Protein AF-A0A1A8S9R2-F1 (afdb_monomer_lite)

Secondary structure (DSSP, 8-state):
------------------------------------HHHHHHHHHHH-EEEEEETTEEEEEE--TT--HHHHT-PPPPPP-------------------------------------------------------------------SHHHHHHHHHHHHHHHHHHHHHHHHTHHHHHHHHHHHHHHHHHHHTTEEEEE---------------------EE---SS----------SS--------EEEEE--TTS-HHHHHHHHHHHHHHHHHHHHHHHHHHTHHHHHHHHHHHHHHIIIII-BTTTBPPPTT-HHHHHHHHHHT-TT-SSSSS-S-HHHHHHHHHHHHH-HHHHHHHTT--GGGT-GGG-S--PPP-----HHHHHTTS-HHHHHHHHHHHHT-HHHHHHHHHHHHHHHHTT-GGGGGGGGGHHHHHSHHHHHHHHHHHHTHHHHHHHHHHHHHHHHHHHHHIIIIIGGGG----TTS----TTSSHHHHHHHIIIIITTSTT-GGGGS---TTSTTHHHHHHHHHHHIIIIIIIIIHHHHHHHHHHHHHHHHHHHHHHHHHHHB-TTT--BHHHHTTSTTHHHHIIIIIS-HHHHHHHHHHHHTS-GGG--HHHHHHHHHHHHT--TTS-TT--HHHHTHHHH-

Structure (mmCIF, N/CA/C/O backbone):
data_AF-A0A1A8S9R2-F1
#
_entry.id   AF-A0A1A8S9R2-F1
#
loop_
_atom_site.group_PDB
_atom_site.id
_atom_site.type_symbol
_atom_site.label_atom_id
_atom_site.label_alt_id
_atom_site.label_comp_id
_atom_site.label_asym_id
_atom_site.label_entity_id
_atom_site.label_seq_id
_atom_site.pdbx_PDB_ins_code
_atom_site.Cartn_x
_atom_site.Cartn_y
_atom_site.Cartn_z
_atom_site.occupancy
_atom_site.B_iso_or_equiv
_atom_site.auth_seq_id
_atom_site.auth_comp_id
_atom_site.auth_asym_id
_atom_site.auth_atom_id
_atom_site.pdbx_PDB_model_num
ATOM 1 N N . MET A 1 1 ? -20.594 10.950 -29.085 1.00 25.91 1 MET A N 1
ATOM 2 C CA . MET A 1 1 ? -19.787 11.937 -29.833 1.00 25.91 1 MET A CA 1
ATOM 3 C C . MET A 1 1 ? -20.698 13.089 -30.216 1.00 25.91 1 MET A C 1
ATOM 5 O O . MET A 1 1 ? -21.673 12.804 -30.900 1.00 25.91 1 MET A O 1
ATOM 9 N N . PRO A 1 2 ? -20.376 14.340 -29.859 1.00 40.75 2 PRO A N 1
ATOM 10 C CA . PRO A 1 2 ? -19.584 14.803 -28.714 1.00 40.75 2 PRO A CA 1
ATOM 11 C C . PRO A 1 2 ? -20.480 15.473 -27.642 1.00 40.75 2 PRO A C 1
ATOM 13 O O . PRO A 1 2 ? -21.693 15.541 -27.806 1.00 40.75 2 PRO A O 1
ATOM 16 N N . ASP A 1 3 ? -19.866 15.969 -26.571 1.00 35.50 3 ASP A N 1
ATOM 17 C CA . ASP A 1 3 ? -20.421 16.975 -25.648 1.00 35.50 3 ASP A CA 1
ATOM 18 C C . ASP A 1 3 ? -19.691 18.311 -25.902 1.00 35.50 3 ASP A C 1
ATOM 20 O O . ASP A 1 3 ? -18.515 18.274 -26.289 1.00 35.50 3 ASP A O 1
ATOM 24 N N . PRO A 1 4 ? -20.360 19.471 -25.769 1.00 40.84 4 PRO A N 1
ATOM 25 C CA . PRO A 1 4 ? -19.700 20.600 -25.114 1.00 40.84 4 PRO A CA 1
ATOM 26 C C . PRO A 1 4 ? -20.624 21.481 -24.245 1.00 40.84 4 PRO A C 1
ATOM 28 O O . PRO A 1 4 ? -21.474 22.219 -24.742 1.00 40.84 4 PRO A O 1
ATOM 31 N N . THR A 1 5 ? -20.327 21.491 -22.946 1.00 32.25 5 THR A N 1
ATOM 32 C CA . THR A 1 5 ? -20.246 22.664 -22.044 1.00 32.25 5 THR A CA 1
ATOM 33 C C . THR A 1 5 ? -20.615 24.057 -22.603 1.00 32.25 5 THR A C 1
ATOM 35 O O . THR A 1 5 ? -19.943 24.526 -23.523 1.00 32.25 5 THR A O 1
ATOM 38 N N . GLN A 1 6 ? -21.470 24.819 -21.897 1.00 30.11 6 GLN A N 1
ATOM 39 C CA . GLN A 1 6 ? -21.025 26.026 -21.161 1.00 30.11 6 GLN A CA 1
ATOM 40 C C . GLN A 1 6 ? -22.092 26.652 -20.234 1.00 30.11 6 GLN A C 1
ATOM 42 O O . GLN A 1 6 ? -23.244 26.232 -20.204 1.00 30.11 6 GLN A O 1
ATOM 47 N N . ASP A 1 7 ? -21.620 27.613 -19.437 1.00 28.44 7 ASP A N 1
ATOM 48 C CA . ASP A 1 7 ? -22.246 28.353 -18.335 1.00 28.44 7 ASP A CA 1
ATOM 49 C C . ASP A 1 7 ? -23.633 28.975 -18.595 1.00 28.44 7 ASP A C 1
ATOM 51 O O . ASP A 1 7 ? -23.878 29.540 -19.657 1.00 28.44 7 ASP A O 1
ATOM 55 N N . GLU A 1 8 ? -24.453 29.083 -17.538 1.00 30.38 8 GLU A N 1
ATOM 56 C CA . GLU A 1 8 ? -25.244 30.305 -17.315 1.00 30.38 8 GLU A CA 1
ATOM 57 C C . GLU A 1 8 ? -25.392 30.624 -15.812 1.00 30.38 8 GLU A C 1
ATOM 59 O O . GLU A 1 8 ? -25.187 29.772 -14.944 1.00 30.38 8 GLU A O 1
ATOM 64 N N . VAL A 1 9 ? -25.663 31.893 -15.487 1.00 29.61 9 VAL A N 1
ATOM 65 C CA . VAL A 1 9 ? -25.495 32.485 -14.151 1.00 29.61 9 VAL A CA 1
ATOM 66 C C . VAL A 1 9 ? -26.722 33.312 -13.751 1.00 29.61 9 VAL A C 1
ATOM 68 O O . VAL A 1 9 ? -27.154 34.167 -14.514 1.00 29.61 9 VAL A O 1
ATOM 71 N N . ARG A 1 10 ? -27.147 33.155 -12.482 1.00 27.05 10 ARG A N 1
ATOM 72 C CA . ARG A 1 10 ? -28.002 34.071 -11.685 1.00 27.05 10 ARG A CA 1
ATOM 73 C C . ARG A 1 10 ? -29.489 34.184 -12.077 1.00 27.05 10 ARG A C 1
ATOM 75 O O . ARG A 1 10 ? -29.850 34.801 -13.070 1.00 27.05 10 ARG A O 1
ATOM 82 N N . GLY A 1 11 ? -30.352 33.754 -11.152 1.00 27.62 11 GLY A N 1
ATOM 83 C CA . GLY A 1 11 ? -31.750 34.186 -11.021 1.00 27.62 11 GLY A CA 1
ATOM 84 C C . GLY A 1 11 ? -32.039 34.593 -9.568 1.00 27.62 11 GLY A C 1
ATOM 85 O O . GLY A 1 11 ? -31.487 33.991 -8.648 1.00 27.62 11 GLY A O 1
ATOM 86 N N . GLU A 1 12 ? -32.851 35.631 -9.360 1.00 26.30 12 GLU A N 1
ATOM 87 C CA . GLU A 1 12 ? -33.170 36.223 -8.046 1.00 26.30 12 GLU A CA 1
ATOM 88 C C . GLU A 1 12 ? -34.686 36.189 -7.769 1.00 26.30 12 GLU A C 1
ATOM 90 O O . GLU A 1 12 ? -35.481 36.231 -8.706 1.00 26.30 12 GLU A O 1
ATOM 95 N N . GLY A 1 13 ? -35.078 36.201 -6.486 1.00 26.11 13 GLY A N 1
ATOM 96 C CA . GLY A 1 13 ? -36.473 36.340 -6.026 1.00 26.11 13 GLY A CA 1
ATOM 97 C C . GLY A 1 13 ? -37.226 35.010 -5.822 1.00 26.11 13 GLY A C 1
ATOM 98 O O . GLY A 1 13 ? -36.928 34.017 -6.474 1.00 26.11 13 GLY A O 1
ATOM 99 N N . GLU A 1 14 ? -38.194 34.899 -4.905 1.00 27.86 14 GLU A N 1
ATOM 100 C CA . GLU A 1 14 ? -38.851 35.928 -4.075 1.00 27.86 14 GLU A CA 1
ATOM 101 C C . GLU A 1 14 ? -39.023 35.492 -2.604 1.00 27.86 14 GLU A C 1
ATOM 103 O O . GLU A 1 14 ? -39.151 34.306 -2.294 1.00 27.86 14 GLU A O 1
ATOM 108 N N . ASP A 1 15 ? -39.110 36.472 -1.699 1.00 27.50 15 ASP A N 1
ATOM 109 C CA . ASP A 1 15 ? -39.548 36.278 -0.313 1.00 27.50 15 ASP A CA 1
ATOM 110 C C . ASP A 1 15 ? -41.029 35.886 -0.211 1.00 27.50 15 ASP A C 1
ATOM 112 O O . ASP A 1 15 ? -41.884 36.397 -0.940 1.00 27.50 15 ASP A O 1
ATOM 116 N N . ARG A 1 16 ? -41.383 35.103 0.820 1.00 29.31 16 ARG A N 1
ATOM 117 C CA . ARG A 1 16 ? -42.771 35.079 1.306 1.00 29.31 16 ARG A CA 1
ATOM 118 C C . ARG A 1 16 ? -42.898 34.862 2.813 1.00 29.31 16 ARG A C 1
ATOM 120 O O . ARG A 1 16 ? -43.131 33.750 3.282 1.00 29.31 16 ARG A O 1
ATOM 127 N N . GLU A 1 17 ? -42.833 35.958 3.571 1.00 29.58 17 GLU A N 1
ATOM 128 C CA . GLU A 1 17 ? -43.270 35.976 4.973 1.00 29.58 17 GLU A CA 1
ATOM 129 C C . GLU A 1 17 ? -44.699 35.414 5.124 1.00 29.58 17 GLU A C 1
ATOM 131 O O . GLU A 1 17 ? -45.628 35.812 4.414 1.00 29.58 17 GLU A O 1
ATOM 136 N N . LYS A 1 18 ? -44.917 34.604 6.166 1.00 28.72 18 LYS A N 1
ATOM 137 C CA . LYS A 1 18 ? -46.188 34.585 6.903 1.00 28.72 18 LYS A CA 1
ATOM 138 C C . LYS A 1 18 ? -45.914 34.611 8.404 1.00 28.72 18 LYS A C 1
ATOM 140 O O . LYS A 1 18 ? -45.057 33.895 8.909 1.00 28.72 18 LYS A O 1
ATOM 145 N N . ARG A 1 19 ? -46.644 35.480 9.102 1.00 25.70 19 ARG A N 1
ATOM 146 C CA . ARG A 1 19 ? -46.427 35.845 10.506 1.00 25.70 19 ARG A CA 1
ATOM 147 C C . ARG A 1 19 ? -47.389 35.142 11.467 1.00 25.70 19 ARG A C 1
ATOM 149 O O . ARG A 1 19 ? -48.551 34.963 11.131 1.00 25.70 19 ARG A O 1
ATOM 156 N N . LEU A 1 20 ? -46.893 34.952 12.696 1.00 24.59 20 LEU A N 1
ATOM 157 C CA . LEU A 1 20 ? -47.612 34.981 13.983 1.00 24.59 20 LEU A CA 1
ATOM 158 C C . LEU A 1 20 ? -48.774 33.992 14.216 1.00 24.59 20 LEU A C 1
ATOM 160 O O . LEU A 1 20 ? -49.852 34.116 13.648 1.00 24.59 20 LEU A O 1
ATOM 164 N N . SER A 1 21 ? -48.653 33.193 15.280 1.00 26.94 21 SER A N 1
ATOM 165 C CA . SER A 1 21 ? -49.355 33.532 16.535 1.00 26.94 21 SER A CA 1
ATOM 166 C C . SER A 1 21 ? -48.754 32.797 17.740 1.00 26.94 21 SER A C 1
ATOM 168 O O . SER A 1 21 ? -48.521 31.592 17.689 1.00 26.94 21 SER A O 1
ATOM 170 N N . ASP A 1 22 ? -48.497 33.530 18.826 1.00 24.00 22 ASP A N 1
ATOM 171 C CA . ASP A 1 22 ? -48.093 32.959 20.114 1.00 24.00 22 ASP A CA 1
ATOM 172 C C . ASP A 1 22 ? -49.251 32.216 20.794 1.00 24.00 22 ASP A C 1
ATOM 174 O O . ASP A 1 22 ? -50.419 32.597 20.665 1.00 24.00 22 ASP A O 1
ATOM 178 N N . ARG A 1 23 ? -48.923 31.234 21.643 1.00 26.23 23 ARG A N 1
ATOM 179 C CA . ARG A 1 23 ? -49.830 30.786 22.708 1.00 26.23 23 ARG A CA 1
ATOM 180 C C . ARG A 1 23 ? -49.069 30.572 24.014 1.00 26.23 23 ARG A C 1
ATOM 182 O O . ARG A 1 23 ? -47.919 30.149 24.023 1.00 26.23 23 ARG A O 1
ATOM 189 N N . SER A 1 24 ? -49.699 30.955 25.118 1.00 23.75 24 SER A N 1
ATOM 190 C CA . SER A 1 24 ? -49.005 31.323 26.351 1.00 23.75 24 SER A CA 1
ATOM 191 C C . SER A 1 24 ? -48.802 30.188 27.358 1.00 23.75 24 SER A C 1
ATOM 193 O O . SER A 1 24 ? -49.718 29.418 27.628 1.00 23.75 24 SER A O 1
ATOM 195 N N . SER A 1 25 ? -47.654 30.269 28.039 1.00 23.75 25 SER A N 1
ATOM 196 C CA . SER A 1 25 ? -47.427 29.926 29.453 1.00 23.75 25 SER A CA 1
ATOM 197 C C . SER A 1 25 ? -47.709 28.504 29.955 1.00 23.75 25 SER A C 1
ATOM 199 O O . SER A 1 25 ? -48.857 28.121 30.158 1.00 23.75 25 SER A O 1
ATOM 201 N N . GLN A 1 26 ? -46.656 27.889 30.497 1.00 24.80 26 GLN A N 1
ATOM 202 C CA . GLN A 1 26 ? -46.670 27.512 31.913 1.00 24.80 26 GLN A CA 1
ATOM 203 C C . GLN A 1 26 ? -45.288 27.763 32.541 1.00 24.80 26 GLN A C 1
ATOM 205 O O . GLN A 1 26 ? -44.256 27.465 31.946 1.00 24.80 26 GLN A O 1
ATOM 210 N N . LYS A 1 27 ? -45.276 28.366 33.733 1.00 25.53 27 LYS A N 1
ATOM 211 C CA . LYS A 1 27 ? -44.137 28.373 34.661 1.00 25.53 27 LYS A CA 1
ATOM 212 C C . LYS A 1 27 ? -44.495 27.403 35.776 1.00 25.53 27 LYS A C 1
ATOM 214 O O . LYS A 1 27 ? -45.594 27.549 36.296 1.00 25.53 27 LYS A O 1
ATOM 219 N N . GLU A 1 28 ? -43.554 26.573 36.220 1.00 26.83 28 GLU A N 1
ATOM 220 C CA . GLU A 1 28 ? -43.213 26.483 37.647 1.00 26.83 28 GLU A CA 1
ATOM 221 C C . GLU A 1 28 ? -41.947 25.653 37.921 1.00 26.83 28 GLU A C 1
ATOM 223 O O . GLU A 1 28 ? -41.577 24.778 37.149 1.00 26.83 28 GLU A O 1
ATOM 228 N N . ASN A 1 29 ? -41.296 25.991 39.038 1.00 25.20 29 ASN A N 1
ATOM 229 C CA . ASN A 1 29 ? -40.486 25.138 39.915 1.00 25.20 29 ASN A CA 1
ATOM 230 C C . ASN A 1 29 ? -39.488 24.130 39.307 1.00 25.20 29 ASN A C 1
ATOM 232 O O . ASN A 1 29 ? -39.801 22.958 39.128 1.00 25.20 29 ASN A O 1
ATOM 236 N N . LEU A 1 30 ? -38.215 24.543 39.238 1.00 26.78 30 LEU A N 1
ATOM 237 C CA . LEU A 1 30 ? -37.101 23.679 39.660 1.00 26.78 30 LEU A CA 1
ATOM 238 C C . LEU A 1 30 ? -35.906 24.523 40.132 1.00 26.78 30 LEU A C 1
ATOM 240 O O . LEU A 1 30 ? -34.941 24.768 39.412 1.00 26.78 30 LEU A O 1
ATOM 244 N N . ALA A 1 31 ? -36.014 25.022 41.363 1.00 29.86 31 ALA A N 1
ATOM 245 C CA . ALA A 1 31 ? -34.935 25.702 42.068 1.00 29.86 31 ALA A CA 1
ATOM 246 C C . ALA A 1 31 ? -34.299 24.743 43.084 1.00 29.86 31 ALA A C 1
ATOM 248 O O . ALA A 1 31 ? -34.567 24.863 44.271 1.00 29.86 31 ALA A O 1
ATOM 249 N N . ASP A 1 32 ? -33.490 23.794 42.604 1.00 31.31 32 ASP A N 1
ATOM 250 C CA . ASP A 1 32 ? -32.494 23.079 43.417 1.00 31.31 32 ASP A CA 1
ATOM 251 C C . ASP A 1 32 ? -31.518 22.302 42.516 1.00 31.31 32 ASP A C 1
ATOM 253 O O . ASP A 1 32 ? -31.846 21.233 42.010 1.00 31.31 32 ASP A O 1
ATOM 257 N N . LEU A 1 33 ? -30.320 22.863 42.294 1.00 28.61 33 LEU A N 1
ATOM 258 C CA . LEU A 1 33 ? -29.106 22.150 41.857 1.00 28.61 33 LEU A CA 1
ATOM 259 C C . LEU A 1 33 ? -27.900 23.108 41.875 1.00 28.61 33 LEU A C 1
ATOM 261 O O . LEU A 1 33 ? -27.599 23.807 40.908 1.00 28.61 33 LEU A O 1
ATOM 265 N N . ALA A 1 34 ? -27.196 23.154 43.008 1.00 33.66 34 ALA A N 1
ATOM 266 C CA . ALA A 1 34 ? -25.940 23.889 43.148 1.00 33.66 34 ALA A CA 1
ATOM 267 C C . ALA A 1 34 ? -24.776 23.082 42.532 1.00 33.66 34 ALA A C 1
ATOM 269 O O . ALA A 1 34 ? -24.048 22.386 43.237 1.00 33.66 34 ALA A O 1
ATOM 270 N N . VAL A 1 35 ? -24.634 23.142 41.205 1.00 33.50 35 VAL A N 1
ATOM 271 C CA . VAL A 1 35 ? -23.594 22.411 40.454 1.00 33.50 35 VAL A CA 1
ATOM 272 C C . VAL A 1 35 ? -22.198 22.985 40.734 1.00 33.50 35 VAL A C 1
ATOM 274 O O . VAL A 1 35 ? -22.010 24.201 40.805 1.00 33.50 35 VAL A O 1
ATOM 277 N N . ASN A 1 36 ? -21.202 22.104 40.885 1.00 31.17 36 ASN A N 1
ATOM 278 C CA . ASN A 1 36 ? -19.817 22.491 41.155 1.00 31.17 36 ASN A CA 1
ATOM 279 C C . ASN A 1 36 ? -19.184 23.232 39.967 1.00 31.17 36 ASN A C 1
ATOM 281 O O . ASN A 1 36 ? -19.200 22.760 38.831 1.00 31.17 36 ASN A O 1
ATOM 285 N N . THR A 1 37 ? -18.499 24.343 40.247 1.00 34.56 37 THR A N 1
ATOM 286 C CA . THR A 1 37 ? -17.793 25.162 39.242 1.00 34.56 37 THR A CA 1
ATOM 287 C C . THR A 1 37 ? -16.633 24.453 38.528 1.00 34.56 37 THR A C 1
ATOM 289 O O . THR A 1 37 ? -16.126 24.972 37.535 1.00 34.56 37 THR A O 1
ATOM 292 N N . SER A 1 38 ? -16.225 23.266 38.985 1.00 33.62 38 SER A N 1
ATOM 293 C CA . SER A 1 38 ? -15.182 22.442 38.361 1.00 33.62 38 SER A CA 1
ATOM 294 C C . SER A 1 38 ? -15.597 21.775 37.046 1.00 33.62 38 SER A C 1
ATOM 296 O O . SER A 1 38 ? -14.728 21.372 36.282 1.00 33.62 38 SER A O 1
ATOM 298 N N . GLU A 1 39 ? -16.896 21.628 36.774 1.00 39.25 39 GLU A N 1
ATOM 299 C CA . GLU A 1 39 ? -17.384 20.954 35.557 1.00 39.25 39 GLU A CA 1
ATOM 300 C C . GLU A 1 39 ? -17.615 21.936 34.399 1.00 39.25 39 GLU A C 1
ATOM 302 O O . GLU A 1 39 ? -17.490 21.567 33.231 1.00 39.25 39 GLU A O 1
ATOM 307 N N . THR A 1 40 ? -17.849 23.216 34.706 1.00 42.47 40 THR A N 1
ATOM 308 C CA . THR A 1 40 ? -18.041 24.278 33.705 1.00 42.47 40 THR A CA 1
ATOM 309 C C . THR A 1 40 ? -16.835 24.491 32.786 1.00 42.47 40 THR A C 1
ATOM 311 O O . THR A 1 40 ? -17.037 24.734 31.601 1.00 42.47 40 THR A O 1
ATOM 314 N N . GLU A 1 41 ? -15.600 24.355 33.286 1.00 39.78 41 GLU A N 1
ATOM 315 C CA . GLU A 1 41 ? -14.386 24.447 32.449 1.00 39.78 41 GLU A CA 1
ATOM 316 C C . GLU A 1 41 ? -14.204 23.215 31.540 1.00 39.78 41 GLU A C 1
ATOM 318 O O . GLU A 1 41 ? -13.601 23.308 30.471 1.00 39.78 41 GLU A O 1
ATOM 323 N N . LEU A 1 42 ? -14.750 22.056 31.935 1.00 41.47 42 LEU A N 1
ATOM 324 C CA . LEU A 1 42 ? -14.608 20.801 31.193 1.00 41.47 42 LEU A CA 1
ATOM 325 C C . LEU A 1 42 ? -15.457 20.795 29.910 1.00 41.47 42 LEU A C 1
ATOM 327 O O . LEU A 1 42 ? -15.033 20.267 28.886 1.00 41.47 42 LEU A O 1
ATOM 331 N N . LEU A 1 43 ? -16.652 21.393 29.956 1.00 41.53 43 LEU A N 1
ATOM 332 C CA . LEU A 1 43 ? -17.588 21.413 28.827 1.00 41.53 43 LEU A CA 1
ATOM 333 C C . LEU A 1 43 ? -17.153 22.377 27.711 1.00 41.53 43 LEU A C 1
ATOM 335 O O . LEU A 1 43 ? -17.312 22.056 26.530 1.00 41.53 43 LEU A O 1
ATOM 339 N N . SER A 1 44 ? -16.551 23.518 28.063 1.00 49.41 44 SER A N 1
ATOM 340 C CA . SER A 1 44 ? -15.998 24.470 27.090 1.00 49.41 44 SER A CA 1
ATOM 341 C C . SER A 1 44 ? -14.841 23.871 26.280 1.00 49.41 44 SER A C 1
ATOM 343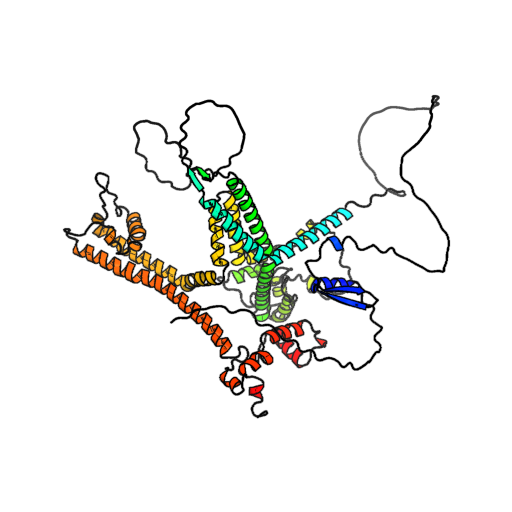 O O . SER A 1 44 ? -14.797 24.044 25.061 1.00 49.41 44 SER A O 1
ATOM 345 N N . ASP A 1 45 ? -13.955 23.105 26.929 1.00 45.66 45 ASP A N 1
ATOM 346 C CA . ASP A 1 45 ? -12.763 22.500 26.306 1.00 45.66 45 ASP A CA 1
ATOM 347 C C . ASP A 1 45 ? -13.102 21.334 25.347 1.00 45.66 45 ASP A C 1
ATOM 349 O O . ASP A 1 45 ? -12.285 20.976 24.497 1.00 45.66 45 ASP A O 1
ATOM 353 N N . ILE A 1 46 ? -14.303 20.744 25.460 1.00 46.16 46 ILE A N 1
ATOM 354 C CA . ILE A 1 46 ? -14.750 19.605 24.634 1.00 46.16 46 ILE A CA 1
ATOM 355 C C . ILE A 1 46 ? -15.565 20.056 23.410 1.00 46.16 46 ILE A C 1
ATOM 357 O O . ILE A 1 46 ? -15.391 19.486 22.332 1.00 46.16 46 ILE A O 1
ATOM 361 N N . PHE A 1 47 ? -16.430 21.072 23.543 1.00 40.62 47 PHE A N 1
ATOM 362 C CA . PHE A 1 47 ? -17.385 21.454 22.486 1.00 40.62 47 PHE A CA 1
ATOM 363 C C . PHE A 1 47 ? -17.186 22.854 21.876 1.00 40.62 47 PHE A C 1
ATOM 365 O O . PHE A 1 47 ? -17.847 23.169 20.888 1.00 40.62 47 PHE A O 1
ATOM 372 N N . GLY A 1 48 ? -16.285 23.696 22.401 1.00 43.41 48 GLY A N 1
ATOM 373 C CA . GLY A 1 48 ? -16.004 25.018 21.812 1.00 43.41 48 GLY A CA 1
ATOM 374 C C . GLY A 1 48 ? -17.168 26.015 21.919 1.00 43.41 48 GLY A C 1
ATOM 375 O O . GLY A 1 48 ? -17.391 26.824 21.014 1.00 43.41 48 GLY A O 1
ATOM 376 N N . LEU A 1 49 ? -17.926 25.929 23.015 1.00 50.16 49 LEU A N 1
ATOM 377 C CA . LEU A 1 49 ? -19.074 26.779 23.322 1.00 50.16 49 LEU A CA 1
ATOM 378 C C . LEU A 1 49 ? -18.770 27.653 24.543 1.00 50.16 49 LEU A C 1
ATOM 380 O O . LEU A 1 49 ? -18.472 27.126 25.614 1.00 50.16 49 LEU A O 1
ATOM 384 N N . ASP A 1 50 ? -18.904 28.971 24.394 1.00 44.47 50 ASP A N 1
ATOM 385 C CA . ASP A 1 50 ? -18.754 29.924 25.497 1.00 44.47 50 ASP A CA 1
ATOM 386 C C . ASP A 1 50 ? -20.108 30.248 26.144 1.00 44.47 50 ASP A C 1
ATOM 388 O O . ASP A 1 50 ? -21.106 30.520 25.465 1.00 44.47 50 ASP A O 1
ATOM 392 N N . LEU A 1 51 ? -20.121 30.263 27.480 1.00 43.53 51 LEU A N 1
ATOM 393 C CA . LEU A 1 51 ? -21.264 30.622 28.323 1.00 43.53 51 LEU A CA 1
ATOM 394 C C . LEU A 1 51 ? -21.110 32.056 28.844 1.00 43.53 51 LEU A C 1
ATOM 396 O O . LEU A 1 51 ? -20.468 32.297 29.868 1.00 43.53 51 LEU A O 1
ATOM 400 N N . ARG A 1 52 ? -21.738 33.025 28.168 1.00 45.88 52 ARG A N 1
ATOM 401 C CA . ARG A 1 52 ? -21.693 34.439 28.573 1.00 45.88 52 ARG A CA 1
ATOM 402 C C . ARG A 1 52 ? -22.941 34.806 29.382 1.00 45.88 52 ARG A C 1
ATOM 404 O O . ARG A 1 52 ? -24.070 34.522 28.978 1.00 45.88 52 ARG A O 1
ATOM 411 N N . ARG A 1 53 ? -22.738 35.427 30.550 1.00 43.34 53 ARG A N 1
ATOM 412 C CA . ARG A 1 53 ? -23.804 35.834 31.482 1.00 43.34 53 ARG A CA 1
ATOM 413 C C . ARG A 1 53 ? -24.061 37.337 31.377 1.00 43.34 53 ARG A C 1
ATOM 415 O O . ARG A 1 53 ? -23.296 38.132 31.913 1.00 43.34 53 ARG A O 1
ATOM 422 N N . GLU A 1 54 ? -25.166 37.715 30.744 1.00 36.28 54 GLU A N 1
ATOM 423 C CA . GLU A 1 54 ? -25.665 39.096 30.691 1.00 36.28 54 GLU A CA 1
ATOM 424 C C . GLU A 1 54 ? -27.083 39.163 31.269 1.00 36.28 54 GLU A C 1
ATOM 426 O O . GLU A 1 54 ? -27.861 38.218 31.156 1.00 36.28 54 GLU A O 1
ATOM 431 N N . GLY A 1 55 ? -27.423 40.262 31.950 1.00 38.12 55 GLY A N 1
ATOM 432 C CA . GLY A 1 55 ? -28.783 40.522 32.452 1.00 38.12 55 GLY A CA 1
ATOM 433 C C . GLY A 1 55 ? -29.346 39.538 33.493 1.00 38.12 55 GLY A C 1
ATOM 434 O O . GLY A 1 55 ? -30.471 39.722 33.941 1.00 38.12 55 GLY A O 1
ATOM 435 N N . GLY A 1 56 ? -28.591 38.512 33.898 1.00 46.06 56 GLY A N 1
ATOM 436 C CA . GLY A 1 56 ? -29.036 37.475 34.836 1.00 46.06 56 GLY A CA 1
ATOM 437 C C . GLY A 1 56 ? -29.411 36.135 34.193 1.00 46.06 56 GLY A C 1
ATOM 438 O O . GLY A 1 56 ? -29.622 35.177 34.933 1.00 46.06 56 GLY A O 1
ATOM 439 N N . GLN A 1 57 ? -29.414 36.026 32.861 1.00 33.38 57 GLN A N 1
ATOM 440 C CA . GLN A 1 57 ? -29.533 34.750 32.144 1.00 33.38 57 GLN A CA 1
ATOM 441 C C . GLN A 1 57 ? -28.193 34.342 31.514 1.00 33.38 57 GLN A C 1
ATOM 443 O O . GLN A 1 57 ? -27.297 35.163 31.307 1.00 33.38 57 GLN A O 1
ATOM 448 N N . TYR A 1 58 ? -28.049 33.047 31.240 1.00 53.22 58 TYR A N 1
ATOM 449 C CA . TYR A 1 58 ? -26.897 32.481 30.542 1.00 53.22 58 TYR A CA 1
ATOM 450 C C . TYR A 1 58 ? -27.249 32.292 29.069 1.00 53.22 58 TYR A C 1
ATOM 452 O O . TYR A 1 58 ? -28.297 31.728 28.755 1.00 53.22 58 TYR A O 1
ATOM 460 N N . LYS A 1 59 ? -26.372 32.746 28.170 1.00 42.69 59 LYS A N 1
ATOM 461 C CA . LYS A 1 59 ? -26.502 32.532 26.728 1.00 42.69 59 LYS A CA 1
ATOM 462 C C . LYS A 1 59 ? -25.294 31.749 26.223 1.00 42.69 59 LYS A C 1
ATOM 464 O O . LYS A 1 59 ? -24.157 32.090 26.540 1.00 42.69 59 LYS A O 1
ATOM 469 N N . ILE A 1 60 ? -25.569 30.702 25.451 1.00 51.44 60 ILE A N 1
ATOM 470 C CA . ILE A 1 60 ? -24.561 29.879 24.779 1.00 51.44 60 ILE A CA 1
ATOM 471 C C . ILE A 1 60 ? -24.269 30.506 23.414 1.00 51.44 60 ILE A C 1
ATOM 473 O O . ILE A 1 60 ? -25.199 30.854 22.681 1.00 51.44 60 ILE A O 1
ATOM 477 N N . THR A 1 61 ? -22.991 30.629 23.062 1.00 44.06 61 THR A N 1
ATOM 478 C CA . THR A 1 61 ? -22.544 31.081 21.734 1.00 44.06 61 THR A CA 1
ATOM 479 C C . THR A 1 61 ? -21.366 30.241 21.230 1.00 44.06 61 THR A C 1
ATOM 481 O O . THR A 1 61 ? -20.475 29.931 22.022 1.00 44.06 61 THR A O 1
ATOM 484 N N . PRO A 1 62 ? -21.326 29.878 19.932 1.00 40.94 62 PRO A N 1
ATOM 485 C CA . PRO A 1 62 ? -20.197 29.154 19.354 1.00 40.94 62 PRO A CA 1
ATOM 486 C C . PRO A 1 62 ? -18.962 30.055 19.234 1.00 40.94 62 PRO A C 1
ATOM 488 O O . PRO A 1 62 ? -19.067 31.218 18.836 1.00 40.94 62 PRO A O 1
ATOM 491 N N . HIS A 1 63 ? -17.787 29.513 19.556 1.00 47.56 63 HIS A N 1
ATOM 492 C CA . HIS A 1 63 ? -16.531 30.262 19.557 1.00 47.56 63 HIS A CA 1
ATOM 493 C C . HIS A 1 63 ? -16.117 30.674 18.131 1.00 47.56 63 HIS A C 1
ATOM 495 O O . HIS A 1 63 ? -15.735 29.847 17.302 1.00 47.56 63 HIS A O 1
ATOM 501 N N . ASN A 1 64 ? -16.133 31.980 17.845 1.00 49.12 64 ASN A N 1
ATOM 502 C CA . ASN A 1 64 ? -15.619 32.538 16.591 1.00 49.12 64 ASN A CA 1
ATOM 503 C C . ASN A 1 64 ? -14.078 32.658 16.665 1.00 49.12 64 ASN A C 1
ATOM 505 O O . ASN A 1 64 ? -13.583 33.301 17.592 1.00 49.12 64 ASN A O 1
ATOM 509 N N . PRO A 1 65 ? -13.301 32.061 15.739 1.00 45.69 65 PRO A N 1
ATOM 510 C CA . PRO A 1 65 ? -11.837 32.070 15.802 1.00 45.69 65 PRO A CA 1
ATOM 511 C C . PRO A 1 65 ? -11.177 33.368 15.300 1.00 45.69 65 PRO A C 1
ATOM 513 O O . PRO A 1 65 ? -9.967 33.512 15.456 1.00 45.69 65 PRO A O 1
ATOM 516 N N . ASN A 1 66 ? -11.932 34.301 14.704 1.00 39.44 66 ASN A N 1
ATOM 517 C CA . ASN A 1 66 ? -11.386 35.497 14.043 1.00 39.44 66 ASN A CA 1
ATOM 518 C C . ASN A 1 66 ? -11.508 36.796 14.872 1.00 39.44 66 ASN A C 1
ATOM 520 O O . ASN A 1 66 ? -11.269 37.883 14.344 1.00 39.44 66 ASN A O 1
ATOM 524 N N . ALA A 1 67 ? -11.881 36.718 16.154 1.00 40.34 67 ALA A N 1
ATOM 525 C CA . ALA A 1 67 ? -11.922 37.887 17.036 1.00 40.34 67 ALA A CA 1
ATOM 526 C C . ALA A 1 67 ? -10.502 38.422 17.311 1.00 40.34 67 ALA A C 1
ATOM 528 O O . ALA A 1 67 ? -9.604 37.670 17.692 1.00 40.34 67 ALA A O 1
ATOM 529 N N . SER A 1 68 ? -10.284 39.726 17.111 1.00 31.39 68 SER A N 1
ATOM 530 C CA . SER A 1 68 ? -8.951 40.324 17.258 1.00 31.39 68 SER A CA 1
ATOM 531 C C . SER A 1 68 ? -8.509 40.393 18.723 1.00 31.39 68 SER A C 1
ATOM 533 O O . SER A 1 68 ? -9.280 40.757 19.612 1.00 31.39 68 SER A O 1
ATOM 535 N N . ILE A 1 69 ? -7.214 40.155 18.955 1.00 39.72 69 ILE A N 1
ATOM 536 C CA . ILE A 1 69 ? -6.538 40.211 20.267 1.00 39.72 69 ILE A CA 1
ATOM 537 C C . ILE A 1 69 ? -6.786 41.551 20.998 1.00 39.72 69 ILE A C 1
ATOM 539 O O . ILE A 1 69 ? -6.731 41.612 22.226 1.00 39.72 69 ILE A O 1
ATOM 543 N N . THR A 1 70 ? -7.109 42.618 20.260 1.00 39.19 70 THR A N 1
ATOM 544 C CA . THR A 1 70 ? -7.382 43.968 20.773 1.00 39.19 70 THR A CA 1
ATOM 545 C C . THR A 1 70 ? -8.559 44.062 21.759 1.00 39.19 70 THR A C 1
ATOM 547 O O . THR A 1 70 ? -8.543 44.942 22.619 1.00 39.19 70 THR A O 1
ATOM 550 N N . GLU A 1 71 ? -9.574 43.193 21.675 1.00 38.94 71 GLU A N 1
ATOM 551 C CA . GLU A 1 71 ? -10.741 43.264 22.580 1.00 38.94 71 GLU A CA 1
ATOM 552 C C . GLU A 1 71 ? -10.479 42.610 23.946 1.00 38.94 71 GLU A C 1
ATOM 554 O O . GLU A 1 71 ? -10.901 43.134 24.980 1.00 38.94 71 GLU A O 1
ATOM 559 N N . LEU A 1 72 ? -9.700 41.521 23.981 1.00 37.09 72 LEU A N 1
ATOM 560 C CA . LEU A 1 72 ? -9.365 40.789 25.214 1.00 37.09 72 LEU A CA 1
ATOM 561 C C . LEU A 1 72 ? -8.559 41.619 26.229 1.00 37.09 72 LEU A C 1
ATOM 563 O O . LEU A 1 72 ? -8.550 41.296 27.415 1.00 37.09 72 LEU A O 1
ATOM 567 N N . LEU A 1 73 ? -7.904 42.695 25.788 1.00 35.53 73 LEU A N 1
ATOM 568 C CA . LEU A 1 73 ? -7.085 43.567 26.637 1.00 35.53 73 LEU A CA 1
ATOM 569 C C . LEU A 1 73 ? -7.882 44.649 27.392 1.00 35.53 73 LEU A C 1
ATOM 571 O O . LEU A 1 73 ? -7.315 45.305 28.261 1.00 35.53 73 LEU A O 1
ATOM 575 N N . ASN A 1 74 ? -9.171 44.846 27.083 1.00 35.75 74 ASN A N 1
ATOM 576 C CA . ASN A 1 74 ? -9.954 46.000 27.557 1.00 35.75 74 ASN A CA 1
ATOM 577 C C . ASN A 1 74 ? -11.084 45.665 28.556 1.00 35.75 74 ASN A C 1
ATOM 579 O O . ASN A 1 74 ? -11.889 46.537 28.883 1.00 35.75 74 ASN A O 1
ATOM 583 N N . SER A 1 75 ? -11.157 44.433 29.074 1.00 31.33 75 SER A N 1
ATOM 584 C CA . SER A 1 75 ? -12.141 44.057 30.107 1.00 31.33 75 SER A CA 1
ATOM 585 C C . SER A 1 75 ? -11.673 44.458 31.523 1.00 31.33 75 SER A C 1
ATOM 587 O O . SER A 1 75 ? -10.618 43.988 31.952 1.00 31.33 75 SER A O 1
ATOM 589 N N . PRO A 1 76 ? -12.420 45.288 32.286 1.00 28.52 76 PRO A N 1
ATOM 590 C CA . PRO A 1 76 ? -12.002 45.725 33.623 1.00 28.52 76 PRO A CA 1
ATOM 591 C C . PRO A 1 76 ? -12.054 44.616 34.687 1.00 28.52 76 PRO A C 1
ATOM 593 O O . PRO A 1 76 ? -12.984 43.813 34.723 1.00 28.52 76 PRO A O 1
ATOM 596 N N . VAL A 1 77 ? -11.089 44.627 35.613 1.00 28.03 77 VAL A N 1
ATOM 597 C CA . VAL A 1 77 ? -11.017 43.688 36.750 1.00 28.03 77 VAL A CA 1
ATOM 598 C C . VAL A 1 77 ? -11.982 44.105 37.877 1.00 28.03 77 VAL A C 1
ATOM 600 O O . VAL A 1 77 ? -11.887 45.242 38.344 1.00 28.03 77 VAL A O 1
ATOM 603 N N . PRO A 1 78 ? -12.862 43.214 38.381 1.00 27.86 78 PRO A N 1
ATOM 604 C CA . PRO A 1 78 ? -13.674 43.480 39.569 1.00 27.86 78 PRO A CA 1
ATOM 605 C C . PRO A 1 78 ? -12.893 43.243 40.873 1.00 27.86 78 PRO A C 1
ATOM 607 O O . PRO A 1 78 ? -12.322 42.171 41.077 1.00 27.86 78 PRO A O 1
ATOM 610 N N . SER A 1 79 ? -12.929 44.209 41.793 1.00 25.70 79 SER A N 1
ATOM 611 C CA . SER A 1 79 ? -12.433 44.047 43.171 1.00 25.70 79 SER A CA 1
ATOM 612 C C . SER A 1 79 ? -13.487 43.387 44.081 1.00 25.70 79 SER A C 1
ATOM 614 O O . SER A 1 79 ? -14.681 43.620 43.881 1.00 25.70 79 SER A O 1
ATOM 616 N N . PRO A 1 80 ? -13.092 42.602 45.104 1.00 29.06 80 PRO A N 1
ATOM 617 C CA . PRO A 1 80 ? -14.031 41.959 46.028 1.00 29.06 80 PRO A CA 1
ATOM 618 C C . PRO A 1 80 ? -14.686 42.966 46.991 1.00 29.06 80 PRO A C 1
ATOM 620 O O . PRO A 1 80 ? -14.057 43.944 47.395 1.00 29.06 80 PRO A O 1
ATOM 623 N N . ALA A 1 81 ? -15.934 42.703 47.397 1.00 24.50 81 ALA A N 1
ATOM 624 C CA . ALA A 1 81 ? -16.721 43.584 48.266 1.00 24.50 81 ALA A CA 1
ATOM 625 C C . ALA A 1 81 ? -17.546 42.811 49.312 1.00 24.50 81 ALA A C 1
ATOM 627 O O . ALA A 1 81 ? -18.097 41.754 49.014 1.00 24.50 81 ALA A O 1
ATOM 628 N N . LEU A 1 82 ? -17.637 43.370 50.525 1.00 23.09 82 LEU A N 1
ATOM 629 C CA . LEU A 1 82 ? -18.442 42.921 51.672 1.00 23.09 82 LEU A CA 1
ATOM 630 C C . LEU A 1 82 ? -18.390 44.020 52.760 1.00 23.09 82 LEU A C 1
ATOM 632 O O . LEU A 1 82 ? -17.296 44.520 53.021 1.00 23.09 82 LEU A O 1
ATOM 636 N N . PRO A 1 83 ? -19.483 44.319 53.484 1.00 33.94 83 PRO A N 1
ATOM 637 C CA . PRO A 1 83 ? -20.839 44.588 52.994 1.00 33.94 83 PRO A CA 1
ATOM 638 C C . PRO A 1 83 ? -21.351 46.010 53.366 1.00 33.94 83 PRO A C 1
ATOM 640 O O . PRO A 1 83 ? -20.729 46.710 54.154 1.00 33.94 83 PRO A O 1
ATOM 643 N N . THR A 1 84 ? -22.493 46.392 52.771 1.00 23.89 84 THR A N 1
ATOM 644 C CA . THR A 1 84 ? -23.577 47.321 53.214 1.00 23.89 84 THR A CA 1
ATOM 645 C C . THR A 1 84 ? -23.285 48.259 54.416 1.00 23.89 84 THR A C 1
ATOM 647 O O . THR A 1 84 ? -22.946 47.780 55.490 1.00 23.89 84 THR A O 1
ATOM 650 N N . ASP A 1 85 ? -23.479 49.591 54.353 1.00 23.45 85 ASP A N 1
ATOM 651 C CA . ASP A 1 85 ? -24.818 50.221 54.253 1.00 23.45 85 ASP A CA 1
ATOM 652 C C . ASP A 1 85 ? -24.838 51.753 53.940 1.00 23.45 85 ASP A C 1
ATOM 654 O O . ASP A 1 85 ? -23.905 52.484 54.262 1.00 23.45 85 ASP A O 1
ATOM 658 N N . SER A 1 86 ? -25.990 52.246 53.457 1.00 24.58 86 SER A N 1
ATOM 659 C CA . SER A 1 86 ? -26.521 53.633 53.518 1.00 24.58 86 SER A CA 1
ATOM 660 C C . SER A 1 86 ? -25.863 54.802 52.727 1.00 24.58 86 SER A C 1
ATOM 662 O O . SER A 1 86 ? -24.721 54.774 52.282 1.00 24.58 86 SER A O 1
ATOM 664 N N . GLN A 1 87 ? -26.667 55.852 52.497 1.00 23.38 87 GLN A N 1
ATOM 665 C CA . GLN A 1 87 ? -26.480 57.034 51.618 1.00 23.38 87 GLN A CA 1
ATOM 666 C C . GLN A 1 87 ? -26.540 58.352 52.455 1.00 23.38 87 GLN A C 1
ATOM 668 O O . GLN A 1 87 ? -26.902 58.262 53.627 1.00 23.38 87 GLN A O 1
ATOM 673 N N . PRO A 1 88 ? -26.434 59.596 51.903 1.00 34.53 88 PRO A N 1
ATOM 674 C CA . PRO A 1 88 ? -25.690 60.117 50.730 1.00 34.53 88 PRO A CA 1
ATOM 675 C C . PRO A 1 88 ? -25.046 61.539 50.911 1.00 34.53 88 PRO A C 1
ATOM 677 O O . PRO A 1 88 ? -25.476 62.311 51.760 1.00 34.53 88 PRO A O 1
ATOM 680 N N . LYS A 1 89 ? -24.207 61.976 49.938 1.00 25.52 89 LYS A N 1
ATOM 681 C CA . LYS A 1 89 ? -23.829 63.397 49.610 1.00 25.52 89 LYS A CA 1
ATOM 682 C C . LYS A 1 89 ? -23.005 64.149 50.693 1.00 25.52 89 LYS A C 1
ATOM 684 O O . LYS A 1 89 ? -23.107 63.858 51.869 1.00 25.52 89 LYS A O 1
ATOM 689 N N . LEU A 1 90 ? -22.140 65.137 50.411 1.00 25.19 90 LEU A N 1
ATOM 690 C CA . LEU A 1 90 ? -21.789 65.970 49.227 1.00 25.19 90 LEU A CA 1
ATOM 691 C C . LEU A 1 90 ? -20.212 66.154 49.251 1.00 25.19 90 LEU A C 1
ATOM 693 O O . LEU A 1 90 ? -19.579 65.352 49.921 1.00 25.19 90 LEU A O 1
ATOM 697 N N . ARG A 1 91 ? -19.424 67.060 48.621 1.00 24.92 91 ARG A N 1
ATOM 698 C CA . ARG A 1 91 ? -19.591 68.283 47.799 1.00 24.92 91 ARG A CA 1
ATOM 699 C C . ARG A 1 91 ? -18.316 68.624 46.964 1.00 24.92 91 ARG A C 1
ATOM 701 O O . ARG A 1 91 ? -17.209 68.444 47.441 1.00 24.92 91 ARG A O 1
ATOM 708 N N . GLN A 1 92 ? -18.525 69.137 45.738 1.00 25.12 92 GLN A N 1
ATOM 709 C CA . GLN A 1 92 ? -17.813 70.210 44.972 1.00 25.12 92 GLN A CA 1
ATOM 710 C C . GLN A 1 92 ? -16.513 70.865 45.554 1.00 25.12 92 GLN A C 1
ATOM 712 O O . GLN A 1 92 ? -16.478 71.118 46.750 1.00 25.12 92 GLN A O 1
ATOM 717 N N . ARG A 1 93 ? -15.496 71.346 44.786 1.00 23.75 93 ARG A N 1
ATOM 718 C CA . ARG A 1 93 ? -15.336 71.644 43.324 1.00 23.75 93 ARG A CA 1
ATOM 719 C C . ARG A 1 93 ? -13.873 72.082 42.973 1.00 23.75 93 ARG A C 1
ATOM 721 O O . ARG A 1 93 ? -13.283 72.742 43.812 1.00 23.75 93 ARG A O 1
ATOM 728 N N . HIS A 1 94 ? -13.411 71.917 41.709 1.00 25.42 94 HIS A N 1
ATOM 729 C CA . HIS A 1 94 ? -12.300 72.675 41.029 1.00 25.42 94 HIS A CA 1
ATOM 730 C C . HIS A 1 94 ? -10.847 72.571 41.610 1.00 25.42 94 HIS A C 1
ATOM 732 O O . HIS A 1 94 ? -10.688 72.234 42.770 1.00 25.42 94 HIS A O 1
ATOM 738 N N . GLN A 1 95 ? -9.724 72.833 40.898 1.00 24.78 95 GLN A N 1
ATOM 739 C CA . GLN A 1 95 ? -9.401 72.888 39.448 1.00 24.78 95 GLN A CA 1
ATOM 740 C C . GLN A 1 95 ? -7.885 72.618 39.179 1.00 24.78 95 GLN A C 1
ATOM 742 O O . GLN A 1 95 ? -7.041 72.815 40.043 1.00 24.78 95 GLN A O 1
ATOM 747 N N . SER A 1 96 ? -7.567 72.210 37.946 1.00 22.17 96 SER A N 1
ATOM 748 C CA . SER A 1 96 ? -6.257 71.965 37.282 1.00 22.17 96 SER A CA 1
ATOM 749 C C . SER A 1 96 ? -4.986 72.774 37.659 1.00 22.17 96 SER A C 1
ATOM 751 O O . SER A 1 96 ? -5.047 74.004 37.636 1.00 22.17 96 SER A O 1
ATOM 753 N N . LYS A 1 97 ? -3.800 72.114 37.686 1.00 23.33 97 LYS A N 1
ATOM 754 C CA . LYS A 1 97 ? -2.669 72.313 36.719 1.00 23.33 97 LYS A CA 1
ATOM 755 C C . LYS A 1 97 ? -1.462 71.353 36.925 1.00 23.33 97 LYS A C 1
ATOM 757 O O . LYS A 1 97 ? -1.502 70.488 37.789 1.00 23.33 97 LYS A O 1
ATOM 762 N N . MET A 1 98 ? -0.445 71.455 36.053 1.00 19.77 98 MET A N 1
ATOM 763 C CA . MET A 1 98 ? 0.688 70.518 35.871 1.00 19.77 98 MET A CA 1
ATOM 764 C C . MET A 1 98 ? 1.950 70.801 36.718 1.00 19.77 98 MET A C 1
ATOM 766 O O . MET A 1 98 ? 2.362 71.947 36.844 1.00 19.77 98 MET A O 1
ATOM 770 N N . CYS A 1 99 ? 2.599 69.711 37.153 1.00 19.03 99 CYS A N 1
ATOM 771 C CA . CYS A 1 99 ? 4.048 69.402 37.139 1.00 19.03 99 CYS A CA 1
ATOM 772 C C . CYS A 1 99 ? 5.117 70.523 37.258 1.00 19.03 99 CYS A C 1
ATOM 774 O O . CYS A 1 99 ? 5.321 71.276 36.310 1.00 19.03 99 CYS A O 1
ATOM 776 N N . SER A 1 100 ? 5.948 70.467 38.317 1.00 20.38 100 SER A N 1
ATOM 777 C CA . SER A 1 100 ? 7.418 70.267 38.209 1.00 20.38 100 SER A CA 1
ATOM 778 C C . SER A 1 100 ? 8.045 69.872 39.573 1.00 20.38 100 SER A C 1
ATOM 780 O O . SER A 1 100 ? 7.316 69.615 40.530 1.00 20.38 100 SER A O 1
ATOM 782 N N . GLN A 1 101 ? 9.377 69.738 39.652 1.00 21.67 101 GLN A N 1
ATOM 783 C CA . GLN A 1 101 ? 10.130 69.099 40.750 1.00 21.67 101 GLN A CA 1
ATOM 784 C C . GLN A 1 101 ? 10.715 70.047 41.823 1.00 21.67 101 GLN A C 1
ATOM 786 O O . GLN A 1 101 ? 11.134 71.148 41.493 1.00 21.67 101 GLN A O 1
ATOM 791 N N . LYS A 1 102 ? 10.922 69.470 43.026 1.00 23.06 102 LYS A N 1
ATOM 792 C CA . LYS A 1 102 ? 12.010 69.703 44.017 1.00 23.06 102 LYS A CA 1
ATOM 793 C C . LYS A 1 102 ? 12.246 71.108 44.595 1.00 23.06 102 LYS A C 1
ATOM 795 O O . LYS A 1 102 ? 12.581 72.034 43.874 1.00 23.06 102 LYS A O 1
ATOM 800 N N . GLU A 1 103 ? 12.423 71.136 45.918 1.00 22.83 103 GLU A N 1
ATOM 801 C CA . GLU A 1 103 ? 13.549 71.856 46.532 1.00 22.83 103 GLU A CA 1
ATOM 802 C C . GLU A 1 103 ? 14.001 71.166 47.839 1.00 22.83 103 GLU A C 1
ATOM 804 O O . GLU A 1 103 ? 13.253 70.367 48.406 1.00 22.83 103 GLU A O 1
ATOM 809 N N . ALA A 1 104 ? 15.240 71.411 48.283 1.00 25.27 104 ALA A N 1
ATOM 810 C CA . ALA A 1 104 ? 15.818 70.874 49.521 1.00 25.27 104 ALA A CA 1
ATOM 811 C C . ALA A 1 104 ? 16.972 71.771 50.012 1.00 25.27 104 ALA A C 1
ATOM 813 O O . ALA A 1 104 ? 17.778 72.224 49.201 1.00 25.27 104 ALA A O 1
ATOM 814 N N . VAL A 1 105 ? 17.078 72.006 51.328 1.00 30.30 105 VAL A N 1
ATOM 815 C CA . VAL A 1 105 ? 18.077 72.905 51.950 1.00 30.30 105 VAL A CA 1
ATOM 816 C C . VAL A 1 105 ? 18.675 72.248 53.221 1.00 30.30 105 VAL A C 1
ATOM 818 O O . VAL A 1 105 ? 17.947 71.507 53.881 1.00 30.30 105 VAL A O 1
ATOM 821 N N . PRO A 1 106 ? 19.983 72.420 53.545 1.00 38.81 106 PRO A N 1
ATOM 822 C CA . PRO A 1 106 ? 20.759 71.339 54.180 1.00 38.81 106 PRO A CA 1
ATOM 823 C C . PRO A 1 106 ? 21.689 71.788 55.346 1.00 38.81 106 PRO A C 1
ATOM 825 O O . PRO A 1 106 ? 21.526 72.877 55.891 1.00 38.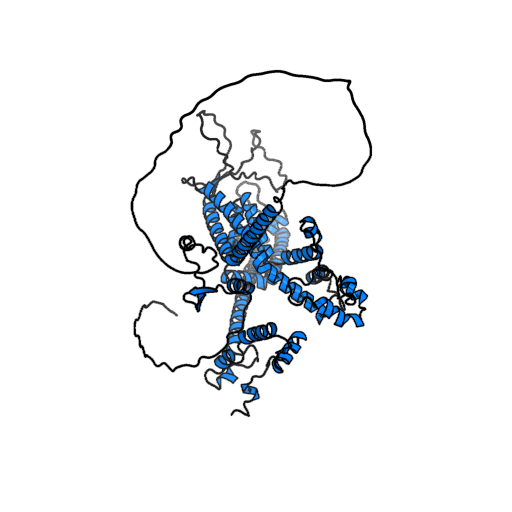81 106 PRO A O 1
ATOM 828 N N . LYS A 1 107 ? 22.738 70.972 55.602 1.00 24.70 107 LYS A N 1
ATOM 829 C CA . LYS A 1 107 ? 23.958 71.137 56.446 1.00 24.70 107 LYS A CA 1
ATOM 830 C C . LYS A 1 107 ? 23.941 70.389 57.799 1.00 24.70 107 LYS A C 1
ATOM 832 O O . LYS A 1 107 ? 22.874 70.257 58.378 1.00 24.70 107 LYS A O 1
ATOM 837 N N . VAL A 1 108 ? 25.067 70.005 58.432 1.00 24.27 108 VAL A N 1
ATOM 838 C CA . VAL A 1 108 ? 26.368 69.363 58.043 1.00 24.27 108 VAL A CA 1
ATOM 839 C C . VAL A 1 108 ? 27.366 69.515 59.215 1.00 24.27 108 VAL A C 1
ATOM 841 O O . VAL A 1 108 ? 27.499 70.618 59.737 1.00 24.27 108 VAL A O 1
ATOM 844 N N . GLY A 1 109 ? 28.119 68.452 59.546 1.00 22.80 109 GLY A N 1
ATOM 845 C CA . GLY A 1 109 ? 29.242 68.443 60.514 1.00 22.80 109 GLY A CA 1
ATOM 846 C C . GLY A 1 109 ? 28.852 68.122 61.973 1.00 22.80 109 GLY A C 1
ATOM 847 O O . GLY A 1 109 ? 27.713 68.364 62.356 1.00 22.80 109 GLY A O 1
ATOM 848 N N . SER A 1 110 ? 29.730 67.572 62.828 1.00 23.03 110 SER A N 1
ATOM 849 C CA . SER A 1 110 ? 31.079 66.991 62.613 1.00 23.03 110 SER A CA 1
ATOM 850 C C . SER A 1 110 ? 31.543 66.144 63.831 1.00 23.03 110 SER A C 1
ATOM 852 O O . SER A 1 110 ? 30.907 66.173 64.880 1.00 23.03 110 SER A O 1
ATOM 854 N N . GLU A 1 111 ? 32.643 65.395 63.668 1.00 20.69 111 GLU A N 1
ATOM 855 C CA . GLU A 1 111 ? 33.401 64.567 64.653 1.00 20.69 111 GLU A CA 1
ATOM 856 C C . GLU A 1 111 ? 34.050 65.399 65.816 1.00 20.69 111 GLU A C 1
ATOM 858 O O . GLU A 1 111 ? 33.917 66.627 65.732 1.00 20.69 111 GLU A O 1
ATOM 863 N N . PRO A 1 112 ? 34.765 64.854 66.864 1.00 36.53 112 PRO A N 1
ATOM 864 C CA . PRO A 1 112 ? 35.490 63.554 66.916 1.00 36.53 112 PRO A CA 1
ATOM 865 C C . PRO A 1 112 ? 35.713 62.779 68.269 1.00 36.53 112 PRO A C 1
ATOM 867 O O . PRO A 1 112 ? 35.447 63.268 69.357 1.00 36.53 112 PRO A O 1
ATOM 870 N N . GLU A 1 113 ? 36.313 61.576 68.129 1.00 23.53 113 GLU A N 1
ATOM 871 C CA . GLU A 1 113 ? 37.364 60.881 68.941 1.00 23.53 113 GLU A CA 1
ATOM 872 C C . GLU A 1 113 ? 37.333 60.595 70.481 1.00 23.53 113 GLU A C 1
ATOM 874 O O . GLU A 1 113 ? 37.081 61.467 71.302 1.00 23.53 113 GLU A O 1
ATOM 879 N N . LYS A 1 114 ? 37.907 59.407 70.821 1.00 21.89 114 LYS A N 1
ATOM 880 C CA . LYS A 1 114 ? 38.594 58.961 72.083 1.00 21.89 114 LYS A CA 1
ATOM 881 C C . LYS A 1 114 ? 37.708 58.794 73.349 1.00 21.89 114 LYS A C 1
ATOM 883 O O . LYS A 1 114 ? 36.728 59.497 73.519 1.00 21.89 114 LYS A O 1
ATOM 888 N N . LEU A 1 115 ? 37.945 57.858 74.287 1.00 22.34 115 LEU A N 1
ATOM 889 C CA . LEU A 1 115 ? 39.144 57.091 74.698 1.00 22.34 115 LEU A CA 1
ATOM 890 C C . LEU A 1 115 ? 38.777 55.659 75.214 1.00 22.34 115 LEU A C 1
ATOM 892 O O . LEU A 1 115 ? 37.605 55.312 75.315 1.00 22.34 115 LEU A O 1
ATOM 896 N N . SER A 1 116 ? 39.776 54.819 75.519 1.00 21.50 116 SER A N 1
ATOM 897 C CA . SER A 1 116 ? 39.686 53.415 75.992 1.00 21.50 116 SER A CA 1
ATOM 898 C C . SER A 1 116 ? 39.563 53.223 77.515 1.00 21.50 116 SER A C 1
ATOM 900 O O . SER A 1 116 ? 40.010 54.109 78.229 1.00 21.50 116 SER A O 1
ATOM 902 N N . GLU A 1 117 ? 39.180 52.015 77.979 1.00 24.62 117 GLU A N 1
ATOM 903 C CA . GLU A 1 117 ? 39.929 51.162 78.952 1.00 24.62 117 GLU A CA 1
ATOM 904 C C . GLU A 1 117 ? 39.336 49.715 79.006 1.00 24.62 117 GLU A C 1
ATOM 906 O O . GLU A 1 117 ? 38.125 49.563 78.908 1.00 24.62 117 GLU A O 1
ATOM 911 N N . GLN A 1 118 ? 40.100 48.615 78.809 1.00 25.20 118 GLN A N 1
ATOM 912 C CA . GLN A 1 118 ? 41.009 47.853 79.718 1.00 25.20 118 GLN A CA 1
ATOM 913 C C . GLN A 1 118 ? 40.286 46.941 80.747 1.00 25.20 118 GLN A C 1
ATOM 915 O O . GLN A 1 118 ? 39.295 47.371 81.315 1.00 25.20 118 GLN A O 1
ATOM 920 N N . ARG A 1 119 ? 40.722 45.715 81.123 1.00 24.58 119 ARG A N 1
ATOM 921 C CA . ARG A 1 119 ? 41.649 44.636 80.628 1.00 24.58 119 ARG A CA 1
ATOM 922 C C . ARG A 1 119 ? 41.413 43.386 81.571 1.00 24.58 119 ARG A C 1
ATOM 924 O O . ARG A 1 119 ? 40.389 43.445 82.253 1.00 24.58 119 ARG A O 1
ATOM 931 N N . PRO A 1 120 ? 42.247 42.314 81.754 1.00 32.62 120 PRO A N 1
ATOM 932 C CA . PRO A 1 120 ? 43.433 41.772 81.038 1.00 32.62 120 PRO A CA 1
ATOM 933 C C . PRO A 1 120 ? 43.468 40.220 80.770 1.00 32.62 120 PRO A C 1
ATOM 935 O O . PRO A 1 120 ? 42.813 39.467 81.477 1.00 32.62 120 PRO A O 1
ATOM 938 N N . VAL A 1 121 ? 44.387 39.774 79.876 1.00 24.12 121 VAL A N 1
ATOM 939 C CA . VAL A 1 121 ? 45.255 38.543 79.976 1.00 24.12 121 VAL A CA 1
ATOM 940 C C . VAL A 1 121 ? 44.598 37.129 79.860 1.00 24.12 121 VAL A C 1
ATOM 942 O O . VAL A 1 121 ? 43.470 36.938 80.290 1.00 24.12 121 VAL A O 1
ATOM 945 N N . GLU A 1 122 ? 45.194 36.073 79.262 1.00 23.52 122 GLU A N 1
ATOM 946 C CA . GLU A 1 122 ? 46.562 35.822 78.721 1.00 23.52 122 GLU A CA 1
ATOM 947 C C . GLU A 1 122 ? 46.569 35.237 77.268 1.00 23.52 122 GLU A C 1
ATOM 949 O O . GLU A 1 122 ? 45.647 35.511 76.502 1.00 23.52 122 GLU A O 1
ATOM 954 N N . GLU A 1 123 ? 47.622 34.514 76.833 1.00 21.66 123 GLU A N 1
ATOM 955 C CA . GLU A 1 123 ? 48.139 34.550 75.441 1.00 21.66 123 GLU A CA 1
ATOM 956 C C . GLU A 1 123 ? 48.476 33.180 74.752 1.00 21.66 123 GLU A C 1
ATOM 958 O O . GLU A 1 123 ? 48.526 32.138 75.396 1.00 21.66 123 GLU A O 1
ATOM 963 N N . GLN A 1 124 ? 48.788 33.240 73.439 1.00 22.42 124 GLN A N 1
ATOM 964 C CA . GLN A 1 124 ? 49.576 32.310 72.573 1.00 22.42 124 GLN A CA 1
ATOM 965 C C . GLN A 1 124 ? 48.983 31.001 71.964 1.00 22.42 124 GLN A C 1
ATOM 967 O O . GLN A 1 124 ? 49.140 29.905 72.485 1.00 22.42 124 GLN A O 1
ATOM 972 N N . ASP A 1 125 ? 48.447 31.153 70.738 1.00 20.72 125 ASP A N 1
ATOM 973 C CA . ASP A 1 125 ? 48.959 30.630 69.435 1.00 20.72 125 ASP A CA 1
ATOM 974 C C . ASP A 1 125 ? 49.133 29.105 69.107 1.00 20.72 125 ASP A C 1
ATOM 976 O O . ASP A 1 125 ? 49.606 28.293 69.893 1.00 20.72 125 ASP A O 1
ATOM 980 N N . LYS A 1 126 ? 48.890 28.795 67.814 1.00 20.98 126 LYS A N 1
ATOM 981 C CA . LYS A 1 126 ? 49.186 27.586 66.991 1.00 20.98 126 LYS A CA 1
ATOM 982 C C . LYS A 1 126 ? 48.300 26.315 67.014 1.00 20.98 126 LYS A C 1
ATOM 984 O O . LYS A 1 126 ? 47.623 25.941 67.959 1.00 20.98 126 LYS A O 1
ATOM 989 N N . GLN A 1 127 ? 48.305 25.692 65.826 1.00 18.19 127 GLN A N 1
ATOM 990 C CA . GLN A 1 127 ? 47.577 24.510 65.314 1.00 18.19 127 GLN A CA 1
ATOM 991 C C . GLN A 1 127 ? 48.212 23.150 65.725 1.00 18.19 127 GLN A C 1
ATOM 993 O O . GLN A 1 127 ? 49.355 23.182 66.180 1.00 18.19 127 GLN A O 1
ATOM 998 N N . PRO A 1 128 ? 47.635 21.950 65.402 1.00 32.44 128 PRO A N 1
ATOM 999 C CA . PRO A 1 128 ? 46.290 21.597 64.874 1.00 32.44 128 PRO A CA 1
ATOM 1000 C C . PRO A 1 128 ? 45.613 20.363 65.574 1.00 32.44 128 PRO A C 1
ATOM 1002 O O . PRO A 1 128 ? 46.136 19.814 66.533 1.00 32.44 128 PRO A O 1
ATOM 1005 N N . LYS A 1 129 ? 44.524 19.845 64.957 1.00 20.02 129 LYS A N 1
ATOM 1006 C CA . LYS A 1 129 ? 43.989 18.445 64.967 1.00 20.02 129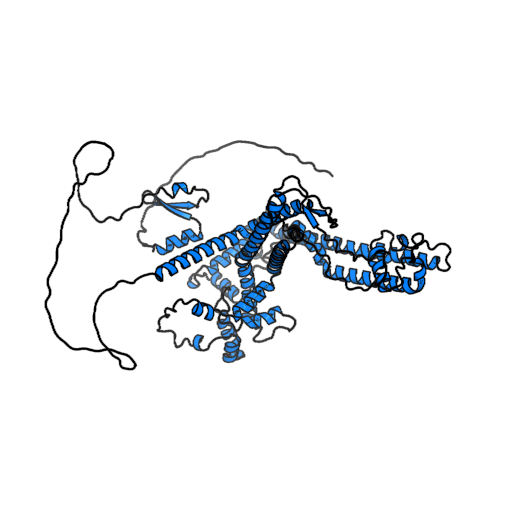 LYS A CA 1
ATOM 1007 C C . LYS A 1 129 ? 42.906 17.998 65.989 1.00 20.02 129 LYS A C 1
ATOM 1009 O O . LYS A 1 129 ? 43.192 17.493 67.062 1.00 20.02 129 LYS A O 1
ATOM 1014 N N . SER A 1 130 ? 41.675 17.954 65.454 1.00 18.73 130 SER A N 1
ATOM 1015 C CA . SER A 1 130 ? 40.789 16.767 65.306 1.00 18.73 130 SER A CA 1
ATOM 1016 C C . SER A 1 130 ? 40.028 16.094 66.474 1.00 18.73 130 SER A C 1
ATOM 1018 O O . SER A 1 130 ? 40.611 15.651 67.450 1.00 18.73 130 SER A O 1
ATOM 1020 N N . GLU A 1 131 ? 38.757 15.791 66.145 1.00 22.16 131 GLU A N 1
ATOM 1021 C CA . GLU A 1 131 ? 37.864 14.704 66.616 1.00 22.16 131 GLU A CA 1
ATOM 1022 C C . GLU A 1 131 ? 36.940 14.875 67.849 1.00 22.16 131 GLU A C 1
ATOM 1024 O O . GLU A 1 131 ? 37.393 15.003 68.974 1.00 22.16 131 GLU A O 1
ATOM 1029 N N . LYS A 1 132 ? 35.631 14.647 67.581 1.00 21.91 132 LYS A N 1
ATOM 1030 C CA . LYS A 1 132 ? 34.545 14.115 68.455 1.00 21.91 132 LYS A CA 1
ATOM 1031 C C . LYS A 1 132 ? 34.183 14.971 69.701 1.00 21.91 132 LYS A C 1
ATOM 1033 O O . LYS A 1 132 ? 35.026 15.343 70.491 1.00 21.91 132 LYS A O 1
ATOM 1038 N N . MET A 1 133 ? 32.913 15.299 69.983 1.00 20.66 133 MET A N 1
ATOM 1039 C CA . MET A 1 133 ? 31.694 14.479 69.864 1.00 20.66 133 MET A CA 1
ATOM 1040 C C . MET A 1 133 ? 30.396 15.338 69.776 1.00 20.66 133 MET A C 1
ATOM 1042 O O . MET A 1 133 ? 30.396 16.520 70.100 1.00 20.66 133 MET A O 1
ATOM 1046 N N . LYS A 1 134 ? 29.271 14.746 69.334 1.00 26.03 134 LYS A N 1
ATOM 1047 C CA . LYS A 1 134 ? 27.884 15.301 69.435 1.00 26.03 134 LYS A CA 1
ATOM 1048 C C . LYS A 1 134 ? 27.307 14.994 70.857 1.00 26.03 134 LYS A C 1
ATOM 1050 O O . LYS A 1 134 ? 28.000 14.256 71.553 1.00 26.03 134 LYS A O 1
ATOM 1055 N N . PRO A 1 135 ? 26.073 15.380 71.306 1.00 29.23 135 PRO A N 1
ATOM 1056 C CA . PRO A 1 135 ? 24.945 16.030 70.592 1.00 29.23 135 PRO A CA 1
ATOM 1057 C C . PRO A 1 135 ? 24.052 17.051 71.388 1.00 29.23 135 PRO A C 1
ATOM 1059 O O . PRO A 1 135 ? 24.075 17.066 72.610 1.00 29.23 135 PRO A O 1
ATOM 1062 N N . LYS A 1 136 ? 23.080 17.701 70.692 1.00 22.84 136 LYS A N 1
ATOM 1063 C CA . LYS A 1 136 ? 21.746 18.176 71.211 1.00 22.84 136 LYS A CA 1
ATOM 1064 C C . LYS A 1 136 ? 21.761 19.357 72.249 1.00 22.84 136 LYS A C 1
ATOM 1066 O O . LYS A 1 136 ? 22.741 19.535 72.944 1.00 22.84 136 LYS A O 1
ATOM 1071 N N . VAL A 1 137 ? 20.739 20.229 72.425 1.00 23.19 137 VAL A N 1
ATOM 1072 C CA . VAL A 1 137 ? 19.381 20.388 71.829 1.00 23.19 137 VAL A CA 1
ATOM 1073 C C . VAL A 1 137 ? 18.810 21.833 71.992 1.00 23.19 137 VAL A C 1
ATOM 1075 O O . VAL A 1 137 ? 19.035 22.425 73.039 1.00 23.19 137 VAL A O 1
ATOM 1078 N N . ARG A 1 138 ? 17.937 22.306 71.062 1.00 21.78 138 ARG A N 1
ATOM 1079 C CA . ARG A 1 138 ? 17.006 23.490 71.167 1.00 21.78 138 ARG A CA 1
ATOM 1080 C C . ARG A 1 138 ? 17.683 24.895 71.312 1.00 21.78 138 ARG A C 1
ATOM 1082 O O . ARG A 1 138 ? 18.832 24.958 71.705 1.00 21.78 138 ARG A O 1
ATOM 1089 N N . ARG A 1 139 ? 17.072 26.063 71.001 1.00 23.89 139 ARG A N 1
ATOM 1090 C CA . ARG A 1 139 ? 15.740 26.461 70.450 1.00 23.89 139 ARG A CA 1
ATOM 1091 C C . ARG A 1 139 ? 15.795 27.911 69.877 1.00 23.89 139 ARG A C 1
ATOM 1093 O O . ARG A 1 139 ? 16.393 28.744 70.538 1.00 23.89 139 ARG A O 1
ATOM 1100 N N . HIS A 1 140 ? 15.038 28.219 68.803 1.00 22.69 140 HIS A N 1
ATOM 1101 C CA . HIS A 1 140 ? 14.752 29.579 68.246 1.00 22.69 140 HIS A CA 1
ATOM 1102 C C . HIS A 1 140 ? 15.972 30.396 67.718 1.00 22.69 140 HIS A C 1
ATOM 1104 O O . HIS A 1 140 ? 17.095 30.124 68.113 1.00 22.69 140 HIS A O 1
ATOM 1110 N N . HIS A 1 141 ? 15.859 31.366 66.790 1.00 24.64 141 HIS A N 1
ATOM 1111 C CA . HIS A 1 141 ? 14.707 31.945 66.062 1.00 24.64 141 HIS A CA 1
ATOM 1112 C C . HIS A 1 141 ? 15.088 32.323 64.600 1.00 24.64 141 HIS A C 1
ATOM 1114 O O . HIS A 1 141 ? 16.239 32.628 64.326 1.00 24.64 141 HIS A O 1
ATOM 1120 N N . ASN A 1 142 ? 14.087 32.363 63.709 1.00 23.81 142 ASN A N 1
ATOM 1121 C CA . ASN A 1 142 ? 13.962 33.152 62.462 1.00 23.81 142 ASN A CA 1
ATOM 1122 C C . ASN A 1 142 ? 15.152 33.320 61.482 1.00 23.81 142 ASN A C 1
ATOM 1124 O O . ASN A 1 142 ? 15.992 34.197 61.647 1.00 23.81 142 ASN A O 1
ATOM 1128 N N . SER A 1 143 ? 15.020 32.694 60.308 1.00 25.06 143 SER A N 1
ATOM 1129 C CA . SER A 1 143 ? 15.210 33.372 59.012 1.00 25.06 143 SER A CA 1
ATOM 1130 C C . SER A 1 143 ? 14.233 32.778 57.985 1.00 25.06 143 SER A C 1
ATOM 1132 O O . SER A 1 143 ? 13.828 31.626 58.139 1.00 25.06 143 SER A O 1
ATOM 1134 N N . LYS A 1 144 ? 13.810 33.554 56.978 1.00 33.22 144 LYS A N 1
ATOM 1135 C CA . LYS A 1 144 ? 12.963 33.067 55.871 1.00 33.22 144 LYS A CA 1
ATOM 1136 C C . LYS A 1 144 ? 13.840 32.534 54.738 1.00 33.22 144 LYS A C 1
ATOM 1138 O O . LYS A 1 144 ? 14.754 33.231 54.309 1.00 33.22 144 LYS A O 1
ATOM 1143 N N . SER A 1 145 ? 13.498 31.365 54.203 1.00 28.61 145 SER A N 1
ATOM 1144 C CA . SER A 1 145 ? 14.058 30.839 52.951 1.00 28.61 145 SER A CA 1
ATOM 1145 C C . SER A 1 145 ? 13.070 29.866 52.293 1.00 28.61 145 SER A C 1
ATOM 1147 O O . SER A 1 145 ? 13.332 28.668 52.202 1.00 28.61 145 SER A O 1
ATOM 1149 N N . ASP A 1 146 ? 11.910 30.389 51.896 1.00 34.78 146 ASP A N 1
ATOM 1150 C CA . ASP A 1 146 ? 10.982 29.706 50.990 1.00 34.78 146 ASP A CA 1
ATOM 1151 C C . ASP A 1 146 ? 11.307 30.081 49.532 1.00 34.78 146 ASP A C 1
ATOM 1153 O O . ASP A 1 146 ? 11.793 31.181 49.276 1.00 34.78 146 ASP A O 1
ATOM 1157 N N . GLU A 1 147 ? 10.994 29.168 48.606 1.00 41.09 147 GLU A N 1
ATOM 1158 C CA . GLU A 1 147 ? 11.044 29.306 47.136 1.00 41.09 147 GLU A CA 1
ATOM 1159 C C . GLU A 1 147 ? 12.423 29.626 46.512 1.00 41.09 147 GLU A C 1
ATOM 1161 O O . GLU A 1 147 ? 12.869 30.770 46.437 1.00 41.09 147 GLU A O 1
ATOM 1166 N N . PRO A 1 148 ? 13.069 28.586 45.951 1.00 42.62 148 PRO A N 1
ATOM 1167 C CA . PRO A 1 148 ? 13.191 28.561 44.483 1.00 42.62 148 PRO A CA 1
ATOM 1168 C C . PRO A 1 148 ? 12.479 27.368 43.813 1.00 42.62 148 PRO A C 1
ATOM 1170 O O . PRO A 1 148 ? 11.865 27.540 42.759 1.00 42.62 148 PRO A O 1
ATOM 1173 N N . ASP A 1 149 ? 12.478 26.182 44.437 1.00 44.50 149 ASP A N 1
ATOM 1174 C CA . ASP A 1 149 ? 12.005 24.921 43.827 1.00 44.50 149 ASP A CA 1
ATOM 1175 C C . ASP A 1 149 ? 10.550 24.979 43.324 1.00 44.50 149 ASP A C 1
ATOM 1177 O O . ASP A 1 149 ? 10.187 24.370 42.310 1.00 44.50 149 ASP A O 1
ATOM 1181 N N . LEU A 1 150 ? 9.686 25.724 44.024 1.00 50.09 150 LEU A N 1
ATOM 1182 C CA . LEU A 1 150 ? 8.277 25.834 43.652 1.00 50.09 150 LEU A CA 1
ATOM 1183 C C . LEU A 1 150 ? 8.109 26.574 42.315 1.00 50.09 150 LEU A C 1
ATOM 1185 O O . LEU A 1 150 ? 7.309 26.139 41.478 1.00 50.09 150 LEU A O 1
ATOM 1189 N N . GLN A 1 151 ? 8.909 27.620 42.084 1.00 48.28 151 GLN A N 1
ATOM 1190 C CA . GLN A 1 151 ? 8.860 28.470 40.895 1.00 48.28 151 GLN A CA 1
ATOM 1191 C C . GLN A 1 151 ? 9.387 27.745 39.648 1.00 48.28 151 GLN A C 1
ATOM 1193 O O . GLN A 1 151 ? 8.733 27.798 38.600 1.00 48.28 151 GLN A O 1
ATOM 1198 N N . GLU A 1 152 ? 10.481 26.982 39.759 1.00 52.72 152 GLU A N 1
ATOM 1199 C CA . GLU A 1 152 ? 10.939 26.105 38.669 1.00 52.72 152 GLU A CA 1
ATOM 1200 C C . GLU A 1 152 ? 9.880 25.052 38.320 1.00 52.72 152 GLU A C 1
ATOM 1202 O O . GLU A 1 152 ? 9.566 24.843 37.144 1.00 52.72 152 GLU A O 1
ATOM 1207 N N . SER A 1 153 ? 9.226 24.460 39.329 1.00 64.88 153 SER A N 1
ATOM 1208 C CA . SER A 1 153 ? 8.141 23.501 39.093 1.00 64.88 153 SER A CA 1
ATOM 1209 C C . SER A 1 153 ? 6.968 24.114 38.313 1.00 64.88 153 SER A C 1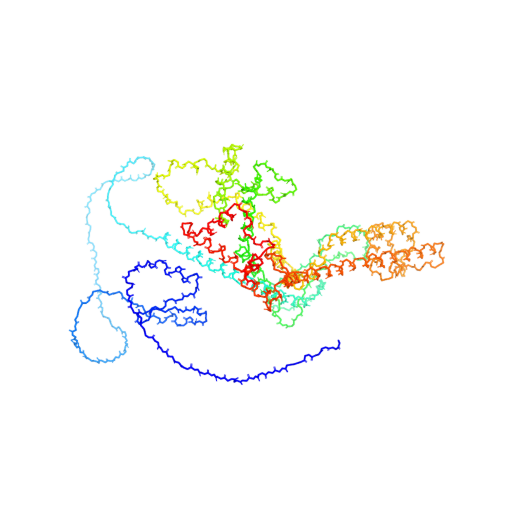
ATOM 1211 O O . SER A 1 153 ? 6.322 23.416 37.531 1.00 64.88 153 SER A O 1
ATOM 1213 N N . VAL A 1 154 ? 6.672 25.406 38.508 1.00 70.56 154 VAL A N 1
ATOM 1214 C CA . VAL A 1 154 ? 5.614 26.131 37.784 1.00 70.56 154 VAL A CA 1
ATOM 1215 C C . VAL A 1 154 ? 6.054 26.472 36.360 1.00 70.56 154 VAL A C 1
ATOM 1217 O O . VAL A 1 154 ? 5.248 26.352 35.436 1.00 70.56 154 VAL A O 1
ATOM 1220 N N . PHE A 1 155 ? 7.320 26.839 36.150 1.00 73.06 155 PHE A N 1
ATOM 1221 C CA . PHE A 1 155 ? 7.868 27.087 34.815 1.00 73.06 155 PHE A CA 1
ATOM 1222 C C . PHE A 1 155 ? 7.878 25.812 33.958 1.00 73.06 155 PHE A C 1
ATOM 1224 O O . PHE A 1 155 ? 7.353 25.819 32.844 1.00 73.06 155 PHE A O 1
ATOM 1231 N N . LEU A 1 156 ? 8.342 24.684 34.509 1.00 76.56 156 LEU A N 1
ATOM 1232 C CA . LEU A 1 156 ? 8.313 23.382 33.832 1.00 76.56 156 LEU A CA 1
ATOM 1233 C C . LEU A 1 156 ? 6.880 22.926 33.506 1.00 76.56 156 LEU A C 1
ATOM 1235 O O . LEU A 1 156 ? 6.623 22.468 32.394 1.00 76.56 156 LEU A O 1
ATOM 1239 N N . LYS A 1 157 ? 5.911 23.123 34.414 1.00 79.50 157 LYS A N 1
ATOM 1240 C CA . LYS A 1 157 ? 4.484 22.854 34.129 1.00 79.50 157 LYS A CA 1
ATOM 1241 C C . LYS A 1 157 ? 3.958 23.718 32.977 1.00 79.50 157 LYS A C 1
ATOM 1243 O O . LYS A 1 157 ? 3.269 23.196 32.104 1.00 79.50 157 LYS A O 1
ATOM 1248 N N . LYS A 1 158 ? 4.312 25.010 32.924 1.00 81.81 158 LYS A N 1
ATOM 1249 C CA . LYS A 1 158 ? 3.955 25.900 31.802 1.00 81.81 158 LYS A CA 1
ATOM 1250 C C . LYS A 1 158 ? 4.581 25.440 30.479 1.00 81.81 158 LYS A C 1
ATOM 1252 O O . LYS A 1 158 ? 3.881 25.439 29.469 1.00 81.81 158 LYS A O 1
ATOM 1257 N N . ILE A 1 159 ? 5.836 24.982 30.486 1.00 82.38 159 ILE A N 1
ATOM 1258 C CA . ILE A 1 159 ? 6.494 24.390 29.307 1.00 82.38 159 ILE A CA 1
ATOM 1259 C C . ILE A 1 159 ? 5.753 23.133 28.838 1.00 82.38 159 ILE A C 1
ATOM 1261 O O . ILE A 1 159 ? 5.449 23.031 27.655 1.00 82.38 159 ILE A O 1
ATOM 1265 N N . ILE A 1 160 ? 5.392 22.214 29.738 1.00 83.69 160 ILE A N 1
ATOM 1266 C CA . ILE A 1 160 ? 4.660 20.980 29.390 1.00 83.69 160 ILE A CA 1
ATOM 1267 C C . ILE A 1 160 ? 3.276 21.299 28.794 1.00 83.69 160 ILE A C 1
ATOM 1269 O O . ILE A 1 160 ? 2.865 20.686 27.807 1.00 83.69 160 ILE A O 1
ATOM 1273 N N . ILE A 1 161 ? 2.566 22.293 29.340 1.00 87.12 161 ILE A N 1
ATOM 1274 C CA . ILE A 1 161 ? 1.284 22.768 28.790 1.00 87.12 161 ILE A CA 1
ATOM 1275 C C . ILE A 1 161 ? 1.481 23.367 27.388 1.00 87.12 161 ILE A C 1
ATOM 1277 O O . ILE A 1 161 ? 0.727 23.037 26.471 1.00 87.12 161 ILE A O 1
ATOM 1281 N N . TYR A 1 162 ? 2.504 24.206 27.193 1.00 86.38 162 TYR A N 1
ATOM 1282 C CA . TYR A 1 162 ? 2.820 24.790 25.887 1.00 86.38 162 TYR A CA 1
ATOM 1283 C C . TYR A 1 162 ? 3.218 23.718 24.861 1.00 86.38 162 TYR A C 1
ATOM 1285 O O . TYR A 1 162 ? 2.683 23.702 23.755 1.00 86.38 162 TYR A O 1
ATOM 1293 N N . GLN A 1 163 ? 4.072 22.767 25.251 1.00 85.31 163 GLN A N 1
ATOM 1294 C CA . GLN A 1 163 ? 4.460 21.615 24.438 1.00 85.31 163 GLN A CA 1
ATOM 1295 C C . GLN A 1 163 ? 3.231 20.812 24.001 1.00 85.31 163 GLN A C 1
ATOM 1297 O O . GLN A 1 163 ? 3.122 20.477 22.827 1.00 85.31 163 GLN A O 1
ATOM 1302 N N . ARG A 1 164 ? 2.271 20.551 24.900 1.00 87.12 164 ARG A N 1
ATOM 1303 C CA . ARG A 1 164 ? 1.028 19.843 24.553 1.00 87.12 164 ARG A CA 1
ATOM 1304 C C . ARG A 1 164 ? 0.147 20.647 23.587 1.00 87.12 164 ARG A C 1
ATOM 1306 O O . ARG A 1 164 ? -0.403 20.062 22.660 1.00 87.12 164 ARG A O 1
ATOM 1313 N N . LYS A 1 165 ? 0.056 21.977 23.735 1.00 89.06 165 LYS A N 1
ATOM 1314 C CA . LYS A 1 165 ? -0.651 22.843 22.767 1.00 89.06 165 LYS A CA 1
ATOM 1315 C C . LYS A 1 165 ? 0.027 22.840 21.387 1.00 89.06 165 LYS A C 1
ATOM 1317 O O . LYS A 1 165 ? -0.665 22.698 20.381 1.00 89.06 165 LYS A O 1
ATOM 1322 N N . LEU A 1 166 ? 1.359 22.912 21.336 1.00 85.62 166 LEU A N 1
ATOM 1323 C CA . LEU A 1 166 ? 2.157 22.799 20.105 1.00 85.62 166 LEU A CA 1
ATOM 1324 C C . LEU A 1 166 ? 1.961 21.431 19.421 1.00 85.62 166 LEU A C 1
ATOM 1326 O O . LEU A 1 166 ? 1.772 21.350 18.210 1.00 85.62 166 LEU A O 1
ATOM 1330 N N . LEU A 1 167 ? 1.942 20.355 20.210 1.00 89.38 167 LEU A N 1
ATOM 1331 C CA . LEU A 1 167 ? 1.748 18.984 19.738 1.00 89.38 167 LEU A CA 1
ATOM 1332 C C . LEU A 1 167 ? 0.355 18.782 19.123 1.00 89.38 167 LEU A C 1
ATOM 1334 O O . LEU A 1 167 ? 0.229 18.223 18.034 1.00 89.38 167 LEU A O 1
ATOM 1338 N N . ASN A 1 168 ? -0.682 19.312 19.781 1.00 90.19 168 ASN A N 1
ATOM 1339 C CA . ASN A 1 168 ? -2.050 19.323 19.263 1.00 90.19 168 ASN A CA 1
ATOM 1340 C C . ASN A 1 168 ? -2.156 20.132 17.956 1.00 90.19 168 ASN A C 1
ATOM 1342 O O . ASN A 1 168 ? -2.865 19.717 17.040 1.00 90.19 168 ASN A O 1
ATOM 1346 N N . TYR A 1 169 ? -1.435 21.254 17.837 1.00 89.81 169 TYR A N 1
ATOM 1347 C CA . TYR A 1 169 ? -1.373 22.049 16.606 1.00 89.81 169 TYR A CA 1
ATOM 1348 C C . TYR A 1 169 ? -0.746 21.261 15.441 1.00 89.81 169 TYR A C 1
ATOM 1350 O O . TYR A 1 169 ? -1.336 21.203 14.361 1.00 89.81 169 TYR A O 1
ATOM 1358 N N . PHE A 1 170 ? 0.391 20.587 15.661 1.00 90.31 170 PHE A N 1
ATOM 1359 C CA . PHE A 1 170 ? 1.017 19.736 14.638 1.00 90.31 170 PHE A CA 1
ATOM 1360 C C . PHE A 1 170 ? 0.129 18.553 14.225 1.00 90.31 170 PHE A C 1
ATOM 1362 O O . PHE A 1 170 ? 0.047 18.241 13.038 1.00 90.31 170 PHE A O 1
ATOM 1369 N N . ALA A 1 171 ? -0.569 17.917 15.172 1.00 90.44 171 ALA A N 1
ATOM 1370 C CA . ALA A 1 171 ? -1.506 16.834 14.870 1.00 90.44 171 ALA A CA 1
ATOM 1371 C C . ALA A 1 171 ? -2.716 17.328 14.051 1.00 90.44 171 ALA A C 1
ATOM 1373 O O . ALA A 1 171 ? -3.075 16.705 13.053 1.00 90.44 171 ALA A O 1
ATOM 1374 N N . ARG A 1 172 ? -3.309 18.472 14.424 1.00 92.31 172 ARG A N 1
ATOM 1375 C CA . ARG A 1 172 ? -4.448 19.092 13.720 1.00 92.31 172 ARG A CA 1
ATOM 1376 C C . ARG A 1 172 ? -4.093 19.520 12.293 1.00 92.31 172 ARG A C 1
ATOM 1378 O O . ARG A 1 172 ? -4.875 19.286 11.379 1.00 92.31 172 ARG A O 1
ATOM 1385 N N . ASN A 1 173 ? -2.917 20.116 12.094 1.00 91.31 173 ASN A N 1
ATOM 1386 C CA . ASN A 1 173 ? -2.496 20.662 10.799 1.00 91.31 173 ASN A CA 1
ATOM 1387 C C . ASN A 1 173 ? -1.636 19.688 9.962 1.00 91.31 173 ASN A C 1
ATOM 1389 O O . ASN A 1 173 ? -1.049 20.106 8.966 1.00 91.31 173 ASN A O 1
ATOM 1393 N N . PHE A 1 174 ? -1.564 18.400 10.326 1.00 92.38 174 PHE A N 1
ATOM 1394 C CA . PHE A 1 174 ? -0.663 17.404 9.720 1.00 92.38 174 PHE A CA 1
ATOM 1395 C C . PHE A 1 174 ? -0.682 17.380 8.178 1.00 92.38 174 PHE A C 1
ATOM 1397 O O . PHE A 1 174 ? 0.369 17.471 7.544 1.00 92.38 174 PHE A O 1
ATOM 1404 N N . TYR A 1 175 ? -1.865 17.309 7.558 1.00 90.88 175 TYR A N 1
ATOM 1405 C CA . TYR A 1 175 ? -1.980 17.275 6.094 1.00 90.88 175 TYR A CA 1
ATOM 1406 C C . TYR A 1 175 ? -1.550 18.597 5.437 1.00 90.88 175 TYR A C 1
ATOM 1408 O O . TYR A 1 175 ? -0.901 18.574 4.393 1.00 90.88 175 TYR A O 1
ATOM 1416 N N . ASN A 1 176 ? -1.818 19.739 6.080 1.00 92.19 176 ASN A N 1
ATOM 1417 C CA . ASN A 1 176 ? -1.388 21.053 5.594 1.00 92.19 176 ASN A CA 1
ATOM 1418 C C . ASN A 1 176 ? 0.143 21.182 5.646 1.00 92.19 176 ASN A C 1
ATOM 1420 O O . ASN A 1 176 ? 0.740 21.713 4.715 1.00 92.19 176 ASN A O 1
ATOM 1424 N N . MET A 1 177 ? 0.785 20.643 6.691 1.00 91.81 177 MET A N 1
ATOM 1425 C CA . MET A 1 177 ? 2.249 20.602 6.797 1.00 91.81 177 MET A CA 1
ATOM 1426 C C . MET A 1 177 ? 2.880 19.724 5.705 1.00 91.81 177 MET A C 1
ATOM 1428 O O . MET A 1 177 ? 3.899 20.115 5.143 1.00 91.81 177 MET A O 1
ATOM 1432 N N . ARG A 1 178 ? 2.259 18.592 5.334 1.00 91.69 178 ARG A N 1
ATOM 1433 C CA . ARG A 1 178 ? 2.725 17.759 4.207 1.00 91.69 178 ARG A CA 1
ATOM 1434 C C . ARG A 1 178 ? 2.543 18.449 2.851 1.00 91.69 178 ARG A C 1
ATOM 1436 O O . ARG A 1 178 ? 3.467 18.437 2.045 1.00 91.69 178 ARG A O 1
ATOM 1443 N N . MET A 1 179 ? 1.404 19.102 2.611 1.00 91.81 179 MET A N 1
ATOM 1444 C CA . MET A 1 179 ? 1.197 19.890 1.384 1.00 91.81 179 MET A CA 1
ATOM 1445 C C . MET A 1 179 ? 2.187 21.061 1.284 1.00 91.81 179 MET A C 1
ATOM 1447 O O . MET A 1 179 ? 2.711 21.332 0.206 1.00 91.81 179 MET A O 1
ATOM 1451 N N . LEU A 1 180 ? 2.508 21.710 2.410 1.00 94.00 180 LEU A N 1
ATOM 1452 C CA . LEU A 1 180 ? 3.553 22.732 2.481 1.00 94.00 180 LEU A CA 1
ATOM 1453 C C . LEU A 1 180 ? 4.948 22.145 2.208 1.00 94.00 180 LEU A C 1
ATOM 1455 O O . LEU A 1 180 ? 5.718 22.755 1.471 1.00 94.00 180 LEU A O 1
ATOM 1459 N N . ALA A 1 181 ? 5.268 20.960 2.743 1.00 93.88 181 ALA A N 1
ATOM 1460 C CA . ALA A 1 181 ? 6.523 20.263 2.450 1.00 93.88 181 ALA A CA 1
ATOM 1461 C C . ALA A 1 181 ? 6.676 20.001 0.944 1.00 93.88 181 ALA A C 1
ATOM 1463 O O . ALA A 1 181 ? 7.710 20.340 0.372 1.00 93.88 181 ALA A O 1
ATOM 1464 N N . LEU A 1 182 ? 5.625 19.482 0.298 1.00 92.75 182 LEU A N 1
ATOM 1465 C CA . LEU A 1 182 ? 5.590 19.227 -1.143 1.00 92.75 182 LEU A CA 1
ATOM 1466 C C . LEU A 1 182 ? 5.757 20.520 -1.961 1.00 92.75 182 LEU A C 1
ATOM 1468 O O . LEU A 1 182 ? 6.558 20.550 -2.892 1.00 92.75 182 LEU A O 1
ATOM 1472 N N . PHE A 1 183 ? 5.076 21.610 -1.592 1.00 94.69 183 PHE A N 1
ATOM 1473 C CA . PHE A 1 183 ? 5.242 22.908 -2.260 1.00 94.69 183 PHE A CA 1
ATOM 1474 C C . PHE A 1 183 ? 6.671 23.464 -2.116 1.00 94.69 183 PHE A C 1
ATOM 1476 O O . PHE A 1 183 ? 7.258 23.933 -3.090 1.00 94.69 183 PHE A O 1
ATOM 1483 N N . VAL A 1 184 ? 7.273 23.351 -0.926 1.00 95.19 184 VAL A N 1
ATOM 1484 C CA . VAL A 1 184 ? 8.677 23.733 -0.703 1.00 95.19 184 VAL A CA 1
ATOM 1485 C C . VAL A 1 184 ? 9.632 22.830 -1.497 1.00 95.19 184 VAL A C 1
ATOM 1487 O O . VAL A 1 184 ? 10.608 23.335 -2.045 1.00 95.19 184 VAL A O 1
ATOM 1490 N N . ALA A 1 185 ? 9.343 21.530 -1.639 1.00 94.50 185 ALA A N 1
ATOM 1491 C CA . ALA A 1 185 ? 10.125 20.640 -2.499 1.00 94.50 185 ALA A CA 1
ATOM 1492 C C . ALA A 1 185 ? 10.072 21.085 -3.970 1.00 94.50 185 ALA A C 1
ATOM 1494 O O . ALA A 1 185 ? 11.116 21.124 -4.620 1.00 94.50 185 ALA A O 1
ATOM 1495 N N . PHE A 1 186 ? 8.906 21.485 -4.490 1.00 95.12 186 PHE A N 1
ATOM 1496 C CA . PHE A 1 186 ? 8.802 22.066 -5.835 1.00 95.12 186 PHE A CA 1
ATOM 1497 C C . PHE A 1 186 ? 9.623 23.354 -5.981 1.00 95.12 186 PHE A C 1
ATOM 1499 O O . PHE A 1 186 ? 10.368 23.480 -6.950 1.00 95.12 186 PHE A O 1
ATOM 1506 N N . ALA A 1 187 ? 9.563 24.269 -5.008 1.00 94.06 187 ALA A N 1
ATOM 1507 C CA . ALA A 1 187 ? 10.353 25.503 -5.030 1.00 94.06 187 ALA A CA 1
ATOM 1508 C C . ALA A 1 187 ? 11.872 25.240 -5.008 1.00 94.06 187 ALA A C 1
ATOM 1510 O O . ALA A 1 187 ? 12.613 25.856 -5.771 1.00 94.06 187 ALA A O 1
ATOM 1511 N N . ILE A 1 188 ? 12.339 24.292 -4.184 1.00 93.00 188 ILE A N 1
ATOM 1512 C CA . ILE A 1 188 ? 13.747 23.862 -4.161 1.00 93.00 188 ILE A CA 1
ATOM 1513 C C . ILE A 1 188 ? 14.148 23.297 -5.525 1.00 93.00 188 ILE A C 1
ATOM 1515 O O . ILE A 1 188 ? 15.129 23.748 -6.108 1.00 93.00 188 ILE A O 1
ATOM 1519 N N . ASN A 1 189 ? 13.380 22.339 -6.052 1.00 93.69 189 ASN A N 1
ATOM 1520 C CA . ASN A 1 189 ? 13.718 21.654 -7.299 1.00 93.69 189 ASN A CA 1
ATOM 1521 C C . ASN A 1 189 ? 13.671 22.571 -8.523 1.00 93.69 189 ASN A C 1
ATOM 1523 O O . ASN A 1 189 ? 14.478 22.391 -9.427 1.00 93.69 189 ASN A O 1
ATOM 1527 N N . PHE A 1 190 ? 12.804 23.585 -8.532 1.00 92.56 190 PHE A N 1
ATOM 1528 C CA . PHE A 1 190 ? 12.828 24.627 -9.556 1.00 92.56 190 PHE A CA 1
ATOM 1529 C C . PHE A 1 190 ? 14.157 25.401 -9.544 1.00 92.56 190 PHE A C 1
ATOM 1531 O O . PHE A 1 190 ? 14.743 25.621 -10.599 1.00 92.56 190 PHE A O 1
ATOM 1538 N N . ILE A 1 191 ? 14.691 25.734 -8.361 1.00 89.88 191 ILE A N 1
ATOM 1539 C CA . ILE A 1 191 ? 16.008 26.383 -8.234 1.00 89.88 191 ILE A CA 1
ATOM 1540 C C . ILE A 1 191 ? 17.145 25.429 -8.651 1.00 89.88 191 ILE A C 1
ATOM 1542 O O . ILE A 1 191 ? 18.130 25.878 -9.233 1.00 89.88 191 ILE A O 1
ATOM 1546 N N . LEU A 1 192 ? 17.012 24.112 -8.424 1.00 88.81 192 LEU A N 1
ATOM 1547 C CA . LEU A 1 192 ? 18.025 23.132 -8.852 1.00 88.81 192 LEU A CA 1
ATOM 1548 C C . LEU A 1 192 ? 18.232 23.087 -10.377 1.00 88.81 192 LEU A C 1
ATOM 1550 O O . LEU A 1 192 ? 19.308 22.681 -10.812 1.00 88.81 192 LEU A O 1
ATOM 1554 N N . LEU A 1 193 ? 17.253 23.512 -11.187 1.00 89.19 193 LEU A N 1
ATOM 1555 C CA . LEU A 1 193 ? 17.368 23.533 -12.653 1.00 89.19 193 LEU A CA 1
ATOM 1556 C C . LEU A 1 193 ? 18.431 24.522 -13.167 1.00 89.19 193 LEU A C 1
ATOM 1558 O O . LEU A 1 193 ? 18.906 24.366 -14.288 1.00 89.19 193 LEU A O 1
ATOM 1562 N N . PHE A 1 194 ? 18.836 25.504 -12.355 1.00 88.12 194 PHE A N 1
ATOM 1563 C CA . PHE A 1 194 ? 19.860 26.500 -12.704 1.00 88.12 194 PHE A CA 1
ATOM 1564 C C . PHE A 1 194 ? 21.291 26.071 -12.319 1.00 88.12 194 PHE A C 1
ATOM 1566 O O . PHE A 1 194 ? 22.225 26.876 -12.379 1.00 88.12 194 PHE A O 1
ATOM 1573 N N . TYR A 1 195 ? 21.492 24.813 -11.902 1.00 85.62 195 TYR A N 1
ATOM 1574 C CA . TYR A 1 195 ? 22.832 24.275 -11.665 1.00 85.62 195 TYR A CA 1
ATOM 1575 C C . TYR A 1 195 ? 23.559 23.959 -12.970 1.00 85.62 195 TYR A C 1
ATOM 1577 O O . TYR A 1 195 ? 23.147 23.102 -13.750 1.00 85.62 195 TYR A O 1
ATOM 1585 N N . LYS A 1 196 ? 24.717 24.592 -13.148 1.00 81.94 196 LYS A N 1
ATOM 1586 C CA . LYS A 1 196 ? 25.626 24.388 -14.270 1.00 81.94 196 LYS A CA 1
ATOM 1587 C C . LYS A 1 196 ? 26.895 23.678 -13.812 1.00 81.94 196 LYS A C 1
ATOM 1589 O O . LYS A 1 196 ? 27.475 23.996 -12.772 1.00 81.94 196 LYS A O 1
ATOM 1594 N N . VAL A 1 197 ? 27.344 22.721 -14.617 1.00 81.88 197 VAL A N 1
ATOM 1595 C CA . VAL A 1 197 ? 28.643 22.063 -14.450 1.00 81.88 197 VAL A CA 1
ATOM 1596 C C . VAL A 1 197 ? 29.740 23.028 -14.893 1.00 81.88 197 VAL A C 1
ATOM 1598 O O . VAL A 1 197 ? 29.729 23.501 -16.026 1.00 81.88 197 VAL A O 1
ATOM 1601 N N . SER A 1 198 ? 30.685 23.334 -14.005 1.00 74.50 198 SER A N 1
ATOM 1602 C CA . SER A 1 198 ? 31.883 24.118 -14.316 1.00 74.50 198 SER A CA 1
ATOM 1603 C C . SER A 1 198 ? 33.138 23.337 -13.932 1.00 74.50 198 SER A C 1
ATOM 1605 O O . SER A 1 198 ? 33.382 23.040 -12.762 1.00 74.50 198 SER A O 1
ATOM 1607 N N . THR A 1 199 ? 33.941 22.994 -14.936 1.00 70.88 199 THR A N 1
ATOM 1608 C CA . THR A 1 199 ? 35.238 22.330 -14.779 1.00 70.88 199 THR A CA 1
ATOM 1609 C C . THR A 1 199 ? 36.335 23.378 -14.629 1.00 70.88 199 THR A C 1
ATOM 1611 O O . THR A 1 199 ? 36.771 23.971 -15.615 1.00 70.88 199 THR A O 1
ATOM 1614 N N . CYS A 1 200 ? 36.794 23.616 -13.401 1.00 53.50 200 CYS A N 1
ATOM 1615 C CA . CYS A 1 200 ? 37.932 24.498 -13.154 1.00 53.50 200 CYS A CA 1
ATOM 1616 C C . CYS A 1 200 ? 39.245 23.717 -13.295 1.00 53.50 200 CYS A C 1
ATOM 1618 O O . CYS A 1 200 ? 39.724 23.125 -12.329 1.00 53.50 200 CYS A O 1
ATOM 1620 N N . SER A 1 201 ? 39.860 23.747 -14.479 1.00 43.78 201 SER A N 1
ATOM 1621 C CA . SER A 1 201 ? 41.293 23.464 -14.594 1.00 43.78 201 SER A CA 1
ATOM 1622 C C . SER A 1 201 ? 42.067 24.585 -13.893 1.00 43.78 201 SER A C 1
ATOM 1624 O O . SER A 1 201 ? 41.907 25.763 -14.205 1.00 43.78 201 SER A O 1
ATOM 1626 N N . SER A 1 202 ? 42.890 24.237 -12.902 1.00 38.34 202 SER A N 1
ATOM 1627 C CA . SER A 1 202 ? 43.648 25.215 -12.116 1.00 38.34 202 SER A CA 1
ATOM 1628 C C . SER A 1 202 ? 44.907 25.677 -12.860 1.00 38.34 202 SER A C 1
ATOM 1630 O O . SER A 1 202 ? 46.026 25.335 -12.470 1.00 38.34 202 SER A O 1
ATOM 1632 N N . LEU A 1 203 ? 44.726 26.440 -13.939 1.00 32.03 203 LEU A N 1
ATOM 1633 C CA . LEU A 1 203 ? 45.800 27.253 -14.503 1.00 32.03 203 LEU A CA 1
ATOM 1634 C C . LEU A 1 203 ? 45.991 28.480 -13.608 1.00 32.03 203 LEU A C 1
ATOM 1636 O O . LEU A 1 203 ? 45.092 29.306 -13.465 1.00 32.03 203 LEU A O 1
ATOM 1640 N N . VAL A 1 204 ? 47.157 28.560 -12.971 1.00 33.94 204 VAL A N 1
ATOM 1641 C CA . VAL A 1 204 ? 47.586 29.739 -12.217 1.00 33.94 204 VAL A CA 1
ATOM 1642 C C . VAL A 1 204 ? 48.381 30.619 -13.172 1.00 33.94 204 VAL A C 1
ATOM 1644 O O . VAL A 1 204 ? 49.549 30.342 -13.429 1.00 33.94 204 VAL A O 1
ATOM 1647 N N . GLU A 1 205 ? 47.751 31.673 -13.683 1.00 29.34 205 GLU A N 1
ATOM 1648 C CA . GLU A 1 205 ? 48.473 32.839 -14.195 1.00 29.34 205 GLU A CA 1
ATOM 1649 C C . GLU A 1 205 ? 48.467 33.931 -13.121 1.00 29.34 205 GLU A C 1
ATOM 1651 O O . GLU A 1 205 ? 47.435 34.222 -12.510 1.00 29.34 205 GLU A O 1
ATOM 1656 N N . GLU A 1 206 ? 49.634 34.515 -12.856 1.00 32.41 206 GLU A N 1
ATOM 1657 C CA . GLU A 1 206 ? 49.784 35.592 -11.881 1.00 32.41 206 GLU A CA 1
ATOM 1658 C C . GLU A 1 206 ? 49.321 36.932 -12.466 1.00 32.41 206 GLU A C 1
ATOM 1660 O O . GLU A 1 206 ? 49.850 37.409 -13.470 1.00 32.41 206 GLU A O 1
ATOM 1665 N N . SER A 1 207 ? 48.387 37.601 -11.788 1.00 26.62 207 SER A N 1
ATOM 1666 C CA . SER A 1 207 ? 48.211 39.050 -11.918 1.00 26.62 207 SER A CA 1
ATOM 1667 C C . SER A 1 207 ? 47.634 39.634 -10.627 1.00 26.62 207 SER A C 1
ATOM 1669 O O . SER A 1 207 ? 46.596 39.187 -10.135 1.00 26.62 207 SER A O 1
ATOM 1671 N N . GLU A 1 208 ? 48.329 40.604 -10.034 1.00 26.97 208 GLU A N 1
ATOM 1672 C CA . GLU A 1 208 ? 47.992 41.155 -8.717 1.00 26.97 208 GLU A CA 1
ATOM 1673 C C . GLU A 1 208 ? 46.952 42.287 -8.794 1.00 26.97 208 GLU A C 1
ATOM 1675 O O . GLU A 1 208 ? 47.213 43.334 -9.385 1.00 26.97 208 GLU A O 1
ATOM 1680 N N . ALA A 1 209 ? 45.811 42.146 -8.102 1.00 25.23 209 ALA A N 1
ATOM 1681 C CA . ALA A 1 209 ? 44.909 43.272 -7.815 1.00 25.23 209 ALA A CA 1
ATOM 1682 C C . ALA A 1 209 ? 44.045 43.077 -6.544 1.00 25.23 209 ALA A C 1
ATOM 1684 O O . ALA A 1 209 ? 42.898 42.648 -6.594 1.00 25.23 209 ALA A O 1
ATOM 1685 N N . VAL A 1 210 ? 44.625 43.429 -5.392 1.00 23.94 210 VAL A N 1
ATOM 1686 C CA . VAL A 1 210 ? 43.995 44.055 -4.203 1.00 23.94 210 VAL A CA 1
ATOM 1687 C C . VAL A 1 210 ? 42.501 43.764 -3.893 1.00 23.94 210 VAL A C 1
ATOM 1689 O O . VAL A 1 210 ? 41.590 44.372 -4.438 1.00 23.94 210 VAL A O 1
ATOM 1692 N N . HIS A 1 211 ? 42.295 42.962 -2.840 1.00 27.19 211 HIS A N 1
ATOM 1693 C CA . HIS A 1 211 ? 41.196 42.995 -1.849 1.00 27.19 211 HIS A CA 1
ATOM 1694 C C . HIS A 1 211 ? 39.739 43.328 -2.271 1.00 27.19 211 HIS A C 1
ATOM 1696 O O . HIS A 1 211 ? 39.369 44.493 -2.395 1.00 27.19 211 HIS A O 1
ATOM 1702 N N . THR A 1 212 ? 38.819 42.372 -2.058 1.00 23.72 212 THR A N 1
ATOM 1703 C CA . THR A 1 212 ? 37.808 42.515 -0.976 1.00 23.72 212 THR A CA 1
ATOM 1704 C C . THR A 1 212 ? 37.108 41.202 -0.587 1.00 23.72 212 THR A C 1
ATOM 1706 O O . THR A 1 212 ? 37.001 40.269 -1.370 1.00 23.72 212 THR A O 1
ATOM 1709 N N . SER A 1 213 ? 36.574 41.176 0.642 1.00 24.33 213 SER A N 1
ATOM 1710 C CA . SER A 1 213 ? 35.685 40.153 1.228 1.00 24.33 213 SER A CA 1
ATOM 1711 C C . SER A 1 213 ? 36.229 38.719 1.407 1.00 24.33 213 SER A C 1
ATOM 1713 O O . SER A 1 213 ? 36.446 37.959 0.471 1.00 24.33 213 SER A O 1
ATOM 1715 N N . ARG A 1 214 ? 36.328 38.287 2.673 1.00 30.47 214 ARG A N 1
ATOM 1716 C CA . ARG A 1 214 ? 36.273 36.860 3.026 1.00 30.47 214 ARG A CA 1
ATOM 1717 C C . ARG A 1 214 ? 34.803 36.438 3.066 1.00 30.47 214 ARG A C 1
ATOM 1719 O O . ARG A 1 214 ? 34.140 36.693 4.069 1.00 30.47 214 ARG A O 1
ATOM 1726 N N . GLN A 1 215 ? 34.304 35.776 2.027 1.00 28.77 215 GLN A N 1
ATOM 1727 C CA . GLN A 1 215 ? 33.054 35.015 2.108 1.00 28.77 215 GLN A CA 1
ATOM 1728 C C . GLN A 1 215 ? 33.326 33.520 1.956 1.00 28.77 215 GLN A C 1
ATOM 1730 O O . GLN A 1 215 ? 34.032 33.076 1.053 1.00 28.77 215 GLN A O 1
ATOM 1735 N N . THR A 1 216 ? 32.758 32.727 2.863 1.00 30.31 216 THR A N 1
ATOM 1736 C CA . THR A 1 216 ? 32.834 31.265 2.856 1.00 30.31 216 THR A CA 1
ATOM 1737 C C . THR A 1 216 ? 31.871 30.691 1.817 1.00 30.31 216 THR A C 1
ATOM 1739 O O . THR A 1 216 ? 30.806 30.160 2.141 1.00 30.31 216 THR A O 1
ATOM 1742 N N . ALA A 1 217 ? 32.273 30.789 0.547 1.00 30.61 217 ALA A N 1
ATOM 1743 C CA . ALA A 1 217 ? 31.632 30.145 -0.596 1.00 30.61 217 ALA A CA 1
ATOM 1744 C C . ALA A 1 217 ? 31.767 28.612 -0.502 1.00 30.61 217 ALA A C 1
ATOM 1746 O O . ALA A 1 217 ? 32.560 27.985 -1.206 1.00 30.61 217 ALA A O 1
ATOM 1747 N N . ARG A 1 218 ? 30.996 28.008 0.413 1.00 33.25 218 ARG A N 1
ATOM 1748 C CA . ARG A 1 218 ? 30.901 26.562 0.658 1.00 33.25 218 ARG A CA 1
ATOM 1749 C C . ARG A 1 218 ? 30.104 25.877 -0.461 1.00 33.25 218 ARG A C 1
ATOM 1751 O O . ARG A 1 218 ? 29.053 25.294 -0.220 1.00 33.25 218 ARG A O 1
ATOM 1758 N N . SER A 1 219 ? 30.611 25.995 -1.686 1.00 35.97 219 SER A N 1
ATOM 1759 C CA . SER A 1 219 ? 30.136 25.256 -2.856 1.00 35.97 219 SER A CA 1
ATOM 1760 C C . SER A 1 219 ? 30.268 23.755 -2.620 1.00 35.97 219 SER A C 1
ATOM 1762 O O . SER A 1 219 ? 31.246 23.322 -2.010 1.00 35.97 219 SER A O 1
ATOM 1764 N N . VAL A 1 220 ? 29.330 22.968 -3.147 1.00 44.12 220 VAL A N 1
ATOM 1765 C CA . VAL A 1 220 ? 29.382 21.504 -3.069 1.00 44.12 220 VAL A CA 1
ATOM 1766 C C . VAL A 1 220 ? 30.546 21.004 -3.932 1.00 44.12 220 VAL A C 1
ATOM 1768 O O . VAL A 1 220 ? 30.456 20.996 -5.159 1.00 44.12 220 VAL A O 1
ATOM 1771 N N . GLN A 1 221 ? 31.660 20.652 -3.288 1.00 36.31 221 GLN A N 1
ATOM 1772 C CA . GLN A 1 221 ? 32.814 20.038 -3.940 1.00 36.31 221 GLN A CA 1
ATOM 1773 C C . GLN A 1 221 ? 32.551 18.543 -4.114 1.00 36.31 221 GLN A C 1
ATOM 1775 O O . GLN A 1 221 ? 32.292 17.843 -3.135 1.00 36.31 221 GLN A O 1
ATOM 1780 N N . TRP A 1 222 ? 32.646 18.073 -5.356 1.00 39.31 222 TRP A N 1
ATOM 1781 C CA . TRP A 1 222 ? 32.622 16.655 -5.690 1.00 39.31 222 TRP A CA 1
ATOM 1782 C C . TRP A 1 222 ? 34.015 16.197 -6.093 1.00 39.31 222 TRP A C 1
ATOM 1784 O O . TRP A 1 222 ? 34.488 16.512 -7.185 1.00 39.31 222 TRP A O 1
ATOM 1794 N N . ASP A 1 223 ? 34.638 15.424 -5.208 1.00 30.30 223 ASP A N 1
ATOM 1795 C CA . ASP A 1 223 ? 35.811 14.619 -5.530 1.00 30.30 223 ASP A CA 1
ATOM 1796 C C . ASP A 1 223 ? 35.300 13.274 -6.094 1.00 30.30 223 ASP A C 1
ATOM 1798 O O . ASP A 1 223 ? 34.632 12.543 -5.359 1.00 30.30 223 ASP A O 1
ATOM 1802 N N . PRO A 1 224 ? 35.557 12.909 -7.369 1.00 31.75 224 PRO A N 1
ATOM 1803 C CA . PRO A 1 224 ? 34.923 11.741 -8.008 1.00 31.75 224 PRO A CA 1
ATOM 1804 C C . PRO A 1 224 ? 35.350 10.349 -7.491 1.00 31.75 224 PRO A C 1
ATOM 1806 O O . PRO A 1 224 ? 35.089 9.343 -8.147 1.00 31.75 224 PRO A O 1
ATOM 1809 N N . LEU A 1 225 ? 36.051 10.260 -6.357 1.00 34.81 225 LEU A N 1
ATOM 1810 C CA . LEU A 1 225 ? 36.836 9.085 -5.967 1.00 34.81 225 LEU A CA 1
ATOM 1811 C C . LEU A 1 225 ? 36.146 8.190 -4.922 1.00 34.81 225 LEU A C 1
ATOM 1813 O O . LEU A 1 225 ? 36.682 7.950 -3.840 1.00 34.81 225 LEU A O 1
ATOM 1817 N N . VAL A 1 226 ? 34.978 7.640 -5.263 1.00 33.28 226 VAL A N 1
ATOM 1818 C CA . VAL A 1 226 ? 34.396 6.493 -4.542 1.00 33.28 226 VAL A CA 1
ATOM 1819 C C . VAL A 1 226 ? 33.812 5.484 -5.536 1.00 33.28 226 VAL A C 1
ATOM 1821 O O . VAL A 1 226 ? 32.720 5.689 -6.054 1.00 33.28 226 VAL A O 1
ATOM 1824 N N . GLY A 1 227 ? 34.494 4.348 -5.733 1.00 30.31 227 GLY A N 1
ATOM 1825 C CA . GLY A 1 227 ? 33.798 3.110 -6.117 1.00 30.31 227 GLY A CA 1
ATOM 1826 C C . GLY A 1 227 ? 34.016 2.500 -7.507 1.00 30.31 227 GLY A C 1
ATOM 1827 O O . GLY A 1 227 ? 33.148 1.744 -7.927 1.00 30.31 227 GLY A O 1
ATOM 1828 N N . VAL A 1 228 ? 35.151 2.710 -8.187 1.00 26.11 228 VAL A N 1
ATOM 1829 C CA . VAL A 1 228 ? 35.628 1.734 -9.195 1.00 26.11 228 VAL A CA 1
ATOM 1830 C C . VAL A 1 228 ? 37.094 1.398 -8.939 1.00 26.11 228 VAL A C 1
ATOM 1832 O O . VAL A 1 228 ? 37.992 2.175 -9.251 1.00 26.11 228 VAL A O 1
ATOM 1835 N N . THR A 1 229 ? 37.339 0.222 -8.365 1.00 32.31 229 THR A N 1
ATOM 1836 C CA . THR A 1 229 ? 38.649 -0.431 -8.424 1.00 32.31 229 THR A CA 1
ATOM 1837 C C . THR A 1 229 ? 38.720 -1.247 -9.703 1.00 32.31 229 THR A C 1
ATOM 1839 O O . THR A 1 229 ? 38.210 -2.365 -9.726 1.00 32.31 229 THR A O 1
ATOM 1842 N N . ASP A 1 230 ? 39.378 -0.727 -10.735 1.00 25.56 230 ASP A N 1
ATOM 1843 C CA . ASP A 1 230 ? 39.861 -1.582 -11.815 1.00 25.56 230 ASP A CA 1
ATOM 1844 C C . ASP A 1 230 ? 41.202 -1.097 -12.372 1.00 25.56 230 ASP A C 1
ATOM 1846 O O . ASP A 1 230 ? 41.472 0.105 -12.446 1.00 25.56 230 ASP A O 1
ATOM 1850 N N . VAL A 1 231 ? 42.088 -2.038 -12.698 1.00 32.91 231 VAL A N 1
ATOM 1851 C CA . VAL A 1 231 ? 43.509 -1.753 -12.954 1.00 32.91 231 VAL A CA 1
ATOM 1852 C C . VAL A 1 231 ? 43.809 -1.826 -14.447 1.00 32.91 231 VAL A C 1
ATOM 1854 O O . VAL A 1 231 ? 44.293 -2.838 -14.949 1.00 32.91 231 VAL A O 1
ATOM 1857 N N . LYS A 1 232 ? 43.627 -0.707 -15.158 1.00 26.00 232 LYS A N 1
ATOM 1858 C CA . LYS A 1 232 ? 44.265 -0.491 -16.470 1.00 26.00 232 LYS A CA 1
ATOM 1859 C C . LYS A 1 232 ? 45.477 0.427 -16.342 1.00 26.00 232 LYS A C 1
ATOM 1861 O O . LYS A 1 232 ? 45.421 1.641 -16.505 1.00 26.00 232 LYS A O 1
ATOM 1866 N N . LYS A 1 233 ? 46.607 -0.208 -16.029 1.00 30.06 233 LYS A N 1
ATOM 1867 C CA . LYS A 1 233 ? 47.942 0.393 -16.006 1.00 30.06 233 LYS A CA 1
ATOM 1868 C C . LYS A 1 233 ? 48.507 0.441 -17.429 1.00 30.06 233 LYS A C 1
ATOM 1870 O O . LYS A 1 233 ? 48.984 -0.582 -17.911 1.00 30.06 233 LYS A O 1
ATOM 1875 N N . GLY A 1 234 ? 48.527 1.622 -18.047 1.00 30.91 234 GLY A N 1
ATOM 1876 C CA . GLY A 1 234 ? 49.342 1.880 -19.240 1.00 30.91 234 GLY A CA 1
ATOM 1877 C C . GLY A 1 234 ? 48.629 2.575 -20.398 1.00 30.91 234 GLY A C 1
ATOM 1878 O O . GLY A 1 234 ? 48.211 1.922 -21.344 1.00 30.91 234 GLY A O 1
ATOM 1879 N N . MET A 1 235 ? 48.635 3.906 -20.374 1.00 25.78 235 MET A N 1
ATOM 1880 C CA . MET A 1 235 ? 49.197 4.678 -21.484 1.00 25.78 235 MET A CA 1
ATOM 1881 C C . MET A 1 235 ? 49.878 5.913 -20.883 1.00 25.78 235 MET A C 1
ATOM 1883 O O . MET A 1 235 ? 49.398 6.449 -19.884 1.00 25.78 235 MET A O 1
ATOM 1887 N N . SER A 1 236 ? 51.024 6.313 -21.427 1.00 27.83 236 SER A N 1
ATOM 1888 C CA . SER A 1 236 ? 51.790 7.475 -20.970 1.00 27.83 236 SER A CA 1
ATOM 1889 C C . SER A 1 236 ? 51.930 8.467 -22.110 1.00 27.83 236 SER A C 1
ATOM 1891 O O . SER A 1 236 ? 52.532 8.126 -23.126 1.00 27.83 236 SER A O 1
ATOM 1893 N N . ASP A 1 237 ? 51.415 9.676 -21.916 1.00 30.38 237 ASP A N 1
ATOM 1894 C CA . ASP A 1 237 ? 51.757 10.818 -22.762 1.00 30.38 237 ASP A CA 1
ATOM 1895 C C . ASP A 1 237 ? 53.201 11.268 -22.460 1.00 30.38 237 ASP A C 1
ATOM 1897 O O . ASP A 1 237 ? 53.689 11.079 -21.340 1.00 30.38 237 ASP A O 1
ATOM 1901 N N . GLU A 1 238 ? 53.917 11.826 -23.439 1.00 40.38 238 GLU A N 1
ATOM 1902 C CA . GLU A 1 238 ? 55.391 11.954 -23.368 1.00 40.38 238 GLU A CA 1
ATOM 1903 C C . GLU A 1 238 ? 55.926 13.054 -22.419 1.00 40.38 238 GLU A C 1
ATOM 1905 O O . GLU A 1 238 ? 57.140 13.216 -22.270 1.00 40.38 238 GLU A O 1
ATOM 1910 N N . THR A 1 239 ? 55.058 13.780 -21.708 1.00 42.03 239 THR A N 1
ATOM 1911 C CA . THR A 1 239 ? 55.433 14.747 -20.661 1.00 42.03 239 THR A CA 1
ATOM 1912 C C . THR A 1 239 ? 54.902 14.329 -19.289 1.00 42.03 239 THR A C 1
ATOM 1914 O O . THR A 1 239 ? 53.708 14.384 -19.009 1.00 42.03 239 THR A O 1
ATOM 1917 N N . GLY A 1 240 ? 55.821 13.939 -18.397 1.00 37.41 240 GLY A N 1
ATOM 1918 C CA . GLY A 1 240 ? 55.537 13.332 -17.088 1.00 37.41 240 GLY A CA 1
ATOM 1919 C C . GLY A 1 240 ? 54.980 14.257 -15.995 1.00 37.41 240 GLY A C 1
ATOM 1920 O O . GLY A 1 240 ? 55.535 14.298 -14.898 1.00 37.41 240 GLY A O 1
ATOM 1921 N N . GLU A 1 241 ? 53.881 14.962 -16.261 1.00 35.59 241 GLU A N 1
ATOM 1922 C CA . GLU A 1 241 ? 53.036 15.593 -15.237 1.00 35.59 241 GLU A CA 1
ATOM 1923 C C . GLU A 1 241 ? 51.962 14.600 -14.741 1.00 35.59 241 GLU A C 1
ATOM 1925 O O . GLU A 1 241 ? 51.330 13.915 -15.549 1.00 35.59 241 GLU A O 1
ATOM 1930 N N . PRO A 1 242 ? 51.680 14.517 -13.427 1.00 37.34 242 PRO A N 1
ATOM 1931 C CA . PRO A 1 242 ? 50.545 13.744 -12.935 1.00 37.34 242 PRO A CA 1
ATOM 1932 C C . PRO A 1 242 ? 49.229 14.460 -13.272 1.00 37.34 242 PRO A C 1
ATOM 1934 O O . PRO A 1 242 ? 49.051 15.628 -12.915 1.00 37.34 242 PRO A O 1
ATOM 1937 N N . LEU A 1 243 ? 48.273 13.756 -13.893 1.00 45.22 243 LEU A N 1
ATOM 1938 C CA . LEU A 1 243 ? 46.921 14.284 -14.117 1.00 45.22 243 LEU A CA 1
ATOM 1939 C C . LEU A 1 243 ? 46.283 14.675 -12.773 1.00 45.22 243 LEU A C 1
ATOM 1941 O O . LEU A 1 243 ? 45.924 13.828 -11.953 1.00 45.22 243 LEU A O 1
ATOM 1945 N N . LYS A 1 244 ? 46.152 15.985 -12.550 1.00 39.38 244 LYS A N 1
ATOM 1946 C CA . LYS A 1 244 ? 45.525 16.562 -11.355 1.00 39.38 244 LYS A CA 1
ATOM 1947 C C . LYS A 1 244 ? 44.016 16.268 -11.379 1.00 39.38 244 LYS A C 1
ATOM 1949 O O . LYS A 1 244 ? 43.411 16.334 -12.450 1.00 39.38 244 LYS A O 1
ATOM 1954 N N . PRO A 1 245 ? 43.385 15.950 -10.232 1.00 40.91 245 PRO A N 1
ATOM 1955 C CA . PRO A 1 245 ? 41.970 15.595 -10.197 1.00 40.91 245 PRO A CA 1
ATOM 1956 C C . PRO A 1 245 ? 41.105 16.777 -10.646 1.00 40.91 245 PRO A C 1
ATOM 1958 O O . PRO A 1 245 ? 41.111 17.840 -10.023 1.00 40.91 245 PRO A O 1
ATOM 1961 N N . VAL A 1 246 ? 40.340 16.581 -11.723 1.00 46.31 246 VAL A N 1
ATOM 1962 C CA . VAL A 1 246 ? 39.372 17.568 -12.214 1.00 46.31 246 VAL A CA 1
ATOM 1963 C C . VAL A 1 246 ? 38.215 17.641 -11.220 1.00 46.31 246 VAL A C 1
ATOM 1965 O O . VAL A 1 246 ? 37.322 16.795 -11.221 1.00 46.31 246 VAL A O 1
ATOM 1968 N N . THR A 1 247 ? 38.236 18.650 -10.349 1.00 49.72 247 THR A N 1
ATOM 1969 C CA . THR A 1 247 ? 37.134 18.895 -9.414 1.00 49.72 247 THR A CA 1
ATOM 1970 C C . THR A 1 247 ? 35.961 19.517 -10.166 1.00 49.72 247 THR A C 1
ATOM 1972 O O . THR A 1 247 ? 36.055 20.599 -10.752 1.00 49.72 247 THR A O 1
ATOM 1975 N N . VAL A 1 248 ? 34.833 18.806 -10.180 1.00 56.69 248 VAL A N 1
ATOM 1976 C CA . VAL A 1 248 ? 33.613 19.267 -10.846 1.00 56.69 248 VAL A CA 1
ATOM 1977 C C . VAL A 1 248 ? 32.870 20.197 -9.895 1.00 56.69 248 VAL A C 1
ATOM 1979 O O . VAL A 1 248 ? 32.329 19.761 -8.876 1.00 56.69 248 VAL A O 1
ATOM 1982 N N . ARG A 1 249 ? 32.845 21.494 -10.215 1.00 57.38 249 ARG A N 1
ATOM 1983 C CA . ARG A 1 249 ? 32.165 22.498 -9.397 1.00 57.38 249 ARG A CA 1
ATOM 1984 C C . ARG A 1 249 ? 30.786 22.787 -9.975 1.00 57.38 249 ARG A C 1
ATOM 1986 O O . ARG A 1 249 ? 30.658 23.323 -11.073 1.00 57.38 249 ARG A O 1
ATOM 1993 N N . PHE A 1 250 ? 29.748 22.459 -9.214 1.00 65.81 250 PHE A N 1
ATOM 1994 C CA . PHE A 1 250 ? 28.382 22.862 -9.537 1.00 65.81 250 PHE A CA 1
ATOM 1995 C C . PHE A 1 250 ? 28.193 24.326 -9.136 1.00 65.81 250 PHE A C 1
ATOM 1997 O O . PHE A 1 250 ? 28.249 24.668 -7.952 1.00 65.81 250 PHE A O 1
ATOM 2004 N N . VAL A 1 251 ? 28.002 25.190 -10.130 1.00 68.06 251 VAL A N 1
ATOM 2005 C CA . VAL A 1 251 ? 27.783 26.631 -9.957 1.00 68.06 251 VAL A CA 1
ATOM 2006 C C . VAL A 1 251 ? 26.325 26.934 -10.285 1.00 68.06 251 VAL A C 1
ATOM 2008 O O . VAL A 1 251 ? 25.791 26.434 -11.271 1.00 68.06 251 VAL A O 1
ATOM 2011 N N . LEU A 1 252 ? 25.669 27.723 -9.438 1.00 70.69 252 LEU A N 1
ATOM 2012 C CA . LEU A 1 252 ? 24.298 28.177 -9.656 1.00 70.69 252 LEU A CA 1
ATOM 2013 C C . LEU A 1 252 ? 24.362 29.459 -10.499 1.00 70.69 252 LEU A C 1
ATOM 2015 O O . LEU A 1 252 ? 24.795 30.496 -9.997 1.00 70.69 252 LEU A O 1
ATOM 2019 N N . GLU A 1 253 ? 24.031 29.373 -11.788 1.00 65.25 253 GLU A N 1
ATOM 2020 C CA . GLU A 1 253 ? 24.247 30.467 -12.745 1.00 65.25 253 GLU A CA 1
ATOM 2021 C C . GLU A 1 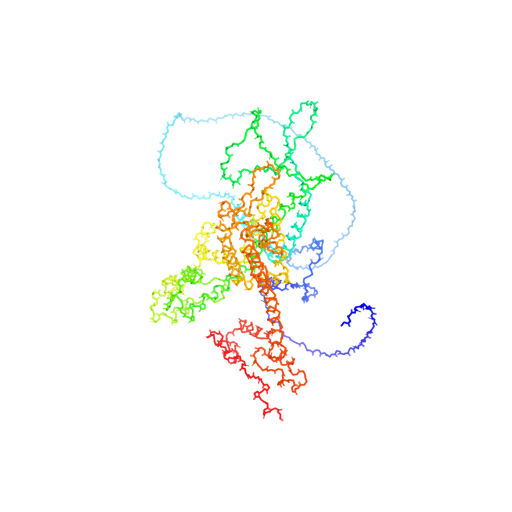253 ? 22.999 31.354 -12.870 1.00 65.25 253 GLU A C 1
ATOM 2023 O O . GLU A 1 253 ? 22.135 31.124 -13.710 1.00 65.25 253 GLU A O 1
ATOM 2028 N N . GLU A 1 254 ? 22.914 32.403 -12.048 1.00 64.19 254 GLU A N 1
ATOM 2029 C CA . GLU A 1 254 ? 21.955 33.493 -12.255 1.00 64.19 254 GLU A CA 1
ATOM 2030 C C . GLU A 1 254 ? 22.526 34.839 -11.776 1.00 64.19 254 GLU A C 1
ATOM 2032 O O . GLU A 1 254 ? 23.212 34.922 -10.755 1.00 64.19 254 GLU A O 1
ATOM 2037 N N . SER A 1 255 ? 22.216 35.922 -12.492 1.00 56.50 255 SER A N 1
ATOM 2038 C CA . SER A 1 255 ? 22.690 37.291 -12.216 1.00 56.50 255 SER A CA 1
ATOM 2039 C C . SER A 1 255 ? 22.090 37.941 -10.956 1.00 56.50 255 SER A C 1
ATOM 2041 O O . SER A 1 255 ? 22.377 39.099 -10.656 1.00 56.50 255 SER A O 1
ATOM 2043 N N . SER A 1 256 ? 21.237 37.218 -10.230 1.00 65.25 256 SER A N 1
ATOM 2044 C CA . SER A 1 256 ? 20.340 37.751 -9.202 1.00 65.25 256 SER A CA 1
ATOM 2045 C C . SER A 1 256 ? 20.907 37.734 -7.776 1.00 65.25 256 SER A C 1
ATOM 2047 O O . SER A 1 256 ? 20.424 38.462 -6.908 1.00 65.25 256 SER A O 1
ATOM 2049 N N . GLY A 1 257 ? 21.914 36.894 -7.509 1.00 70.50 257 GLY A N 1
ATOM 2050 C CA . GLY A 1 257 ? 22.626 36.777 -6.227 1.00 70.50 257 GLY A CA 1
ATOM 2051 C C . GLY A 1 257 ? 21.833 36.195 -5.043 1.00 70.50 257 GLY A C 1
ATOM 2052 O O . GLY A 1 257 ? 22.437 35.643 -4.124 1.00 70.50 257 GLY A O 1
ATOM 2053 N N . TYR A 1 258 ? 20.498 36.261 -5.042 1.00 82.19 258 TYR A N 1
ATOM 2054 C CA . TYR A 1 258 ? 19.668 35.776 -3.930 1.00 82.19 258 TYR A CA 1
ATOM 2055 C C . TYR A 1 258 ? 19.437 34.255 -3.939 1.00 82.19 258 TYR A C 1
ATOM 2057 O O . TYR A 1 258 ? 19.077 33.688 -2.904 1.00 82.19 258 TYR A O 1
ATOM 2065 N N . MET A 1 259 ? 19.651 33.586 -5.076 1.00 81.00 259 MET A N 1
ATOM 2066 C CA . MET A 1 259 ? 19.281 32.179 -5.280 1.00 81.00 259 MET A CA 1
ATOM 2067 C C . MET A 1 259 ? 20.031 31.191 -4.372 1.00 81.00 259 MET A C 1
ATOM 2069 O O . MET A 1 259 ? 19.399 30.301 -3.807 1.00 81.00 259 MET A O 1
ATOM 2073 N N . GLU A 1 260 ? 21.343 31.349 -4.152 1.00 79.50 260 GLU A N 1
ATOM 2074 C CA . GLU A 1 260 ? 22.088 30.451 -3.251 1.00 79.50 260 GLU A CA 1
ATOM 2075 C C . GLU A 1 260 ? 21.650 30.598 -1.773 1.00 79.50 260 GLU A C 1
ATOM 2077 O O . GLU A 1 260 ? 21.348 29.578 -1.143 1.00 79.50 260 GLU A O 1
ATOM 2082 N N . PRO A 1 261 ? 21.551 31.814 -1.192 1.00 86.19 261 PRO A N 1
ATOM 2083 C CA . PRO A 1 261 ? 20.952 31.997 0.130 1.00 86.19 261 PRO A CA 1
ATOM 2084 C C . PRO A 1 261 ? 19.523 31.447 0.228 1.00 86.19 261 PRO A C 1
ATOM 2086 O O . PRO A 1 261 ? 19.199 30.777 1.210 1.00 86.19 261 PRO A O 1
ATOM 2089 N N . MET A 1 262 ? 18.687 31.677 -0.791 1.00 87.69 262 MET A N 1
ATOM 2090 C CA . MET A 1 262 ? 17.299 31.208 -0.816 1.00 87.69 262 MET A CA 1
ATOM 2091 C C . MET A 1 262 ? 17.212 29.678 -0.817 1.00 87.69 262 MET A C 1
ATOM 2093 O O . MET A 1 262 ? 16.471 29.113 -0.015 1.00 87.69 262 MET A O 1
ATOM 2097 N N . LEU A 1 263 ? 18.023 28.996 -1.635 1.00 89.19 263 LEU A N 1
ATOM 2098 C CA . LEU A 1 263 ? 18.109 27.534 -1.670 1.00 89.19 263 LEU A CA 1
ATOM 2099 C C . LEU A 1 263 ? 18.478 26.956 -0.295 1.00 89.19 263 LEU A C 1
ATOM 2101 O O . LEU A 1 263 ? 17.833 26.019 0.173 1.00 89.19 263 LEU A O 1
ATOM 2105 N N . ARG A 1 264 ? 19.464 27.550 0.394 1.00 89.12 264 ARG A N 1
ATOM 2106 C CA . ARG A 1 264 ? 19.876 27.129 1.747 1.00 89.12 264 ARG A CA 1
ATOM 2107 C C . ARG A 1 264 ? 18.767 27.345 2.787 1.00 89.12 264 ARG A C 1
ATOM 2109 O O . ARG A 1 264 ? 18.547 26.477 3.630 1.00 89.12 264 ARG A O 1
ATOM 2116 N N . ILE A 1 265 ? 18.051 28.471 2.727 1.00 93.12 265 ILE A N 1
ATOM 2117 C CA . ILE A 1 265 ? 16.919 28.765 3.626 1.00 93.12 265 ILE A CA 1
ATOM 2118 C C . ILE A 1 265 ? 15.768 27.778 3.387 1.00 93.12 265 ILE A C 1
ATOM 2120 O O . ILE A 1 265 ? 15.245 27.211 4.347 1.00 93.12 265 ILE A O 1
ATOM 2124 N N . LEU A 1 266 ? 15.408 27.528 2.124 1.00 94.31 266 LEU A N 1
ATOM 2125 C CA . LEU A 1 266 ? 14.365 26.571 1.753 1.00 94.31 266 LEU A CA 1
ATOM 2126 C C . LEU A 1 266 ? 14.733 25.136 2.153 1.00 94.31 266 LEU A C 1
ATOM 2128 O O . LEU A 1 266 ? 13.881 24.439 2.696 1.00 94.31 266 LEU A O 1
ATOM 2132 N N . ALA A 1 267 ? 15.986 24.710 1.968 1.00 94.06 267 ALA A N 1
ATOM 2133 C CA . ALA A 1 267 ? 16.469 23.399 2.406 1.00 94.06 267 ALA A CA 1
ATOM 2134 C C . ALA A 1 267 ? 16.307 23.208 3.926 1.00 94.06 267 ALA A C 1
ATOM 2136 O O . ALA A 1 267 ? 15.713 22.226 4.375 1.00 94.06 267 ALA A O 1
ATOM 2137 N N . ILE A 1 268 ? 16.760 24.176 4.735 1.00 95.25 268 ILE A N 1
ATOM 2138 C CA . ILE A 1 268 ? 16.584 24.140 6.197 1.00 95.25 268 ILE A CA 1
ATOM 2139 C C . ILE A 1 268 ? 15.091 24.086 6.551 1.00 95.25 268 ILE A C 1
ATOM 2141 O O . ILE A 1 268 ? 14.672 23.199 7.299 1.00 95.25 268 ILE A O 1
ATOM 2145 N N . LEU A 1 269 ? 14.274 24.966 5.962 1.00 95.56 269 LEU A N 1
ATOM 2146 C CA . LEU A 1 269 ? 12.824 25.006 6.167 1.00 95.56 269 LEU A CA 1
ATOM 2147 C C . LEU A 1 269 ? 12.149 23.664 5.828 1.00 95.56 269 LEU A C 1
ATOM 2149 O O . LEU A 1 269 ? 11.340 23.173 6.614 1.00 95.56 269 LEU A O 1
ATOM 2153 N N . HIS A 1 270 ? 12.516 23.039 4.709 1.00 95.62 270 HIS A N 1
ATOM 2154 C CA . HIS A 1 270 ? 11.982 21.749 4.274 1.00 95.62 270 HIS A CA 1
ATOM 2155 C C . HIS A 1 270 ? 12.302 20.631 5.274 1.00 95.62 270 HIS A C 1
ATOM 2157 O O . HIS A 1 270 ? 11.413 19.866 5.657 1.00 95.62 270 HIS A O 1
ATOM 2163 N N . THR A 1 271 ? 13.540 20.577 5.779 1.00 95.75 271 THR A N 1
ATOM 2164 C CA . THR A 1 271 ? 13.920 19.583 6.797 1.00 95.75 271 THR A CA 1
ATOM 2165 C C . THR A 1 271 ? 13.204 19.795 8.137 1.00 95.75 271 THR A C 1
ATOM 2167 O O . THR A 1 271 ? 12.778 18.825 8.766 1.00 95.75 271 THR A O 1
ATOM 2170 N N . VAL A 1 272 ? 12.966 21.050 8.537 1.00 95.62 272 VAL A N 1
ATOM 2171 C CA . VAL A 1 272 ? 12.194 21.396 9.744 1.00 95.62 272 VAL A CA 1
ATOM 2172 C C . VAL A 1 272 ? 10.717 21.006 9.602 1.00 95.62 272 VAL A C 1
ATOM 2174 O O . VAL A 1 272 ? 10.154 20.395 10.511 1.00 95.62 272 VAL A O 1
ATOM 2177 N N . ILE A 1 273 ? 10.091 21.281 8.452 1.00 94.88 273 ILE A N 1
ATOM 2178 C CA . ILE A 1 273 ? 8.709 20.857 8.166 1.00 94.88 273 ILE A CA 1
ATOM 2179 C C . ILE A 1 273 ? 8.605 19.323 8.168 1.00 94.88 273 ILE A C 1
ATOM 2181 O O . ILE A 1 273 ? 7.679 18.775 8.769 1.00 94.88 273 ILE A O 1
ATOM 2185 N N . SER A 1 274 ? 9.568 18.624 7.564 1.00 94.50 274 SER A N 1
ATOM 2186 C CA . SER A 1 274 ? 9.618 17.154 7.524 1.00 94.50 274 SER A CA 1
ATOM 2187 C C . SER A 1 274 ? 9.723 16.537 8.924 1.00 94.50 274 SER A C 1
ATOM 2189 O O . SER A 1 274 ? 9.009 15.585 9.247 1.00 94.50 274 SER A O 1
ATOM 2191 N N . PHE A 1 275 ? 10.537 17.129 9.802 1.00 94.44 275 PHE A N 1
ATOM 2192 C CA . PHE A 1 275 ? 10.626 16.742 11.211 1.00 94.44 275 PHE A CA 1
ATOM 2193 C C . PHE A 1 275 ? 9.302 16.968 11.969 1.00 94.44 275 PHE A C 1
ATOM 2195 O O . PHE A 1 275 ? 8.841 16.082 12.694 1.00 94.44 275 PHE A O 1
ATOM 2202 N N . PHE A 1 276 ? 8.625 18.102 11.752 1.00 93.50 276 PHE A N 1
ATOM 2203 C CA . PHE A 1 276 ? 7.293 18.340 12.325 1.00 93.50 276 PHE A CA 1
ATOM 2204 C C . PHE A 1 276 ? 6.228 17.372 11.785 1.00 93.50 276 PHE A C 1
ATOM 2206 O O . PHE A 1 276 ? 5.320 17.002 12.531 1.00 93.50 276 PHE A O 1
ATOM 2213 N N . CYS A 1 277 ? 6.353 16.893 10.543 1.00 92.81 277 CYS A N 1
ATOM 2214 C CA . CYS A 1 277 ? 5.469 15.858 10.005 1.00 92.81 277 CYS A CA 1
ATOM 2215 C C . CYS A 1 277 ? 5.629 14.522 10.752 1.00 92.81 277 CYS A C 1
ATOM 2217 O O . CYS A 1 277 ? 4.614 13.911 11.087 1.00 92.81 277 CYS A O 1
ATOM 2219 N N . ILE A 1 278 ? 6.856 14.094 11.090 1.00 94.12 278 ILE A N 1
ATOM 2220 C CA . ILE A 1 278 ? 7.085 12.897 11.930 1.00 94.12 278 ILE A CA 1
ATOM 2221 C C . ILE A 1 278 ? 6.396 13.044 13.292 1.00 94.12 278 ILE A C 1
ATOM 2223 O O . ILE A 1 278 ? 5.688 12.134 13.730 1.00 94.12 278 ILE A O 1
ATOM 2227 N N . ILE A 1 279 ? 6.552 14.199 13.946 1.00 92.62 279 ILE A N 1
ATOM 2228 C CA . ILE A 1 279 ? 5.923 14.477 15.246 1.00 92.62 279 ILE A CA 1
ATOM 2229 C C . ILE A 1 279 ? 4.390 14.454 15.129 1.00 92.62 279 ILE A C 1
ATOM 2231 O O . ILE A 1 279 ? 3.720 13.793 15.925 1.00 92.62 279 ILE A O 1
ATOM 2235 N N . GLY A 1 280 ? 3.826 15.108 14.108 1.00 92.62 280 GLY A N 1
ATOM 2236 C CA . GLY A 1 280 ? 2.387 15.086 13.833 1.00 92.62 280 GLY A CA 1
ATOM 2237 C C . GLY A 1 280 ? 1.853 13.668 13.597 1.00 92.62 280 GLY A C 1
ATOM 2238 O O . GLY A 1 280 ? 0.824 13.299 14.162 1.00 92.62 280 GLY A O 1
ATOM 2239 N N . TYR A 1 281 ? 2.580 12.835 12.844 1.00 94.00 281 TYR A N 1
ATOM 2240 C CA . TYR A 1 281 ? 2.216 11.434 12.603 1.00 94.00 281 TYR A CA 1
ATOM 2241 C C . TYR A 1 281 ? 2.244 10.588 13.886 1.00 94.00 281 TYR A C 1
ATOM 2243 O O . TYR A 1 281 ? 1.301 9.838 14.162 1.00 94.00 281 TYR A O 1
ATOM 2251 N N . TYR A 1 282 ? 3.290 10.743 14.705 1.00 92.12 282 TYR A N 1
ATOM 2252 C CA . TYR A 1 282 ? 3.440 10.031 15.977 1.00 92.12 282 TYR A CA 1
ATOM 2253 C C . TYR A 1 282 ? 2.334 10.376 16.992 1.00 92.12 282 TYR A C 1
ATOM 2255 O O . TYR A 1 282 ? 2.005 9.559 17.853 1.00 92.12 282 TYR A O 1
ATOM 2263 N N . CYS A 1 283 ? 1.714 11.552 16.879 1.00 91.19 283 CYS A N 1
ATOM 2264 C CA . CYS A 1 283 ? 0.613 11.960 17.753 1.00 91.19 283 CYS A CA 1
ATOM 2265 C C . CYS A 1 283 ? -0.781 11.699 17.168 1.00 91.19 283 CYS A C 1
ATOM 2267 O O . CYS A 1 283 ? -1.700 11.423 17.933 1.00 91.19 283 CYS A O 1
ATOM 2269 N N . LEU A 1 284 ? -0.949 11.739 15.841 1.00 91.62 284 LEU A N 1
ATOM 2270 C CA . LEU A 1 284 ? -2.246 11.554 15.180 1.00 91.62 284 LEU A CA 1
ATOM 2271 C C . LEU A 1 284 ? -2.541 10.095 14.789 1.00 91.62 284 LEU A C 1
ATOM 2273 O O . LEU A 1 284 ? -3.685 9.654 14.880 1.00 91.62 284 LEU A O 1
ATOM 2277 N N . LYS A 1 285 ? -1.543 9.353 14.292 1.00 92.75 285 LYS A N 1
ATOM 2278 C CA . LYS A 1 285 ? -1.750 8.047 13.633 1.00 92.75 285 LYS A CA 1
ATOM 2279 C C . LYS A 1 285 ? -1.199 6.874 14.434 1.00 92.75 285 LYS A C 1
ATOM 2281 O O . LYS A 1 285 ? -1.896 5.870 14.569 1.00 92.75 285 LYS A O 1
ATOM 2286 N N . VAL A 1 286 ? -0.015 7.008 15.033 1.00 93.00 286 VAL A N 1
ATOM 2287 C CA . VAL A 1 286 ? 0.582 5.936 15.854 1.00 93.00 286 VAL A CA 1
ATOM 2288 C C . VAL A 1 286 ? -0.341 5.446 16.987 1.00 93.00 286 VAL A C 1
ATOM 2290 O O . VAL A 1 286 ? -0.458 4.229 17.129 1.00 93.00 286 VAL A O 1
ATOM 2293 N N . PRO A 1 287 ? -1.073 6.292 17.746 1.00 93.19 287 PRO A N 1
ATOM 2294 C CA . PRO A 1 287 ? -1.997 5.801 18.774 1.00 93.19 287 PRO A CA 1
ATOM 2295 C C . PRO A 1 287 ? -3.111 4.903 18.218 1.00 93.19 287 PRO A C 1
ATOM 2297 O O . PRO A 1 287 ? -3.505 3.947 18.882 1.00 93.19 287 PRO A O 1
ATOM 2300 N N . LEU A 1 288 ? -3.572 5.149 16.986 1.00 92.62 288 LEU A N 1
ATOM 2301 C CA . LEU A 1 288 ? -4.571 4.314 16.311 1.00 92.62 288 LEU A CA 1
ATOM 2302 C C . LEU A 1 288 ? -3.978 2.979 15.831 1.00 92.62 288 LEU A C 1
ATOM 2304 O O . LEU A 1 288 ? -4.648 1.952 15.922 1.00 92.62 288 LEU A O 1
ATOM 2308 N N . VAL A 1 289 ? -2.727 2.971 15.357 1.00 94.06 289 VAL A N 1
ATOM 2309 C CA . VAL A 1 289 ? -2.008 1.738 14.980 1.00 94.06 289 VAL A CA 1
ATOM 2310 C C . VAL A 1 289 ? -1.776 0.855 16.212 1.00 94.06 289 VAL A C 1
ATOM 2312 O O . VAL A 1 289 ? -2.124 -0.324 16.192 1.00 94.06 289 VAL A O 1
ATOM 2315 N N . ILE A 1 290 ? -1.294 1.433 17.319 1.00 94.25 290 ILE A N 1
ATOM 2316 C CA . ILE A 1 290 ? -1.121 0.709 18.589 1.00 94.25 290 ILE A CA 1
ATOM 2317 C C . ILE A 1 290 ? -2.470 0.227 19.146 1.00 94.25 290 ILE A C 1
ATOM 2319 O O . ILE A 1 290 ? -2.553 -0.903 19.613 1.00 94.25 290 ILE A O 1
ATOM 2323 N N . PHE A 1 291 ? -3.544 1.023 19.051 1.00 95.31 291 PHE A N 1
ATOM 2324 C CA . PHE A 1 291 ? -4.890 0.596 19.463 1.00 95.31 291 PHE A CA 1
ATOM 2325 C C . PHE A 1 291 ? -5.386 -0.616 18.666 1.00 95.31 291 PHE A C 1
ATOM 2327 O O . PHE A 1 291 ? -5.911 -1.558 19.257 1.00 95.31 291 PHE A O 1
ATOM 2334 N N . LYS A 1 292 ? -5.201 -0.621 17.336 1.00 94.50 292 LYS A N 1
ATOM 2335 C CA . LYS A 1 292 ? -5.516 -1.790 16.501 1.00 94.50 292 LYS A CA 1
ATOM 2336 C C . LYS A 1 292 ? -4.711 -3.013 16.942 1.00 94.50 292 LYS A C 1
ATOM 2338 O O . LYS A 1 292 ? -5.303 -4.073 17.122 1.00 94.50 292 LYS A O 1
ATOM 2343 N N . ARG A 1 293 ? -3.406 -2.858 17.202 1.00 94.12 293 ARG A N 1
ATOM 2344 C CA . ARG A 1 293 ? -2.559 -3.990 17.595 1.00 94.12 293 ARG A CA 1
ATOM 2345 C C . ARG A 1 293 ? -2.884 -4.539 18.984 1.00 94.12 293 ARG A C 1
ATOM 2347 O O . ARG A 1 293 ? -3.069 -5.743 19.109 1.00 94.12 293 ARG A O 1
ATOM 2354 N N . GLU A 1 294 ? -3.042 -3.696 20.007 1.00 94.00 294 GLU A N 1
ATOM 2355 C CA . GLU A 1 294 ? -3.481 -4.171 21.331 1.00 94.00 294 GLU A CA 1
ATOM 2356 C C . GLU A 1 294 ? -4.865 -4.845 21.257 1.00 94.00 294 GLU A C 1
ATOM 2358 O O . GLU A 1 294 ? -5.071 -5.868 21.903 1.00 94.00 294 GLU A O 1
ATOM 2363 N N . LYS A 1 295 ? -5.787 -4.335 20.425 1.00 93.75 295 LYS A N 1
ATOM 2364 C CA . LYS A 1 295 ? -7.107 -4.943 20.169 1.00 93.75 295 LYS A CA 1
ATOM 2365 C C . LYS A 1 295 ? -7.015 -6.326 19.517 1.00 93.75 295 LYS A C 1
ATOM 2367 O O . LYS A 1 295 ? -7.804 -7.201 19.864 1.00 93.75 295 LYS A O 1
ATOM 2372 N N . GLU A 1 296 ? -6.092 -6.527 18.579 1.00 93.00 296 GLU A N 1
ATOM 2373 C CA . GLU A 1 296 ? -5.817 -7.834 17.963 1.00 93.00 296 GLU A CA 1
ATOM 2374 C C . GLU A 1 296 ? -5.235 -8.819 18.986 1.00 93.00 296 GLU A C 1
ATOM 2376 O O . GLU A 1 296 ? -5.760 -9.921 19.135 1.00 93.00 296 GLU A O 1
ATOM 2381 N N . VAL A 1 297 ? -4.203 -8.410 19.734 1.00 93.62 297 VAL A N 1
ATOM 2382 C CA . VAL A 1 297 ? -3.538 -9.254 20.746 1.00 93.62 297 VAL A CA 1
ATOM 2383 C C . VAL A 1 297 ? -4.497 -9.635 21.874 1.00 93.62 297 VAL A C 1
ATOM 2385 O O . VAL A 1 297 ? -4.577 -10.807 22.230 1.00 93.62 297 VAL A O 1
ATOM 2388 N N . ALA A 1 298 ? -5.269 -8.675 22.396 1.00 92.94 298 ALA A N 1
ATOM 2389 C CA . ALA A 1 298 ? -6.272 -8.922 23.430 1.00 92.94 298 ALA A CA 1
ATOM 2390 C C . ALA A 1 298 ? -7.305 -9.969 22.984 1.00 92.94 298 ALA A C 1
ATOM 2392 O O . ALA A 1 298 ? -7.600 -10.893 23.735 1.00 92.94 298 ALA A O 1
ATOM 2393 N N . ARG A 1 299 ? -7.798 -9.877 21.741 1.00 91.81 299 ARG A N 1
ATOM 2394 C CA . ARG A 1 299 ? -8.779 -10.826 21.193 1.00 91.81 299 ARG A CA 1
ATOM 2395 C C . ARG A 1 299 ? -8.200 -12.219 20.967 1.00 91.81 299 ARG A C 1
ATOM 2397 O O . ARG A 1 299 ? -8.831 -13.186 21.376 1.00 91.81 299 ARG A O 1
ATOM 2404 N N . LYS A 1 300 ? -7.001 -12.315 20.381 1.00 91.62 300 LYS A N 1
ATOM 2405 C CA . LYS A 1 300 ? -6.302 -13.596 20.175 1.00 91.62 300 LYS A CA 1
ATOM 2406 C C . LYS A 1 300 ? -6.041 -14.333 21.496 1.00 91.62 300 LYS A C 1
ATOM 2408 O O . LYS A 1 300 ? -6.111 -15.556 21.548 1.00 91.62 300 LYS A O 1
ATOM 2413 N N . LEU A 1 301 ? -5.781 -13.584 22.567 1.00 91.31 301 LEU A N 1
ATOM 2414 C CA . LEU A 1 301 ? -5.558 -14.108 23.915 1.00 91.31 301 LEU A CA 1
ATOM 2415 C C . LEU A 1 301 ? -6.869 -14.494 24.639 1.00 91.31 301 LEU A C 1
ATOM 2417 O O . LEU A 1 301 ? -6.903 -15.490 25.354 1.00 91.31 301 LEU A O 1
ATOM 2421 N N . GLU A 1 302 ? -7.943 -13.712 24.471 1.00 90.31 302 GLU A N 1
ATOM 2422 C CA . GLU A 1 302 ? -9.241 -13.893 25.150 1.00 90.31 302 GLU A CA 1
ATOM 2423 C C . GLU A 1 302 ? -10.141 -14.940 24.473 1.00 90.31 302 GLU A C 1
ATOM 2425 O O . GLU A 1 302 ? -10.771 -15.742 25.162 1.00 90.31 302 GLU A O 1
ATOM 2430 N N . PHE A 1 303 ? -10.207 -14.959 23.138 1.00 90.12 303 PHE A N 1
ATOM 2431 C CA . PHE A 1 303 ? -11.135 -15.802 22.374 1.00 90.12 303 PHE A CA 1
ATOM 2432 C C . PHE A 1 303 ? -10.452 -17.047 21.811 1.00 90.12 303 PHE A C 1
ATOM 2434 O O . PHE A 1 303 ? -10.874 -18.154 22.153 1.00 90.12 303 PHE A O 1
ATOM 2441 N N . ASP A 1 304 ? -9.383 -16.855 21.036 1.00 88.19 304 ASP A N 1
ATOM 2442 C CA . ASP A 1 304 ? -8.694 -17.926 20.300 1.00 88.19 304 ASP A CA 1
ATOM 2443 C C . ASP A 1 304 ? -7.792 -18.780 21.220 1.00 88.19 304 ASP A C 1
ATOM 2445 O O . ASP A 1 304 ? -7.498 -19.936 20.924 1.00 88.19 304 ASP A O 1
ATOM 2449 N N . GLY A 1 305 ? -7.359 -18.228 22.361 1.00 86.69 305 GLY A N 1
ATOM 2450 C CA . GLY A 1 305 ? -6.450 -18.884 23.310 1.00 86.69 305 GLY A CA 1
ATOM 2451 C C . GLY A 1 305 ? -4.981 -18.901 22.870 1.00 86.69 305 GLY A C 1
ATOM 2452 O O . GLY A 1 305 ? -4.154 -19.547 23.519 1.00 86.69 305 GLY A O 1
ATOM 2453 N N . LEU A 1 306 ? -4.633 -18.176 21.801 1.00 86.25 306 LEU A N 1
ATOM 2454 C CA . LEU A 1 306 ? -3.266 -18.089 21.291 1.00 86.25 306 LEU A CA 1
ATOM 2455 C C . LEU A 1 306 ? -2.299 -17.665 22.409 1.00 86.25 306 LEU A C 1
ATOM 2457 O O . LEU A 1 306 ? -2.646 -16.877 23.290 1.00 86.25 306 LEU A O 1
ATOM 2461 N N . TYR A 1 307 ? -1.079 -18.200 22.367 1.00 86.94 307 TYR A N 1
ATOM 2462 C CA . TYR A 1 307 ? -0.044 -18.128 23.407 1.00 86.94 307 TYR A CA 1
ATOM 2463 C C . TYR A 1 307 ? -0.320 -18.961 24.678 1.00 86.94 307 TYR A C 1
ATOM 2465 O O . TYR A 1 307 ? 0.603 -19.126 25.477 1.00 86.94 307 TYR A O 1
ATOM 2473 N N . ILE A 1 308 ? -1.527 -19.516 24.863 1.00 88.50 308 ILE A N 1
ATOM 2474 C CA . ILE A 1 308 ? -1.915 -20.341 26.026 1.00 88.50 308 ILE A CA 1
ATOM 2475 C C . ILE A 1 308 ? -2.160 -21.795 25.604 1.00 88.50 308 ILE A C 1
ATOM 2477 O O . ILE A 1 308 ? -1.531 -22.709 26.143 1.00 88.50 308 ILE A O 1
ATOM 2481 N N . THR A 1 309 ? -3.067 -21.995 24.645 1.00 86.06 309 THR A N 1
ATOM 2482 C CA . THR A 1 309 ? -3.464 -23.297 24.084 1.00 86.06 309 THR A CA 1
ATOM 2483 C C . THR A 1 309 ? -2.524 -23.703 22.947 1.00 86.06 309 THR A C 1
ATOM 2485 O O . THR A 1 309 ? -2.012 -24.820 22.923 1.00 86.06 309 THR A O 1
ATOM 2488 N N . GLU A 1 310 ? -2.252 -22.758 22.048 1.00 84.06 310 GLU A N 1
ATOM 2489 C CA . GLU A 1 310 ? -1.459 -22.899 20.828 1.00 84.06 310 GLU A CA 1
ATOM 2490 C C . GLU A 1 310 ? -0.353 -21.831 20.783 1.00 84.06 310 GLU A C 1
ATOM 2492 O O . GLU A 1 310 ? -0.508 -20.726 21.312 1.00 84.06 310 GLU A O 1
ATOM 2497 N N . GLN A 1 311 ? 0.786 -22.142 20.160 1.00 80.75 311 GLN A N 1
ATOM 2498 C CA . GLN A 1 311 ? 1.851 -21.165 19.906 1.00 80.75 311 GLN A CA 1
ATOM 2499 C C . GLN A 1 311 ? 1.743 -20.623 18.473 1.00 80.75 311 GLN A C 1
ATOM 2501 O O . GLN A 1 311 ? 1.375 -21.385 17.582 1.00 80.75 311 GLN A O 1
ATOM 2506 N N . PRO A 1 312 ? 2.073 -19.339 18.222 1.00 83.50 312 PRO A N 1
ATOM 2507 C CA . PRO A 1 312 ? 2.123 -18.816 16.857 1.00 83.50 312 PRO A CA 1
ATOM 2508 C C . PRO A 1 312 ? 3.117 -19.621 16.011 1.00 83.50 312 PRO A C 1
ATOM 2510 O O . PRO A 1 312 ? 4.146 -20.063 16.526 1.00 83.50 312 PRO A O 1
ATOM 2513 N N . SER A 1 313 ? 2.825 -19.772 14.719 1.00 85.25 313 SER A N 1
ATOM 2514 C CA . SER A 1 313 ? 3.762 -20.359 13.761 1.00 85.25 313 SER A CA 1
ATOM 2515 C C . SER A 1 313 ? 5.051 -19.538 13.677 1.00 85.25 313 SER A C 1
ATOM 2517 O O . SER A 1 313 ? 5.038 -18.316 13.841 1.00 85.25 313 SER A O 1
ATOM 2519 N N . GLU A 1 314 ? 6.168 -20.207 13.385 1.00 82.62 314 GLU A N 1
ATOM 2520 C CA . GLU A 1 314 ? 7.478 -19.551 13.257 1.00 82.62 314 GLU A CA 1
ATOM 2521 C C . GLU A 1 314 ? 7.512 -18.511 12.118 1.00 82.62 314 GLU A C 1
ATOM 2523 O O . GLU A 1 314 ? 8.270 -17.547 12.185 1.00 82.62 314 GLU A O 1
ATOM 2528 N N . ASP A 1 315 ? 6.636 -18.649 11.116 1.00 88.06 315 ASP A N 1
ATOM 2529 C CA . ASP A 1 315 ? 6.475 -17.683 10.023 1.00 88.06 315 ASP A CA 1
ATOM 2530 C C . ASP A 1 315 ? 5.736 -16.389 10.440 1.00 88.06 315 ASP A C 1
ATOM 2532 O O . ASP A 1 315 ? 5.907 -15.347 9.799 1.00 88.06 315 ASP A O 1
ATOM 2536 N N . ASP A 1 316 ? 4.918 -16.402 11.507 1.00 88.94 316 ASP A N 1
ATOM 2537 C CA . ASP A 1 316 ? 4.219 -15.200 11.995 1.00 88.94 316 ASP A CA 1
ATOM 2538 C C . ASP A 1 316 ? 5.131 -14.364 12.906 1.00 88.94 316 ASP A C 1
ATOM 2540 O O . ASP A 1 316 ? 4.912 -14.235 14.113 1.00 88.94 316 ASP A O 1
ATOM 2544 N N . ILE A 1 317 ? 6.136 -13.723 12.300 1.00 88.69 317 ILE A N 1
ATOM 2545 C CA . ILE A 1 317 ? 7.053 -12.763 12.947 1.00 88.69 317 ILE A CA 1
ATOM 2546 C C . ILE A 1 317 ? 6.278 -11.701 13.757 1.00 88.69 317 ILE A C 1
ATOM 2548 O O . ILE A 1 317 ? 6.729 -11.248 14.812 1.00 88.69 317 ILE A O 1
ATOM 2552 N N . LYS A 1 318 ? 5.080 -11.306 13.295 1.00 89.06 318 LYS A N 1
ATOM 2553 C CA . LYS A 1 318 ? 4.220 -10.340 13.994 1.00 89.06 318 LYS A CA 1
ATOM 2554 C C . LYS A 1 318 ? 3.639 -10.939 15.282 1.00 89.06 318 LYS A C 1
ATOM 2556 O O . LYS A 1 318 ? 3.659 -10.273 16.314 1.00 89.06 318 LYS A O 1
ATOM 2561 N N . GLY A 1 319 ? 3.148 -12.177 15.242 1.00 88.19 319 GLY A N 1
ATOM 2562 C CA . GLY A 1 319 ? 2.719 -12.930 16.426 1.00 88.19 319 GLY A CA 1
ATOM 2563 C C . GLY A 1 319 ? 3.873 -13.243 17.386 1.00 88.19 319 GLY A C 1
ATOM 2564 O O . GLY A 1 319 ? 3.734 -13.094 18.599 1.00 88.19 319 GLY A O 1
ATOM 2565 N N . GLN A 1 320 ? 5.056 -13.585 16.867 1.00 89.50 320 GLN A N 1
ATOM 2566 C CA . GLN A 1 320 ? 6.261 -13.756 17.682 1.00 89.50 320 GLN A CA 1
ATOM 2567 C C . GLN A 1 320 ? 6.633 -12.473 18.443 1.00 89.50 320 GLN A C 1
ATOM 2569 O O . GLN A 1 320 ? 6.929 -12.542 19.637 1.00 89.50 320 GLN A O 1
ATOM 2574 N N . TRP A 1 321 ? 6.564 -11.302 17.799 1.00 92.38 321 TRP A N 1
ATOM 2575 C CA . TRP A 1 321 ? 6.873 -10.015 18.436 1.00 92.38 321 TRP A CA 1
ATOM 2576 C C . TRP A 1 321 ? 5.930 -9.681 19.603 1.00 92.38 321 TRP A C 1
ATOM 2578 O O . TRP A 1 321 ? 6.370 -9.169 20.634 1.00 92.38 321 TRP A O 1
ATOM 2588 N N . ASP A 1 322 ? 4.644 -10.028 19.501 1.00 93.06 322 ASP A N 1
ATOM 2589 C CA . ASP A 1 322 ? 3.667 -9.779 20.570 1.00 93.06 322 ASP A CA 1
ATOM 2590 C C . ASP A 1 322 ? 3.902 -10.636 21.828 1.00 93.06 322 ASP A C 1
ATOM 2592 O O . ASP A 1 322 ? 3.462 -10.258 22.917 1.00 93.06 322 ASP A O 1
ATOM 2596 N N . ARG A 1 323 ? 4.687 -11.724 21.751 1.00 89.75 323 ARG A N 1
ATOM 2597 C CA . ARG A 1 323 ? 5.122 -12.479 22.946 1.00 89.75 323 ARG A CA 1
ATOM 2598 C C . ARG A 1 323 ? 5.854 -11.580 23.954 1.00 89.75 323 ARG A C 1
ATOM 2600 O O . ARG A 1 323 ? 5.795 -11.840 25.155 1.00 89.75 323 ARG A O 1
ATOM 2607 N N . LEU A 1 324 ? 6.488 -10.495 23.491 1.00 90.50 324 LEU A N 1
ATOM 2608 C CA . LEU A 1 324 ? 7.133 -9.496 24.346 1.00 90.50 324 LEU A CA 1
ATOM 2609 C C . LEU A 1 324 ? 6.130 -8.661 25.162 1.00 90.50 324 LEU A C 1
ATOM 2611 O O . LEU A 1 324 ? 6.447 -8.306 26.296 1.00 90.50 324 LEU A O 1
ATOM 2615 N N . VAL A 1 325 ? 4.942 -8.343 24.621 1.00 92.19 325 VAL A N 1
ATOM 2616 C CA . VAL A 1 325 ? 3.988 -7.415 25.267 1.00 92.19 325 VAL A CA 1
ATOM 2617 C C . VAL A 1 325 ? 3.109 -8.087 26.321 1.00 92.19 325 VAL A C 1
ATOM 2619 O O . VAL A 1 325 ? 2.779 -7.466 27.331 1.00 92.19 325 VAL A O 1
ATOM 2622 N N . ILE A 1 326 ? 2.780 -9.368 26.143 1.00 90.19 326 ILE A N 1
ATOM 2623 C CA . ILE A 1 326 ? 1.863 -10.116 27.023 1.00 90.19 326 ILE A CA 1
ATOM 2624 C C . ILE A 1 326 ? 2.362 -10.124 28.479 1.00 90.19 326 ILE A C 1
ATOM 2626 O O . ILE A 1 326 ? 1.591 -9.858 29.404 1.00 90.19 326 ILE A O 1
ATOM 2630 N N . ASN A 1 327 ? 3.669 -10.314 28.675 1.00 88.19 327 ASN A N 1
ATOM 2631 C CA . ASN A 1 327 ? 4.338 -10.327 29.980 1.00 88.19 327 ASN A CA 1
ATOM 2632 C C . ASN A 1 327 ? 4.499 -8.927 30.626 1.00 88.19 327 ASN A C 1
ATOM 2634 O O . ASN A 1 327 ? 4.963 -8.823 31.759 1.00 88.19 327 ASN A O 1
ATOM 2638 N N . THR A 1 328 ? 4.156 -7.835 29.933 1.00 88.88 328 THR A N 1
ATOM 2639 C CA . THR A 1 328 ? 4.361 -6.463 30.442 1.00 88.88 328 THR A CA 1
ATOM 2640 C C . THR A 1 328 ? 3.267 -6.052 31.423 1.00 88.88 328 THR A C 1
ATOM 2642 O O . THR A 1 328 ? 2.088 -6.343 31.212 1.00 88.88 328 THR A O 1
ATOM 2645 N N . GLN A 1 329 ? 3.628 -5.343 32.494 1.00 84.69 329 GLN A N 1
ATOM 2646 C CA . GLN A 1 329 ? 2.641 -4.860 33.472 1.00 84.69 329 GLN A CA 1
ATOM 2647 C C . GLN A 1 329 ? 1.790 -3.720 32.900 1.00 84.69 329 GLN A C 1
ATOM 2649 O O . GLN A 1 329 ? 0.673 -3.494 33.355 1.00 84.69 329 GLN A O 1
ATOM 2654 N N . SER A 1 330 ? 2.300 -3.030 31.876 1.00 85.31 330 SER A N 1
ATOM 2655 C CA . SER A 1 330 ? 1.571 -1.962 31.186 1.00 85.31 330 SER A CA 1
ATOM 2656 C C . SER A 1 330 ? 0.486 -2.454 30.222 1.00 85.31 330 SER A C 1
ATOM 2658 O O . SER A 1 330 ? -0.329 -1.640 29.799 1.00 85.31 330 SER A O 1
ATOM 2660 N N . PHE A 1 331 ? 0.466 -3.737 29.838 1.00 88.62 331 PHE A N 1
ATOM 2661 C CA . PHE A 1 331 ? -0.490 -4.245 28.850 1.00 88.62 331 PHE A CA 1
ATOM 2662 C C . PHE A 1 331 ? -1.842 -4.651 29.474 1.00 88.62 331 PHE A C 1
ATOM 2664 O O . PHE A 1 331 ? -1.843 -5.477 30.395 1.00 88.62 331 PHE A O 1
ATOM 2671 N N . PRO A 1 332 ? -2.989 -4.189 28.934 1.00 89.25 332 PRO A N 1
ATOM 2672 C CA . PRO A 1 332 ? -3.141 -3.196 27.864 1.00 89.25 332 PRO A CA 1
ATOM 2673 C C . PRO A 1 332 ? -3.249 -1.755 28.396 1.00 89.25 332 PRO A C 1
ATOM 2675 O O . PRO A 1 332 ? -3.885 -1.499 29.422 1.00 89.25 332 PRO A O 1
ATOM 2678 N N . ASN A 1 333 ? -2.677 -0.792 27.668 1.00 88.25 333 ASN A N 1
ATOM 2679 C CA . ASN A 1 333 ? -2.638 0.617 28.094 1.00 88.25 333 ASN A CA 1
ATOM 2680 C C . ASN A 1 333 ? -3.602 1.510 27.294 1.00 88.25 333 ASN A C 1
ATOM 2682 O O . ASN A 1 333 ? -4.285 2.374 27.849 1.00 88.25 333 ASN A O 1
ATOM 2686 N N . ASN A 1 334 ? -3.627 1.305 25.977 1.00 89.62 334 ASN A N 1
ATOM 2687 C CA . ASN A 1 334 ? -4.266 2.169 24.987 1.00 89.62 334 ASN A CA 1
ATOM 2688 C C . ASN A 1 334 ? -5.596 1.572 24.481 1.00 89.62 334 ASN A C 1
ATOM 2690 O O . ASN A 1 334 ? -6.487 2.312 24.072 1.00 89.62 334 ASN A O 1
ATOM 2694 N N . TYR A 1 335 ? -5.759 0.248 24.549 1.00 93.12 335 TYR A N 1
ATOM 2695 C CA . TYR A 1 335 ? -7.031 -0.461 24.392 1.00 93.12 335 TYR A CA 1
ATOM 2696 C C . TYR A 1 335 ? -8.019 -0.142 25.534 1.00 93.12 335 TYR A C 1
ATOM 2698 O O . TYR A 1 335 ? -7.630 0.215 26.647 1.00 93.12 335 TYR A O 1
ATOM 2706 N N . TRP A 1 336 ? -9.318 -0.251 25.236 1.00 89.06 336 TRP A N 1
ATOM 2707 C CA . TRP A 1 336 ? -10.408 0.157 26.133 1.00 89.06 336 TRP A CA 1
ATOM 2708 C C . TRP A 1 336 ? -10.600 -0.797 27.324 1.00 89.06 336 TRP A C 1
ATOM 2710 O O . TRP A 1 336 ? -10.681 -0.336 28.462 1.00 89.06 336 TRP A O 1
ATOM 2720 N N . ASP A 1 337 ? -10.624 -2.112 27.083 1.00 88.56 337 ASP A N 1
ATOM 2721 C CA . ASP A 1 337 ? -10.770 -3.117 28.139 1.00 88.56 337 ASP A CA 1
ATOM 2722 C C . ASP A 1 337 ? -9.420 -3.401 28.815 1.00 88.56 337 ASP A C 1
ATOM 2724 O O . ASP A 1 337 ? -8.527 -4.034 28.249 1.00 88.56 337 ASP A O 1
ATOM 2728 N N . LYS A 1 338 ? -9.296 -2.934 30.060 1.00 90.38 338 LYS A N 1
ATOM 2729 C CA . LYS A 1 338 ? -8.105 -3.084 30.911 1.00 90.38 338 LYS A CA 1
ATOM 2730 C C . LYS A 1 338 ? -8.126 -4.348 31.772 1.00 90.38 338 LYS A C 1
ATOM 2732 O O . LYS A 1 338 ? -7.173 -4.605 32.504 1.00 90.38 338 LYS A O 1
ATOM 2737 N N . PHE A 1 339 ? -9.184 -5.151 31.680 1.00 90.31 339 PHE A N 1
ATOM 2738 C CA . PHE A 1 339 ? -9.396 -6.355 32.479 1.00 90.31 339 PHE A CA 1
ATOM 2739 C C . PHE A 1 339 ? -9.193 -7.655 31.690 1.00 90.31 339 PHE A C 1
ATOM 2741 O O . PHE A 1 339 ? -9.325 -8.728 32.278 1.00 90.31 339 PHE A O 1
ATOM 2748 N N . VAL A 1 340 ? -8.779 -7.590 30.416 1.00 90.94 340 VAL A N 1
ATOM 2749 C CA . VAL A 1 340 ? -8.504 -8.771 29.569 1.00 90.94 340 VAL A CA 1
ATOM 2750 C C . VAL A 1 340 ? -7.637 -9.828 30.269 1.00 90.94 340 VAL A C 1
ATOM 2752 O O . VAL A 1 340 ? -7.993 -11.001 30.268 1.00 90.94 340 VAL A O 1
ATOM 2755 N N . LYS A 1 341 ? -6.565 -9.436 30.979 1.00 90.19 341 LYS A N 1
ATOM 2756 C CA . LYS A 1 341 ? -5.711 -10.378 31.733 1.00 90.19 341 LYS A CA 1
ATOM 2757 C C . LYS A 1 341 ? -6.470 -11.152 32.818 1.00 90.19 341 LYS A C 1
ATOM 2759 O O . LYS A 1 341 ? -6.148 -12.309 33.069 1.00 90.19 341 LYS A O 1
ATOM 2764 N N . ARG A 1 342 ? -7.484 -10.539 33.442 1.00 88.12 342 ARG A N 1
ATOM 2765 C CA . ARG A 1 342 ? -8.357 -11.206 34.418 1.00 88.12 342 ARG A CA 1
ATOM 2766 C C . ARG A 1 342 ? -9.308 -12.172 33.720 1.00 88.12 342 ARG A C 1
ATOM 2768 O O . ARG A 1 342 ? -9.361 -13.317 34.134 1.00 88.12 342 ARG A O 1
ATOM 2775 N N . LYS A 1 343 ? -9.986 -11.750 32.647 1.00 90.38 343 LYS A N 1
ATOM 2776 C CA . LYS A 1 343 ? -10.891 -12.622 31.873 1.00 90.38 343 LYS A CA 1
ATOM 2777 C C . LYS A 1 343 ? -10.181 -13.853 31.304 1.00 90.38 343 LYS A C 1
ATOM 2779 O O . LYS A 1 343 ? -10.718 -14.950 31.334 1.00 90.38 343 LYS A O 1
ATOM 2784 N N . VAL A 1 344 ? -8.951 -13.678 30.824 1.00 91.12 344 VAL A N 1
ATOM 2785 C CA . VAL A 1 344 ? -8.086 -14.764 30.339 1.00 91.12 344 VAL A CA 1
ATOM 2786 C C . VAL A 1 344 ? -7.734 -15.736 31.471 1.00 91.12 344 VAL A C 1
ATOM 2788 O O . VAL A 1 344 ? -7.796 -16.949 31.284 1.00 91.12 344 VAL A O 1
ATOM 2791 N N . MET A 1 345 ? -7.401 -15.220 32.658 1.00 88.31 345 MET A N 1
ATOM 2792 C CA . MET A 1 345 ? -7.139 -16.038 33.846 1.00 88.31 345 MET A CA 1
ATOM 2793 C C . MET A 1 345 ? -8.398 -16.756 34.364 1.00 88.31 345 MET A C 1
ATOM 2795 O O . MET A 1 345 ? -8.277 -17.855 34.891 1.00 88.31 345 MET A O 1
ATOM 2799 N N . ASP A 1 346 ? -9.576 -16.161 34.197 1.00 89.94 346 ASP A N 1
ATOM 2800 C CA . ASP A 1 346 ? -10.880 -16.736 34.547 1.00 89.94 346 ASP A CA 1
ATOM 2801 C C . ASP A 1 346 ? -11.237 -17.888 33.584 1.00 89.94 346 ASP A C 1
ATOM 2803 O O . ASP A 1 346 ? -11.398 -19.033 33.995 1.00 89.94 346 ASP A O 1
ATOM 2807 N N . LYS A 1 347 ? -11.212 -17.620 32.270 1.00 90.12 347 LYS A N 1
ATOM 2808 C CA . LYS A 1 347 ? -11.577 -18.570 31.203 1.00 90.12 347 LYS A CA 1
ATOM 2809 C C . LYS A 1 347 ? -10.620 -19.760 31.052 1.00 90.12 347 LYS A C 1
ATOM 2811 O O . LYS A 1 347 ? -11.064 -20.849 30.699 1.00 90.12 347 LYS A O 1
ATOM 2816 N N . TYR A 1 348 ? -9.313 -19.565 31.256 1.00 90.69 348 TYR A N 1
ATOM 2817 C CA . TYR A 1 348 ? -8.295 -20.601 31.004 1.00 90.69 348 TYR A CA 1
ATOM 2818 C C . TYR A 1 348 ? -7.569 -21.096 32.270 1.00 90.69 348 TYR A C 1
ATOM 2820 O O . TYR A 1 348 ? -6.853 -22.099 32.203 1.00 90.69 348 TYR A O 1
ATOM 2828 N N . GLY A 1 349 ? -7.734 -20.423 33.416 1.00 87.94 349 GLY A N 1
ATOM 2829 C CA . GLY A 1 349 ? -7.001 -20.716 34.654 1.00 87.94 349 GLY A CA 1
ATOM 2830 C C . GLY A 1 349 ? -7.287 -22.094 35.242 1.00 87.94 349 GLY A C 1
ATOM 2831 O O . GLY A 1 349 ? -6.347 -22.779 35.650 1.00 87.94 349 GLY A O 1
ATOM 2832 N N . GLU A 1 350 ? -8.548 -22.532 35.210 1.00 89.81 350 GLU A N 1
ATOM 2833 C CA . GLU A 1 350 ? -8.948 -23.860 35.694 1.00 89.81 350 GLU A CA 1
ATOM 2834 C C . GLU A 1 350 ? -8.360 -24.990 34.831 1.00 89.81 350 GLU A C 1
ATOM 2836 O O . GLU A 1 350 ? -7.906 -26.005 35.356 1.00 89.81 350 GLU A O 1
ATOM 2841 N N . PHE A 1 351 ? -8.303 -24.800 33.506 1.00 90.00 351 PHE A N 1
ATOM 2842 C CA . PHE A 1 351 ? -7.860 -25.827 32.554 1.00 90.00 351 PHE A CA 1
ATOM 2843 C C . PHE A 1 351 ? -6.334 -25.993 32.475 1.00 90.00 351 PHE A C 1
ATOM 2845 O O . PHE A 1 351 ? -5.849 -27.106 32.278 1.00 90.00 351 PHE A O 1
ATOM 2852 N N . TYR A 1 352 ? -5.569 -24.901 32.604 1.00 87.69 352 TYR A N 1
ATOM 2853 C CA . TYR A 1 352 ? -4.109 -24.902 32.392 1.00 87.69 352 TYR A CA 1
ATOM 2854 C C . TYR A 1 352 ? -3.281 -24.515 33.628 1.00 87.69 352 TYR A C 1
ATOM 2856 O O . TYR A 1 352 ? -2.047 -24.513 33.556 1.00 87.69 352 TYR A O 1
ATOM 2864 N N . GLY A 1 353 ? -3.941 -24.220 34.751 1.00 88.94 353 GLY A N 1
ATOM 2865 C CA . GLY A 1 353 ? -3.336 -23.843 36.026 1.00 88.94 353 GLY A CA 1
ATOM 2866 C C . GLY A 1 353 ? -3.117 -22.334 36.165 1.00 88.94 353 GLY A C 1
ATOM 2867 O O . GLY A 1 353 ? -2.318 -21.735 35.440 1.00 88.94 353 GLY A O 1
ATOM 2868 N N . HIS A 1 354 ? -3.776 -21.724 37.158 1.00 85.81 354 HIS A N 1
ATOM 2869 C CA . HIS A 1 354 ? -3.705 -20.282 37.427 1.00 85.81 354 HIS A CA 1
ATOM 2870 C C . HIS A 1 354 ? -2.270 -19.755 37.592 1.00 85.81 354 HIS A C 1
ATOM 2872 O O . HIS A 1 354 ? -1.959 -18.703 37.041 1.00 85.81 354 HIS A O 1
ATOM 2878 N N . ASP A 1 355 ? -1.377 -20.481 38.276 1.00 85.81 355 ASP A N 1
ATOM 2879 C CA . ASP A 1 355 ? 0.027 -20.069 38.449 1.00 85.81 355 ASP A CA 1
ATOM 2880 C C . ASP A 1 355 ? 0.764 -19.898 37.111 1.00 85.81 355 ASP A C 1
ATOM 2882 O O . ASP A 1 355 ? 1.423 -18.880 36.892 1.00 85.81 355 ASP A O 1
ATOM 2886 N N . ARG A 1 356 ? 0.603 -20.858 36.189 1.00 88.19 356 ARG A N 1
ATOM 2887 C CA . ARG A 1 356 ? 1.251 -20.856 34.867 1.00 88.19 356 ARG A CA 1
ATOM 2888 C C . ARG A 1 356 ? 0.759 -19.693 34.004 1.00 88.19 356 ARG A C 1
ATOM 2890 O O . ARG A 1 356 ? 1.553 -19.050 33.319 1.00 88.19 356 ARG A O 1
ATOM 2897 N N . ILE A 1 357 ? -0.543 -19.411 34.042 1.00 88.69 357 ILE A N 1
ATOM 2898 C CA . ILE A 1 357 ? -1.136 -18.282 33.313 1.00 88.69 357 ILE A CA 1
ATOM 2899 C C . ILE A 1 357 ? -0.755 -16.944 33.970 1.00 88.69 357 ILE A C 1
ATOM 2901 O O . ILE A 1 357 ? -0.437 -15.996 33.257 1.00 88.69 357 ILE A O 1
ATOM 2905 N N . SER A 1 358 ? -0.691 -16.867 35.303 1.00 87.06 358 SER A N 1
ATOM 2906 C CA . SER A 1 358 ? -0.222 -15.674 36.026 1.00 87.06 358 SER A CA 1
ATOM 2907 C C . SER A 1 358 ? 1.216 -15.309 35.641 1.00 87.06 358 SER A C 1
ATOM 2909 O O . SER A 1 358 ? 1.495 -14.144 35.357 1.00 87.06 358 SER A O 1
ATOM 2911 N N . GLU A 1 359 ? 2.117 -16.295 35.573 1.00 88.81 359 GLU A N 1
ATOM 2912 C CA . GLU A 1 359 ? 3.511 -16.101 35.155 1.00 88.81 359 GLU A CA 1
ATOM 2913 C C . GLU A 1 359 ? 3.619 -15.649 33.687 1.00 88.81 359 GLU A C 1
ATOM 2915 O O . GLU A 1 359 ? 4.269 -14.641 33.393 1.00 88.81 359 GLU A O 1
ATOM 2920 N N . LEU A 1 360 ? 2.915 -16.328 32.770 1.00 87.56 360 LEU A N 1
ATOM 2921 C CA . LEU A 1 360 ? 2.869 -15.976 31.345 1.00 87.56 360 LEU A CA 1
ATOM 2922 C C . LEU A 1 360 ? 2.397 -14.527 31.124 1.00 87.56 360 LEU A C 1
ATOM 2924 O O . LEU A 1 360 ? 3.031 -13.761 30.394 1.00 87.56 360 LEU A O 1
ATOM 2928 N N . LEU A 1 361 ? 1.314 -14.134 31.799 1.00 86.62 361 LEU A N 1
ATOM 2929 C CA . LEU A 1 361 ? 0.737 -12.790 31.738 1.00 86.62 361 LEU A CA 1
ATOM 2930 C C . LEU A 1 361 ? 1.540 -11.741 32.531 1.00 86.62 361 LEU A C 1
ATOM 2932 O O . LEU A 1 361 ? 1.153 -10.571 32.538 1.00 86.62 361 LEU A O 1
ATOM 2936 N N . GLY A 1 362 ? 2.630 -12.114 33.212 1.00 81.94 362 GLY A N 1
ATOM 2937 C CA . GLY A 1 362 ? 3.425 -11.196 34.037 1.00 81.94 362 GLY A CA 1
ATOM 2938 C C . GLY A 1 362 ? 2.636 -10.564 35.192 1.00 81.94 362 GLY A C 1
ATOM 2939 O O . GLY A 1 362 ? 2.924 -9.436 35.597 1.00 81.94 362 GLY A O 1
ATOM 2940 N N . LEU A 1 363 ? 1.607 -11.261 35.685 1.00 78.44 363 LEU A N 1
ATOM 2941 C CA . LEU A 1 363 ? 0.798 -10.836 36.821 1.00 78.44 363 LEU A CA 1
ATOM 2942 C C . LEU A 1 363 ? 1.565 -11.126 38.116 1.00 78.44 363 LEU A C 1
ATOM 2944 O O . LEU A 1 363 ? 1.827 -12.282 38.452 1.00 78.44 363 LEU A O 1
ATOM 2948 N N . ASP A 1 364 ? 1.915 -10.066 38.845 1.00 67.94 364 ASP A N 1
ATOM 2949 C CA . ASP A 1 364 ? 2.453 -10.177 40.201 1.00 67.94 364 ASP A CA 1
ATOM 2950 C C . ASP A 1 364 ? 1.367 -10.744 41.127 1.00 67.94 364 ASP A C 1
ATOM 2952 O O . ASP A 1 364 ? 0.239 -10.241 41.148 1.00 67.94 364 ASP A O 1
ATOM 2956 N N . LYS A 1 365 ? 1.697 -11.775 41.913 1.00 59.50 365 LYS A N 1
ATOM 2957 C CA . LYS A 1 365 ? 0.744 -12.430 42.822 1.00 59.50 365 LYS A CA 1
ATOM 2958 C C . LYS A 1 365 ? 0.175 -11.435 43.842 1.00 59.50 365 LYS A C 1
ATOM 2960 O O . LYS A 1 365 ? -1.020 -11.462 44.125 1.00 59.50 365 LYS A O 1
ATOM 2965 N N . ALA A 1 366 ? 0.981 -10.459 44.270 1.00 52.62 366 ALA A N 1
ATOM 2966 C CA . ALA A 1 366 ? 0.545 -9.383 45.163 1.00 52.62 366 ALA A CA 1
ATOM 2967 C C . ALA A 1 366 ? -0.508 -8.432 44.546 1.00 52.62 366 ALA A C 1
ATOM 2969 O O . ALA A 1 366 ? -1.155 -7.684 45.279 1.00 52.62 366 ALA A O 1
ATOM 2970 N N . ALA A 1 367 ? -0.702 -8.447 43.221 1.00 53.09 367 ALA A N 1
ATOM 2971 C CA . ALA A 1 367 ? -1.746 -7.685 42.528 1.00 53.09 367 ALA A CA 1
ATOM 2972 C C . ALA A 1 367 ? -3.063 -8.471 42.343 1.00 53.09 367 ALA A C 1
ATOM 2974 O O . ALA A 1 367 ? -4.055 -7.895 41.890 1.00 53.09 367 ALA A O 1
ATOM 2975 N N . LEU A 1 368 ? -3.080 -9.765 42.688 1.00 52.78 368 LEU A N 1
ATOM 2976 C CA . LEU A 1 368 ? -4.257 -10.640 42.627 1.00 52.78 368 LEU A CA 1
ATOM 2977 C C . LEU A 1 368 ? -4.882 -10.898 44.015 1.00 52.78 368 LEU A C 1
ATOM 2979 O O . LEU A 1 368 ? -6.062 -11.235 44.095 1.00 52.78 368 LEU A O 1
ATOM 2983 N N . ASP A 1 369 ? -4.142 -10.671 45.107 1.00 46.19 369 ASP A N 1
ATOM 2984 C CA . ASP A 1 369 ? -4.604 -10.850 46.494 1.00 46.19 369 ASP A CA 1
ATOM 2985 C C . ASP A 1 369 ? -5.572 -9.744 46.984 1.00 46.19 369 ASP A C 1
ATOM 2987 O O . ASP A 1 369 ? -5.254 -8.883 47.817 1.00 46.19 369 ASP A O 1
ATOM 2991 N N . PHE A 1 370 ? -6.824 -9.809 46.518 1.00 52.34 370 PHE A N 1
ATOM 2992 C CA . PHE A 1 370 ? -7.917 -8.915 46.940 1.00 52.34 370 PHE A CA 1
ATOM 2993 C C . PHE A 1 370 ? -8.315 -9.034 48.426 1.00 52.34 370 PHE A C 1
ATOM 2995 O O . PHE A 1 370 ? -9.051 -8.186 48.932 1.00 52.34 370 PHE A O 1
ATOM 3002 N N . SER A 1 371 ? -7.769 -10.005 49.167 1.00 47.16 371 SER A N 1
ATOM 3003 C CA . SER A 1 371 ? -7.889 -10.108 50.634 1.00 47.16 371 SER A CA 1
ATOM 3004 C C . SER A 1 371 ? -7.387 -8.857 51.379 1.00 47.16 371 SER A C 1
ATOM 3006 O O . SER A 1 371 ? -7.802 -8.590 52.507 1.00 47.16 371 SER A O 1
ATOM 3008 N N . SER A 1 372 ? -6.528 -8.059 50.736 1.00 42.19 372 SER A N 1
ATOM 3009 C CA . SER A 1 372 ? -5.929 -6.834 51.277 1.00 42.19 372 SER A CA 1
ATOM 3010 C C . SER A 1 372 ? -6.653 -5.531 50.888 1.00 42.19 372 SER A C 1
ATOM 3012 O O . SER A 1 372 ? -6.152 -4.439 51.172 1.00 42.19 372 SER A O 1
ATOM 3014 N N . ALA A 1 373 ? -7.847 -5.609 50.285 1.00 42.12 373 ALA A N 1
ATOM 3015 C CA . ALA A 1 373 ? -8.600 -4.473 49.737 1.00 42.12 373 ALA A CA 1
ATOM 3016 C C . ALA A 1 373 ? -9.221 -3.504 50.777 1.00 42.12 373 ALA A C 1
ATOM 3018 O O . ALA A 1 373 ? -10.309 -2.964 50.572 1.00 42.12 373 ALA A O 1
ATOM 3019 N N . ASN A 1 374 ? -8.540 -3.221 51.895 1.00 44.50 374 ASN A N 1
ATOM 3020 C CA . ASN A 1 374 ? -8.880 -2.082 52.745 1.00 44.50 374 ASN A CA 1
ATOM 3021 C C . ASN A 1 374 ? -7.671 -1.513 53.517 1.00 44.50 374 ASN A C 1
ATOM 3023 O O . ASN A 1 374 ? -6.880 -2.243 54.106 1.00 44.50 374 ASN A O 1
ATOM 3027 N N . LYS A 1 375 ? -7.583 -0.176 53.581 1.00 38.00 375 LYS A N 1
ATOM 3028 C CA . LYS A 1 375 ? -6.559 0.626 54.290 1.00 38.00 375 LYS A CA 1
ATOM 3029 C C . LYS A 1 375 ? -5.089 0.405 53.868 1.00 38.00 375 LYS A C 1
ATOM 3031 O O . LYS A 1 375 ? -4.320 -0.224 54.594 1.00 38.00 375 LYS A O 1
ATOM 3036 N N . LYS A 1 376 ? -4.624 1.214 52.904 1.00 36.28 376 LYS A N 1
ATOM 3037 C CA . LYS A 1 376 ? -3.634 2.285 53.189 1.00 36.28 376 LYS A CA 1
ATOM 3038 C C . LYS A 1 376 ? -3.503 3.303 52.049 1.00 36.28 376 LYS A C 1
ATOM 3040 O O . LYS A 1 376 ? -3.874 3.059 50.909 1.00 36.28 376 LYS A O 1
ATOM 3045 N N . ARG A 1 377 ? -3.012 4.488 52.425 1.00 34.53 377 ARG A N 1
ATOM 3046 C CA . ARG A 1 377 ? -2.802 5.678 51.585 1.00 34.53 377 ARG A CA 1
ATOM 3047 C C . ARG A 1 377 ? -2.042 5.346 50.293 1.00 34.53 377 ARG A C 1
ATOM 3049 O O . ARG A 1 377 ? -0.996 4.708 50.375 1.00 34.53 377 ARG A O 1
ATOM 3056 N N . LYS A 1 378 ? -2.448 5.936 49.158 1.00 32.22 378 LYS A N 1
ATOM 3057 C CA . LYS A 1 378 ? -1.502 6.219 48.061 1.00 32.22 378 LYS A CA 1
ATOM 3058 C C . LYS A 1 378 ? -0.351 7.054 48.654 1.00 32.22 378 LYS A C 1
ATOM 3060 O O . LYS A 1 378 ? -0.639 8.133 49.182 1.00 32.22 378 LYS A O 1
ATOM 3065 N N . PRO A 1 379 ? 0.916 6.607 48.625 1.00 35.16 379 PRO A N 1
ATOM 3066 C CA . PRO A 1 379 ? 2.020 7.478 49.000 1.00 35.16 379 PRO A CA 1
ATOM 3067 C C . PRO A 1 379 ? 2.132 8.606 47.967 1.00 35.16 379 PRO A C 1
ATOM 3069 O O . PRO A 1 379 ? 1.966 8.372 46.768 1.00 35.16 379 PRO A O 1
ATOM 3072 N N . ARG A 1 380 ? 2.451 9.831 48.406 1.00 41.06 380 ARG A N 1
ATOM 3073 C CA . ARG A 1 380 ? 3.047 10.810 47.488 1.00 41.06 380 ARG A CA 1
ATOM 3074 C C . ARG A 1 380 ? 4.405 10.233 47.089 1.00 41.06 380 ARG A C 1
ATOM 3076 O O . ARG A 1 380 ? 5.287 10.138 47.932 1.00 41.06 380 ARG A O 1
ATOM 3083 N N . LYS A 1 381 ? 4.532 9.774 45.842 1.00 43.12 381 LYS A N 1
ATOM 3084 C CA . LYS A 1 381 ? 5.813 9.360 45.264 1.00 43.12 381 LYS A CA 1
ATOM 3085 C C . LYS A 1 381 ? 6.513 10.635 44.800 1.00 43.12 381 LYS A C 1
ATOM 3087 O O . LYS A 1 381 ? 5.976 11.333 43.941 1.00 43.12 381 LYS A O 1
ATOM 3092 N N . ASP A 1 382 ? 7.642 10.969 45.414 1.00 38.16 382 ASP A N 1
ATOM 3093 C CA . ASP A 1 382 ? 8.310 12.245 45.160 1.00 38.16 382 ASP A CA 1
ATOM 3094 C C . ASP A 1 382 ? 8.798 12.353 43.710 1.00 38.16 382 ASP A C 1
ATOM 3096 O O . ASP A 1 382 ? 9.305 11.397 43.120 1.00 38.16 382 ASP A O 1
ATOM 3100 N N . SER A 1 383 ? 8.604 13.535 43.123 1.00 53.00 383 SER A N 1
ATOM 3101 C CA . SER A 1 383 ? 8.697 13.774 41.678 1.00 53.00 383 SER A CA 1
ATOM 3102 C C . SER A 1 383 ? 10.138 13.965 41.179 1.00 53.00 383 SER A C 1
ATOM 3104 O O . SER A 1 383 ? 10.422 14.910 40.441 1.00 53.00 383 SER A O 1
ATOM 3106 N N . SER A 1 384 ? 11.061 13.072 41.547 1.00 58.66 384 SER A N 1
ATOM 3107 C CA . SER A 1 384 ? 12.370 13.023 40.891 1.00 58.66 384 SER A CA 1
ATOM 3108 C C . SER A 1 384 ? 12.236 12.344 39.523 1.00 58.66 384 SER A C 1
ATOM 3110 O O . SER A 1 384 ? 11.681 11.251 39.400 1.00 58.66 384 SER A O 1
ATOM 3112 N N . LEU A 1 385 ? 12.744 12.986 38.467 1.00 57.97 385 LEU A N 1
ATOM 3113 C CA . LEU A 1 385 ? 12.600 12.478 37.094 1.00 57.97 385 LEU A CA 1
ATOM 3114 C C . LEU A 1 385 ? 13.245 11.091 36.916 1.00 57.97 385 LEU A C 1
ATOM 3116 O O . LEU A 1 385 ? 12.725 10.265 36.173 1.00 57.97 385 LEU A O 1
ATOM 3120 N N . ALA A 1 386 ? 14.298 10.779 37.678 1.00 55.84 386 ALA A N 1
ATOM 3121 C CA . ALA A 1 386 ? 14.893 9.443 37.733 1.00 55.84 386 ALA A CA 1
ATOM 3122 C C . ALA A 1 386 ? 13.927 8.366 38.279 1.00 55.84 386 ALA A C 1
ATOM 3124 O O . ALA A 1 386 ? 13.877 7.261 37.743 1.00 55.84 386 ALA A O 1
ATOM 3125 N N . ALA A 1 387 ? 13.109 8.678 39.294 1.00 60.09 387 ALA A N 1
ATOM 3126 C CA . ALA A 1 387 ? 12.102 7.752 39.828 1.00 60.09 387 ALA A CA 1
ATOM 3127 C C . ALA A 1 387 ? 10.860 7.608 38.925 1.00 60.09 387 ALA A C 1
ATOM 3129 O O . ALA A 1 387 ? 10.076 6.670 39.115 1.00 60.09 387 ALA A O 1
ATOM 3130 N N . VAL A 1 388 ? 10.686 8.523 37.962 1.00 63.12 388 VAL A N 1
ATOM 3131 C CA . VAL A 1 388 ? 9.711 8.415 36.867 1.00 63.12 388 VAL A CA 1
ATOM 3132 C C . VAL A 1 388 ? 10.270 7.532 35.750 1.00 63.12 388 VAL A C 1
ATOM 3134 O O . VAL A 1 388 ? 9.606 6.571 35.369 1.00 63.12 388 VAL A O 1
ATOM 3137 N N . LEU A 1 389 ? 11.501 7.784 35.286 1.00 63.25 389 LEU A N 1
ATOM 3138 C CA . LEU A 1 389 ? 12.176 6.977 34.258 1.00 63.25 389 LEU A CA 1
ATOM 3139 C C . LEU A 1 389 ? 12.301 5.502 34.674 1.00 63.25 389 LEU A C 1
ATOM 3141 O O . LEU A 1 389 ? 11.892 4.624 33.920 1.00 63.25 389 LEU A O 1
ATOM 3145 N N . ASN A 1 390 ? 12.717 5.228 35.916 1.00 65.94 390 ASN A N 1
ATOM 3146 C CA . ASN A 1 390 ? 12.763 3.871 36.483 1.00 65.94 390 ASN A CA 1
ATOM 3147 C C . ASN A 1 390 ? 11.372 3.258 36.776 1.00 65.94 390 ASN A C 1
ATOM 3149 O O . ASN A 1 390 ? 11.293 2.185 37.367 1.00 65.94 390 ASN A O 1
ATOM 3153 N N . SER A 1 391 ? 10.272 3.924 36.406 1.00 70.94 391 SER A N 1
ATOM 3154 C CA . SER A 1 391 ? 8.913 3.357 36.436 1.00 70.94 391 SER A CA 1
ATOM 3155 C C . SER A 1 391 ? 8.277 3.195 35.052 1.00 70.94 391 SER A C 1
ATOM 3157 O O . SER A 1 391 ? 7.093 2.880 34.962 1.00 70.94 391 SER A O 1
ATOM 3159 N N . ILE A 1 392 ? 9.044 3.394 33.977 1.00 78.81 392 ILE A N 1
ATOM 3160 C CA . ILE A 1 392 ? 8.601 3.112 32.610 1.00 78.81 392 ILE A CA 1
ATOM 3161 C C . ILE A 1 392 ? 8.884 1.641 32.291 1.00 78.81 392 ILE A C 1
ATOM 3163 O O . ILE A 1 392 ? 10.010 1.167 32.419 1.00 78.81 392 ILE A O 1
ATOM 3167 N N . ASP A 1 393 ? 7.860 0.928 31.828 1.00 87.38 393 ASP A N 1
ATOM 3168 C CA . ASP A 1 393 ? 7.964 -0.454 31.358 1.00 87.38 393 ASP A CA 1
ATOM 3169 C C . ASP A 1 393 ? 8.744 -0.510 30.031 1.00 87.38 393 ASP A C 1
ATOM 3171 O O . ASP A 1 393 ? 8.208 -0.272 28.944 1.00 87.38 393 ASP A O 1
ATOM 3175 N N . VAL A 1 394 ? 10.052 -0.764 30.128 1.00 88.19 394 VAL A N 1
ATOM 3176 C CA . VAL A 1 394 ? 10.971 -0.761 28.978 1.00 88.19 394 VAL A CA 1
ATOM 3177 C C . VAL A 1 394 ? 10.603 -1.847 27.960 1.00 88.19 394 VAL A C 1
ATOM 3179 O O . VAL A 1 394 ? 10.697 -1.593 26.760 1.00 88.19 394 VAL A O 1
ATOM 3182 N N . LYS A 1 395 ? 10.111 -3.016 28.402 1.00 90.25 395 LYS A N 1
ATOM 3183 C CA . LYS A 1 395 ? 9.635 -4.082 27.501 1.00 90.25 395 LYS A CA 1
ATOM 3184 C C . LYS A 1 395 ? 8.469 -3.583 26.641 1.00 90.25 395 LYS A C 1
ATOM 3186 O O . LYS A 1 395 ? 8.502 -3.737 25.422 1.00 90.25 395 LYS A O 1
ATOM 3191 N N . TYR A 1 396 ? 7.483 -2.925 27.261 1.00 91.75 396 TYR A N 1
ATOM 3192 C CA . TYR A 1 396 ? 6.343 -2.342 26.548 1.00 91.75 396 TYR A CA 1
ATOM 3193 C C . TYR A 1 396 ? 6.780 -1.259 25.547 1.00 91.75 396 TYR A C 1
ATOM 3195 O O . TYR A 1 396 ? 6.285 -1.230 24.419 1.00 91.75 396 TYR A O 1
ATOM 3203 N N . GLN A 1 397 ? 7.739 -0.393 25.907 1.00 91.75 397 GLN A N 1
ATOM 3204 C CA . GLN A 1 397 ? 8.248 0.623 24.972 1.00 91.75 397 GLN A CA 1
ATOM 3205 C C . GLN A 1 397 ? 9.033 0.012 23.801 1.00 91.75 397 GLN A C 1
ATOM 3207 O O . GLN A 1 397 ? 8.877 0.488 22.679 1.00 91.75 397 GLN A O 1
ATOM 3212 N N . ILE A 1 398 ? 9.823 -1.048 24.023 1.00 93.12 398 ILE A N 1
ATOM 3213 C CA . ILE A 1 398 ? 10.515 -1.777 22.945 1.00 93.12 398 ILE A CA 1
ATOM 3214 C C . ILE A 1 398 ? 9.495 -2.401 21.989 1.00 93.12 398 ILE A C 1
ATOM 3216 O O . ILE A 1 398 ? 9.585 -2.167 20.784 1.00 93.12 398 ILE A O 1
ATOM 3220 N N . TRP A 1 399 ? 8.487 -3.118 22.505 1.00 94.81 399 TRP A N 1
ATOM 3221 C CA . TRP A 1 399 ? 7.422 -3.685 21.670 1.00 94.81 399 TRP A CA 1
ATOM 3222 C C . TRP A 1 399 ? 6.719 -2.602 20.842 1.00 94.81 399 TRP A C 1
ATOM 3224 O O . TRP A 1 399 ? 6.633 -2.725 19.619 1.00 94.81 399 TRP A O 1
ATOM 3234 N N . LYS A 1 400 ? 6.296 -1.507 21.493 1.00 93.62 400 LYS A N 1
ATOM 3235 C CA . LYS A 1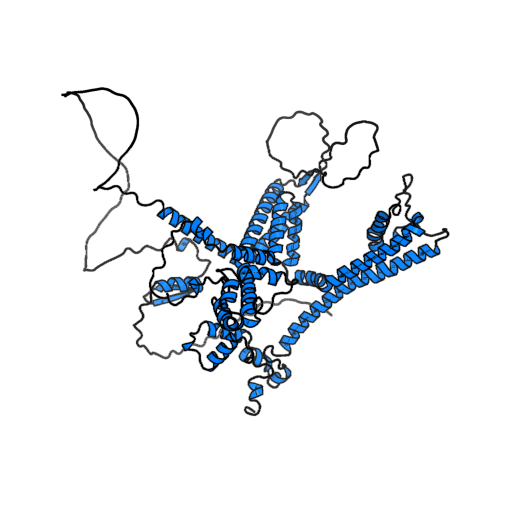 400 ? 5.628 -0.367 20.851 1.00 93.62 400 LYS A CA 1
ATOM 3236 C C . LYS A 1 400 ? 6.492 0.250 19.747 1.00 93.62 400 LYS A C 1
ATOM 3238 O O . LYS A 1 400 ? 5.975 0.576 18.681 1.00 93.62 400 LYS A O 1
ATOM 3243 N N . LEU A 1 401 ? 7.793 0.415 19.994 1.00 93.12 401 LEU A N 1
ATOM 3244 C CA . LEU A 1 401 ? 8.742 0.956 19.022 1.00 93.12 401 LEU A CA 1
ATOM 3245 C C . LEU A 1 401 ? 8.895 0.024 17.812 1.00 93.12 401 LEU A C 1
ATOM 3247 O O . LEU A 1 401 ? 8.887 0.504 16.683 1.00 93.12 401 LEU A O 1
ATOM 3251 N N . GLY A 1 402 ? 8.939 -1.294 18.035 1.00 93.12 402 GLY A N 1
ATOM 3252 C CA . GLY A 1 402 ? 8.896 -2.294 16.966 1.00 93.12 402 GLY A CA 1
ATOM 3253 C C . GLY A 1 402 ? 7.631 -2.179 16.113 1.00 93.12 402 GLY A C 1
ATOM 3254 O O . GLY A 1 402 ? 7.732 -2.054 14.897 1.00 93.12 402 GLY A O 1
ATOM 3255 N N . VAL A 1 403 ? 6.445 -2.100 16.735 1.00 94.00 403 VAL A N 1
ATOM 3256 C CA . VAL A 1 403 ? 5.175 -1.925 16.001 1.00 94.00 403 VAL A CA 1
ATOM 3257 C C . VAL A 1 403 ? 5.184 -0.637 15.162 1.00 94.00 403 VAL A C 1
ATOM 3259 O O . VAL A 1 403 ? 4.766 -0.665 14.006 1.00 94.00 403 VAL A O 1
ATOM 3262 N N . VAL A 1 404 ? 5.723 0.469 15.691 1.00 93.62 404 VAL A N 1
ATOM 3263 C CA . VAL A 1 404 ? 5.888 1.732 14.942 1.00 93.62 404 VAL A CA 1
ATOM 3264 C C . VAL A 1 404 ? 6.853 1.584 13.761 1.00 93.62 404 VAL A C 1
ATOM 3266 O O . VAL A 1 404 ? 6.549 2.079 12.679 1.00 93.62 404 VAL A O 1
ATOM 3269 N N . PHE A 1 405 ? 7.973 0.872 13.914 1.00 93.69 405 PHE A N 1
ATOM 3270 C CA . PHE A 1 405 ? 8.885 0.598 12.797 1.00 93.69 405 PHE A CA 1
ATOM 3271 C C . PHE A 1 405 ? 8.341 -0.424 11.783 1.00 93.69 405 PHE A C 1
ATOM 3273 O O . PHE A 1 405 ? 8.811 -0.431 10.653 1.00 93.69 405 PHE A O 1
ATOM 3280 N N . THR A 1 406 ? 7.336 -1.239 12.122 1.00 93.19 406 THR A N 1
ATOM 3281 C CA . THR A 1 406 ? 6.638 -2.101 11.141 1.00 93.19 406 THR A CA 1
ATOM 3282 C C . THR A 1 406 ? 5.517 -1.398 10.362 1.00 93.19 406 THR A C 1
ATOM 3284 O O . THR A 1 406 ? 4.927 -2.005 9.469 1.00 93.19 406 THR A O 1
ATOM 3287 N N . ASP A 1 407 ? 5.195 -0.137 10.670 1.00 93.75 407 ASP A N 1
ATOM 3288 C CA . ASP A 1 407 ? 4.213 0.636 9.904 1.00 93.75 407 ASP A CA 1
ATOM 3289 C C . ASP A 1 407 ? 4.853 1.249 8.650 1.00 93.75 407 ASP A C 1
ATOM 3291 O O . ASP A 1 407 ? 5.614 2.216 8.726 1.00 93.75 407 ASP A O 1
ATOM 3295 N N . ASN A 1 408 ? 4.470 0.734 7.479 1.00 92.06 408 ASN A N 1
ATOM 3296 C CA . ASN A 1 408 ? 4.879 1.243 6.166 1.00 92.06 408 ASN A CA 1
ATOM 3297 C C . ASN A 1 408 ? 4.706 2.769 6.025 1.00 92.06 408 ASN A C 1
ATOM 3299 O O . ASN A 1 408 ? 5.519 3.421 5.371 1.00 92.06 408 ASN A O 1
ATOM 3303 N N . SER A 1 409 ? 3.671 3.355 6.640 1.00 92.38 409 SER A N 1
ATOM 3304 C CA . SER A 1 409 ? 3.426 4.803 6.570 1.00 92.38 409 SER A CA 1
ATOM 3305 C C . SER A 1 409 ? 4.407 5.607 7.429 1.00 92.38 409 SER A C 1
ATOM 3307 O O . SER A 1 409 ? 4.803 6.707 7.036 1.00 92.38 409 SER A O 1
ATOM 3309 N N . PHE A 1 410 ? 4.838 5.062 8.572 1.00 93.88 410 PHE A N 1
ATOM 3310 C CA . PHE A 1 410 ? 5.903 5.648 9.385 1.00 93.88 410 PHE A CA 1
ATOM 3311 C C . PHE A 1 410 ? 7.270 5.480 8.713 1.00 93.88 410 PHE A C 1
ATOM 3313 O O . PHE A 1 410 ? 8.018 6.452 8.622 1.00 93.88 410 PHE A O 1
ATOM 3320 N N . LEU A 1 411 ? 7.573 4.290 8.177 1.00 93.56 411 LEU A N 1
ATOM 3321 C CA . LEU A 1 411 ? 8.811 4.022 7.434 1.00 93.56 411 LEU A CA 1
ATOM 3322 C C . LEU A 1 411 ? 8.979 4.962 6.236 1.00 93.56 411 LEU A C 1
ATOM 3324 O O . LEU A 1 411 ? 10.054 5.532 6.061 1.00 93.56 411 LEU A O 1
ATOM 3328 N N . TYR A 1 412 ? 7.915 5.188 5.458 1.00 93.44 412 TYR A N 1
ATOM 3329 C CA . TYR A 1 412 ? 7.923 6.149 4.352 1.00 93.44 412 TYR A CA 1
ATOM 3330 C C . TYR A 1 412 ? 8.302 7.566 4.815 1.00 93.44 412 TYR A C 1
ATOM 3332 O O . TYR A 1 412 ? 9.136 8.230 4.201 1.00 93.44 412 TYR A O 1
ATOM 3340 N N . LEU A 1 413 ? 7.730 8.023 5.932 1.00 93.00 413 LEU A N 1
ATOM 3341 C CA . LEU A 1 413 ? 7.975 9.362 6.469 1.00 93.00 413 LEU A CA 1
ATOM 3342 C C . LEU A 1 413 ? 9.361 9.493 7.133 1.00 93.00 413 LEU A C 1
ATOM 3344 O O . LEU A 1 413 ? 9.983 10.554 7.067 1.00 93.00 413 LEU A O 1
ATOM 3348 N N . ALA A 1 414 ? 9.876 8.411 7.721 1.00 93.75 414 ALA A N 1
ATOM 3349 C CA . ALA A 1 414 ? 11.246 8.328 8.220 1.00 93.75 414 ALA A CA 1
ATOM 3350 C C . ALA A 1 414 ? 12.270 8.340 7.071 1.00 93.75 414 ALA A C 1
ATOM 3352 O O . ALA A 1 414 ? 13.272 9.046 7.159 1.00 93.75 414 ALA A O 1
ATOM 3353 N N . TRP A 1 415 ? 11.999 7.635 5.966 1.00 94.12 415 TRP A N 1
ATOM 3354 C CA . TRP A 1 415 ? 12.794 7.706 4.735 1.00 94.12 415 TRP A CA 1
ATOM 3355 C C . TRP A 1 415 ? 12.789 9.116 4.131 1.00 94.12 415 TRP A C 1
ATOM 3357 O O . TRP A 1 415 ? 13.852 9.641 3.808 1.00 94.12 415 TRP A O 1
ATOM 3367 N N . TYR A 1 416 ? 11.622 9.764 4.055 1.00 94.19 416 TYR A N 1
ATOM 3368 C CA . TYR A 1 416 ? 11.482 11.148 3.589 1.00 94.19 416 TYR A CA 1
ATOM 3369 C C . TYR A 1 416 ? 12.346 12.117 4.419 1.00 94.19 416 TYR A C 1
ATOM 3371 O O . TYR A 1 416 ? 13.104 12.906 3.861 1.00 94.19 416 TYR A O 1
ATOM 3379 N N . MET A 1 417 ? 12.332 11.999 5.753 1.00 94.31 417 MET A N 1
ATOM 3380 C CA . MET A 1 417 ? 13.212 12.795 6.620 1.00 94.31 417 MET A CA 1
ATOM 3381 C C . MET A 1 417 ? 14.701 12.461 6.420 1.00 94.31 417 MET A C 1
ATOM 3383 O O . MET A 1 417 ? 15.519 13.378 6.362 1.00 94.31 417 MET A O 1
ATOM 3387 N N . SER A 1 418 ? 15.058 11.187 6.229 1.00 93.75 418 SER A N 1
ATOM 3388 C CA . SER A 1 418 ? 16.434 10.777 5.907 1.00 93.75 418 SER A CA 1
ATOM 3389 C C . SER A 1 418 ? 16.932 11.392 4.595 1.00 93.75 418 SER A C 1
ATOM 3391 O O . SER A 1 418 ? 18.030 11.944 4.569 1.00 93.75 418 SER A O 1
ATOM 3393 N N . MET A 1 419 ? 16.123 11.378 3.528 1.00 94.12 419 MET A N 1
ATOM 3394 C CA . MET A 1 419 ? 16.440 12.078 2.273 1.00 94.12 419 MET A CA 1
ATOM 3395 C C . MET A 1 419 ? 16.613 13.583 2.503 1.00 94.12 419 MET A C 1
ATOM 3397 O O . MET A 1 419 ? 17.510 14.196 1.931 1.00 94.12 419 MET A O 1
ATOM 3401 N N . SER A 1 420 ? 15.794 14.175 3.374 1.00 94.88 420 SER A N 1
ATOM 3402 C CA . SER A 1 420 ? 15.868 15.589 3.754 1.00 94.88 420 SER A CA 1
ATOM 3403 C C . SER A 1 420 ? 17.196 15.937 4.430 1.00 94.88 420 SER A C 1
ATOM 3405 O O . SER A 1 420 ? 17.818 16.941 4.088 1.00 94.88 420 SER A O 1
ATOM 3407 N N . VAL A 1 421 ? 17.684 15.084 5.336 1.00 94.38 421 VAL A N 1
ATOM 3408 C CA . VAL A 1 421 ? 19.016 15.237 5.946 1.00 94.38 421 VAL A CA 1
ATOM 3409 C C . VAL A 1 421 ? 20.123 15.055 4.904 1.00 94.38 421 VAL A C 1
ATOM 3411 O O . VAL A 1 421 ? 21.064 15.849 4.885 1.00 94.38 421 VAL A O 1
ATOM 3414 N N . LEU A 1 422 ? 20.000 14.080 3.994 1.00 93.31 422 LEU A N 1
ATOM 3415 C CA . LEU A 1 422 ? 20.960 13.907 2.895 1.00 93.31 422 LEU A CA 1
ATOM 3416 C C . LEU A 1 422 ? 20.995 15.108 1.935 1.00 93.31 422 LEU A C 1
ATOM 3418 O O . LEU A 1 422 ? 22.065 15.442 1.423 1.00 93.31 422 LEU A O 1
ATOM 3422 N N . GLY A 1 423 ? 19.873 15.815 1.775 1.00 92.12 423 GLY A N 1
ATOM 3423 C CA . GLY A 1 423 ? 19.764 17.069 1.028 1.00 92.12 423 GLY A CA 1
ATOM 3424 C C . GLY A 1 423 ? 20.755 18.157 1.460 1.00 92.12 423 GLY A C 1
ATOM 3425 O O . GLY A 1 423 ? 21.190 18.941 0.623 1.00 92.12 423 GLY A O 1
ATOM 3426 N N . HIS A 1 424 ? 21.187 18.172 2.728 1.00 91.25 424 HIS A N 1
ATOM 3427 C CA . HIS A 1 424 ? 22.208 19.113 3.222 1.00 91.25 424 HIS A CA 1
ATOM 3428 C C . HIS A 1 424 ? 23.652 18.723 2.868 1.00 91.25 424 HIS A C 1
ATOM 3430 O O . HIS A 1 424 ? 24.536 19.577 2.925 1.00 91.25 424 HIS A O 1
ATOM 3436 N N . TYR A 1 425 ? 23.912 17.461 2.504 1.00 88.69 425 TYR A N 1
ATOM 3437 C CA . TYR A 1 425 ? 25.197 17.045 1.923 1.00 88.69 425 TYR A CA 1
ATOM 3438 C C . TYR A 1 425 ? 25.203 17.230 0.402 1.00 88.69 425 TYR A C 1
ATOM 3440 O O . TYR A 1 425 ? 26.210 17.650 -0.166 1.00 88.69 425 TYR A O 1
ATOM 3448 N N . ASN A 1 426 ? 24.077 16.938 -0.254 1.00 86.88 426 ASN A N 1
ATOM 3449 C CA . ASN A 1 426 ? 23.892 17.127 -1.686 1.00 86.88 426 ASN A CA 1
ATOM 3450 C C . ASN A 1 426 ? 22.463 17.583 -1.999 1.00 86.88 426 ASN A C 1
ATOM 3452 O O . ASN A 1 426 ? 21.513 16.807 -1.874 1.00 86.88 426 ASN A O 1
ATOM 3456 N N . ASN A 1 427 ? 22.344 18.804 -2.519 1.00 85.88 427 ASN A N 1
ATOM 3457 C CA . ASN A 1 427 ? 21.071 19.425 -2.870 1.00 85.88 427 ASN A CA 1
ATOM 3458 C C . ASN A 1 427 ? 20.231 18.579 -3.855 1.00 85.88 427 ASN A C 1
ATOM 3460 O O . ASN A 1 427 ? 19.005 18.640 -3.806 1.00 85.88 427 ASN A O 1
ATOM 3464 N N . PHE A 1 428 ? 20.845 17.735 -4.697 1.00 89.06 428 PHE A N 1
ATOM 3465 C CA . PHE A 1 428 ? 20.104 16.855 -5.612 1.00 89.06 428 PHE A CA 1
ATOM 3466 C C . PHE A 1 428 ? 19.236 15.794 -4.903 1.00 89.06 428 PHE A C 1
ATOM 3468 O O . PHE A 1 428 ? 18.260 15.336 -5.494 1.00 89.06 428 PHE A O 1
ATOM 3475 N N . PHE A 1 429 ? 19.479 15.448 -3.628 1.00 93.06 429 PHE A N 1
ATOM 3476 C CA . PHE A 1 429 ? 18.557 14.569 -2.883 1.00 93.06 429 PHE A CA 1
ATOM 3477 C C . PHE A 1 429 ? 17.181 15.215 -2.625 1.00 93.06 429 PHE A C 1
ATOM 3479 O O . PHE A 1 429 ? 16.204 14.500 -2.380 1.00 93.06 429 PHE A O 1
ATOM 3486 N N . PHE A 1 430 ? 17.036 16.540 -2.768 1.00 92.44 430 PHE A N 1
ATOM 3487 C CA . PHE A 1 430 ? 15.712 17.169 -2.760 1.00 92.44 430 PHE A CA 1
ATOM 3488 C C . PHE A 1 430 ? 14.838 16.756 -3.962 1.00 92.44 430 PHE A C 1
ATOM 3490 O O . PHE A 1 430 ? 13.614 16.809 -3.846 1.00 92.44 430 PHE A O 1
ATOM 3497 N N . ALA A 1 431 ? 15.405 16.225 -5.054 1.00 92.69 431 ALA A N 1
ATOM 3498 C CA . ALA A 1 431 ? 14.629 15.657 -6.164 1.00 92.69 431 ALA A CA 1
ATOM 3499 C C . ALA A 1 431 ? 13.846 14.396 -5.770 1.00 92.69 431 ALA A C 1
ATOM 3501 O O . ALA A 1 431 ? 12.700 14.227 -6.185 1.00 92.69 431 ALA A O 1
ATOM 3502 N N . ALA A 1 432 ? 14.395 13.558 -4.883 1.00 92.50 432 ALA A N 1
ATOM 3503 C CA . ALA A 1 432 ? 13.701 12.367 -4.388 1.00 92.50 432 ALA A CA 1
ATOM 3504 C C . ALA A 1 432 ? 12.401 12.701 -3.624 1.00 92.50 432 ALA A C 1
ATOM 3506 O O . ALA A 1 432 ? 11.490 11.877 -3.564 1.00 92.50 432 ALA A O 1
ATOM 3507 N N . HIS A 1 433 ? 12.278 13.917 -3.080 1.00 93.81 433 HIS A N 1
ATOM 3508 C CA . HIS A 1 433 ? 11.091 14.356 -2.340 1.00 93.81 433 HIS A CA 1
ATOM 3509 C C . HIS A 1 433 ? 9.905 14.686 -3.258 1.00 93.81 433 HIS A C 1
ATOM 3511 O O . HIS A 1 433 ? 8.762 14.639 -2.804 1.00 93.81 433 HIS A O 1
ATOM 3517 N N . LEU A 1 434 ? 10.146 14.960 -4.550 1.00 91.44 434 LEU A N 1
ATOM 3518 C CA . LEU A 1 434 ? 9.073 15.146 -5.534 1.00 91.44 434 LEU A CA 1
ATOM 3519 C C . LEU A 1 434 ? 8.239 13.874 -5.722 1.00 91.44 434 LEU A C 1
ATOM 3521 O O . LEU A 1 434 ? 7.060 13.972 -6.048 1.00 91.44 434 LEU A O 1
ATOM 3525 N N . LEU A 1 435 ? 8.802 12.689 -5.450 1.00 87.88 435 LEU A N 1
ATOM 3526 C CA . LEU A 1 435 ? 8.084 11.412 -5.519 1.00 87.88 435 LEU A CA 1
ATOM 3527 C C . LEU A 1 435 ? 6.901 11.329 -4.533 1.00 87.88 435 LEU A C 1
ATOM 3529 O O . LEU A 1 435 ? 6.003 10.511 -4.739 1.00 87.88 435 LEU A O 1
ATOM 3533 N N . ASP A 1 436 ? 6.828 12.198 -3.511 1.00 90.38 436 ASP A N 1
ATOM 3534 C CA . ASP A 1 436 ? 5.637 12.286 -2.652 1.00 90.38 436 ASP A CA 1
ATOM 3535 C C . ASP A 1 436 ? 4.387 12.764 -3.412 1.00 90.38 436 ASP A C 1
ATOM 3537 O O . ASP A 1 436 ? 3.273 12.491 -2.971 1.00 90.38 436 ASP A O 1
ATOM 3541 N N . ILE A 1 437 ? 4.520 13.380 -4.597 1.00 90.12 437 ILE A N 1
ATOM 3542 C CA . ILE A 1 437 ? 3.350 13.712 -5.425 1.00 90.12 437 ILE A CA 1
ATOM 3543 C C . ILE A 1 437 ? 2.550 12.458 -5.810 1.00 90.12 437 ILE A C 1
ATOM 3545 O O . ILE A 1 437 ? 1.319 12.461 -5.726 1.00 90.12 437 ILE A O 1
ATOM 3549 N N . ALA A 1 438 ? 3.241 11.364 -6.153 1.00 86.88 438 ALA A N 1
ATOM 3550 C CA . ALA A 1 438 ? 2.616 10.109 -6.562 1.00 86.88 438 ALA A CA 1
ATOM 3551 C C . ALA A 1 438 ? 1.884 9.423 -5.397 1.00 86.88 438 ALA A C 1
ATOM 3553 O O . ALA A 1 438 ? 0.833 8.814 -5.587 1.00 86.88 438 ALA A O 1
ATOM 3554 N N . MET A 1 439 ? 2.406 9.572 -4.175 1.00 85.12 439 MET A N 1
ATOM 3555 C CA . MET A 1 439 ? 1.794 9.026 -2.963 1.00 85.12 439 MET A CA 1
ATOM 3556 C C . MET A 1 439 ? 0.710 9.938 -2.377 1.00 85.12 439 MET A C 1
ATOM 3558 O O . MET A 1 439 ? -0.217 9.441 -1.729 1.00 85.12 439 MET A O 1
ATOM 3562 N N . GLY A 1 440 ? 0.804 11.252 -2.589 1.00 85.06 440 GLY A N 1
ATOM 3563 C CA . GLY A 1 440 ? -0.113 12.262 -2.065 1.00 85.06 440 GLY A CA 1
ATOM 3564 C C . GLY A 1 440 ? -1.506 12.200 -2.694 1.00 85.06 440 GLY A C 1
ATOM 3565 O O . GLY A 1 440 ? -2.498 12.083 -1.971 1.00 85.06 440 GLY A O 1
ATOM 3566 N N . PHE A 1 441 ? -1.592 12.230 -4.027 1.00 89.38 441 PHE A N 1
ATOM 3567 C CA . PHE A 1 441 ? -2.872 12.257 -4.746 1.00 89.38 441 PHE A CA 1
ATOM 3568 C C . PHE A 1 441 ? -3.510 10.864 -4.882 1.00 89.38 441 PHE A C 1
ATOM 3570 O O . PHE A 1 441 ? -2.840 9.895 -5.233 1.00 89.38 441 PHE A O 1
ATOM 3577 N N . LYS A 1 442 ? -4.834 10.759 -4.656 1.00 88.56 442 LYS A N 1
ATOM 3578 C CA . LYS A 1 442 ? -5.581 9.484 -4.754 1.00 88.56 442 LYS A CA 1
ATOM 3579 C C . LYS A 1 442 ? -5.436 8.840 -6.141 1.00 88.56 442 LYS A C 1
ATOM 3581 O O . LYS A 1 442 ? -5.180 7.647 -6.221 1.00 88.56 442 LYS A O 1
ATOM 3586 N N . THR A 1 443 ? -5.560 9.632 -7.206 1.00 88.31 443 THR A N 1
ATOM 3587 C CA . THR A 1 443 ? -5.476 9.180 -8.605 1.00 88.31 443 THR A CA 1
ATOM 3588 C C . THR A 1 443 ? -4.101 8.614 -8.955 1.00 88.31 443 THR A C 1
ATOM 3590 O O . THR A 1 443 ? -4.010 7.489 -9.439 1.00 88.31 443 THR A O 1
ATOM 3593 N N . LEU A 1 444 ? -3.024 9.345 -8.644 1.00 88.75 444 LEU A N 1
ATOM 3594 C CA . LEU A 1 444 ? -1.652 8.869 -8.857 1.00 88.75 444 LEU A CA 1
ATOM 3595 C C . LEU A 1 444 ? -1.338 7.626 -8.012 1.00 88.75 444 LEU A C 1
ATOM 3597 O O . LEU A 1 444 ? -0.663 6.718 -8.494 1.00 88.75 444 LEU A O 1
ATOM 3601 N N . ARG A 1 445 ? -1.893 7.524 -6.797 1.00 89.31 445 ARG A N 1
ATOM 3602 C CA . ARG A 1 445 ? -1.761 6.315 -5.977 1.00 89.31 445 ARG A CA 1
ATOM 3603 C C . ARG A 1 445 ? -2.455 5.108 -6.610 1.00 89.31 445 ARG A C 1
ATOM 3605 O O . ARG A 1 445 ? -1.886 4.027 -6.560 1.00 89.31 445 ARG A O 1
ATOM 3612 N N . THR A 1 446 ? -3.628 5.268 -7.230 1.00 87.44 446 THR A N 1
ATOM 3613 C CA . THR A 1 446 ? -4.283 4.184 -7.992 1.00 87.44 446 THR A CA 1
ATOM 3614 C C . THR A 1 446 ? -3.441 3.758 -9.201 1.00 87.44 446 THR A C 1
ATOM 3616 O O . THR A 1 446 ? -3.302 2.564 -9.445 1.00 87.44 446 THR A O 1
ATOM 3619 N N . ILE A 1 447 ? -2.811 4.709 -9.902 1.00 89.62 447 ILE A N 1
ATOM 3620 C CA . ILE A 1 447 ? -1.890 4.435 -11.024 1.00 89.62 447 ILE A CA 1
ATOM 3621 C C . ILE A 1 447 ? -0.640 3.670 -10.564 1.00 89.62 447 ILE A C 1
ATOM 3623 O O . ILE A 1 447 ? -0.218 2.732 -11.231 1.00 89.62 447 ILE A O 1
ATOM 3627 N N . LEU A 1 448 ? -0.057 4.020 -9.414 1.00 89.56 448 LEU A N 1
ATOM 3628 C CA . LEU A 1 448 ? 1.036 3.232 -8.835 1.00 89.56 448 LEU A CA 1
ATOM 3629 C C . LEU A 1 448 ? 0.543 1.851 -8.368 1.00 89.56 448 LEU A C 1
ATOM 3631 O O . LEU A 1 448 ? 1.249 0.855 -8.521 1.00 89.56 448 LEU A O 1
ATOM 3635 N N . SER A 1 449 ? -0.680 1.791 -7.831 1.00 87.75 449 SER A N 1
ATOM 3636 C CA . SER A 1 449 ? -1.285 0.564 -7.317 1.00 87.75 449 SER A CA 1
ATOM 3637 C C . SER A 1 449 ? -1.436 -0.508 -8.394 1.00 87.75 449 SER A C 1
ATOM 3639 O O . SER A 1 449 ? -1.123 -1.656 -8.091 1.00 87.75 449 SER A O 1
ATOM 3641 N N . SER A 1 450 ? -1.849 -0.168 -9.626 1.00 89.50 450 SER A N 1
ATOM 3642 C CA . SER A 1 450 ? -2.014 -1.153 -10.715 1.00 89.50 450 SER A CA 1
ATOM 3643 C C . SER A 1 450 ? -0.701 -1.874 -11.028 1.00 89.50 450 SER A C 1
ATOM 3645 O O . SER A 1 450 ? -0.645 -3.101 -10.997 1.00 89.50 450 SER A O 1
ATOM 3647 N N . VAL A 1 451 ? 0.390 -1.123 -11.204 1.00 90.12 451 VAL A N 1
ATOM 3648 C CA . VAL A 1 451 ? 1.728 -1.680 -11.465 1.00 90.12 451 VAL A CA 1
ATOM 3649 C C . VAL A 1 451 ? 2.211 -2.555 -10.301 1.00 90.12 451 VAL A C 1
ATOM 3651 O O . VAL A 1 451 ? 2.857 -3.579 -10.522 1.00 90.12 451 VAL A O 1
ATOM 3654 N N . THR A 1 452 ? 1.880 -2.198 -9.054 1.00 91.31 452 THR A N 1
ATOM 3655 C CA . THR A 1 452 ? 2.239 -3.020 -7.884 1.00 91.31 452 THR A CA 1
ATOM 3656 C C . THR A 1 452 ? 1.331 -4.231 -7.655 1.00 91.31 452 THR A C 1
ATOM 3658 O O . THR A 1 452 ? 1.798 -5.196 -7.054 1.00 91.31 452 THR A O 1
ATOM 3661 N N . HIS A 1 453 ? 0.080 -4.219 -8.137 1.00 90.06 453 HIS A N 1
ATOM 3662 C CA . HIS A 1 453 ? -0.911 -5.282 -7.912 1.00 90.06 453 HIS A CA 1
ATOM 3663 C C . HIS A 1 453 ? -0.411 -6.615 -8.476 1.00 90.06 453 HIS A C 1
ATOM 3665 O O . HIS A 1 453 ? -0.149 -7.567 -7.739 1.00 90.06 453 HIS A O 1
ATOM 3671 N N . ASN A 1 454 ? -0.102 -6.615 -9.773 1.00 92.19 454 ASN A N 1
ATOM 3672 C CA . ASN A 1 454 ? 0.449 -7.772 -10.476 1.00 92.19 454 ASN A CA 1
ATOM 3673 C C . ASN A 1 454 ? 1.989 -7.839 -10.353 1.00 92.19 454 ASN A C 1
ATOM 3675 O O . ASN A 1 454 ? 2.655 -8.568 -11.088 1.00 92.19 454 ASN A O 1
ATOM 3679 N N . GLY A 1 455 ? 2.588 -7.126 -9.387 1.00 91.88 455 GLY A N 1
ATOM 3680 C CA . GLY A 1 455 ? 4.040 -6.965 -9.242 1.00 91.88 455 GLY A CA 1
ATOM 3681 C C . GLY A 1 455 ? 4.816 -8.282 -9.096 1.00 91.88 455 GLY A C 1
ATOM 3682 O O . GLY A 1 455 ? 5.916 -8.413 -9.632 1.00 91.88 455 GLY A O 1
ATOM 3683 N N . LYS A 1 456 ? 4.231 -9.303 -8.450 1.00 93.38 456 LYS A N 1
ATOM 3684 C CA . LYS A 1 456 ? 4.825 -10.653 -8.373 1.00 93.38 456 LYS A CA 1
ATOM 3685 C C . LYS A 1 456 ? 4.915 -11.324 -9.750 1.00 93.38 456 LYS A C 1
ATOM 3687 O O . LYS A 1 456 ? 5.908 -11.990 -10.033 1.00 93.38 456 LYS A O 1
ATOM 3692 N N . GLN A 1 457 ? 3.893 -11.157 -10.590 1.00 93.44 457 GLN A N 1
ATOM 3693 C CA . GLN A 1 457 ? 3.884 -11.674 -11.960 1.00 93.44 457 GLN A CA 1
ATOM 3694 C C . GLN A 1 457 ? 4.870 -10.883 -12.826 1.00 93.44 457 GLN A C 1
ATOM 3696 O O . GLN A 1 457 ? 5.692 -11.487 -13.503 1.00 93.44 457 GLN A O 1
ATOM 3701 N N . LEU A 1 458 ? 4.870 -9.549 -12.724 1.00 93.44 458 LEU A N 1
ATOM 3702 C CA . LEU A 1 458 ? 5.794 -8.671 -13.448 1.00 93.44 458 LEU A CA 1
ATOM 3703 C C . LEU A 1 458 ? 7.268 -9.032 -13.191 1.00 93.44 458 LEU A C 1
ATOM 3705 O O . LEU A 1 458 ? 8.030 -9.198 -14.141 1.00 93.44 458 LEU A O 1
ATOM 3709 N N . VAL A 1 459 ? 7.667 -9.223 -11.927 1.00 94.56 459 VAL A N 1
ATOM 3710 C CA . VAL A 1 459 ? 9.038 -9.642 -11.573 1.00 94.56 459 VAL A CA 1
ATOM 3711 C C . VAL A 1 459 ? 9.368 -11.033 -12.129 1.00 94.56 459 VAL A C 1
ATOM 3713 O O . VAL A 1 459 ? 10.476 -11.241 -12.623 1.00 94.56 459 VAL A O 1
ATOM 3716 N N . LEU A 1 460 ? 8.417 -11.974 -12.112 1.00 95.06 460 LEU A N 1
ATOM 3717 C CA . LEU A 1 460 ? 8.608 -13.308 -12.690 1.00 95.06 460 LEU A CA 1
ATOM 3718 C C . LEU A 1 460 ? 8.761 -13.256 -14.223 1.00 95.06 460 LEU A C 1
ATOM 3720 O O . LEU A 1 460 ? 9.634 -13.929 -14.768 1.00 95.06 460 LEU A O 1
ATOM 3724 N N . THR A 1 461 ? 7.981 -12.418 -14.910 1.00 94.38 461 THR A N 1
ATOM 3725 C CA . THR A 1 461 ? 8.067 -12.203 -16.365 1.00 94.38 461 THR A CA 1
ATOM 3726 C C . THR A 1 461 ? 9.375 -11.515 -16.765 1.00 94.38 461 THR A C 1
ATOM 3728 O O . THR A 1 461 ? 9.995 -11.916 -17.747 1.00 94.38 461 THR A O 1
ATOM 3731 N N . VAL A 1 462 ? 9.860 -10.541 -15.985 1.00 94.75 462 VAL A N 1
ATOM 3732 C CA . VAL A 1 462 ? 11.194 -9.939 -16.188 1.00 94.75 462 VAL A CA 1
ATOM 3733 C C . VAL A 1 462 ? 12.312 -10.962 -15.926 1.00 94.75 462 VAL A C 1
ATOM 3735 O O . VAL A 1 462 ? 13.316 -10.971 -16.638 1.00 94.75 462 VAL A O 1
ATOM 3738 N N . GLY A 1 463 ? 12.125 -11.880 -14.972 1.00 96.19 463 GLY A N 1
ATOM 3739 C CA . GLY A 1 463 ? 13.016 -13.027 -14.770 1.00 96.19 463 GLY A CA 1
ATOM 3740 C C . GLY A 1 463 ? 13.054 -13.975 -15.976 1.00 96.19 463 GLY A C 1
ATOM 3741 O O . GLY A 1 463 ? 14.135 -14.350 -16.426 1.00 96.19 463 GLY A O 1
ATOM 3742 N N . LEU A 1 464 ? 11.892 -14.313 -16.548 1.00 95.19 464 LEU A N 1
ATOM 3743 C CA . LEU A 1 464 ? 11.794 -15.115 -17.774 1.00 95.19 464 LEU A CA 1
ATOM 3744 C C . LEU A 1 464 ? 12.482 -14.421 -18.961 1.00 95.19 464 LEU A C 1
ATOM 3746 O O . LEU A 1 464 ? 13.244 -15.061 -19.681 1.00 95.19 464 LEU A O 1
ATOM 3750 N N . LEU A 1 465 ? 12.265 -13.114 -19.126 1.00 95.44 465 LEU A N 1
ATOM 3751 C CA . LEU A 1 465 ? 12.924 -12.286 -20.138 1.00 95.44 465 LEU A CA 1
ATOM 3752 C C . LEU A 1 465 ? 14.456 -12.350 -20.020 1.00 95.44 465 LEU A C 1
ATOM 3754 O O . LEU A 1 465 ? 15.128 -12.625 -21.012 1.00 95.44 465 LEU A O 1
ATOM 3758 N N . ALA A 1 466 ? 15.004 -12.186 -18.813 1.00 96.31 466 ALA A N 1
ATOM 3759 C CA . ALA A 1 466 ? 16.443 -12.305 -18.569 1.00 96.31 466 ALA A CA 1
ATOM 3760 C C . ALA A 1 466 ? 16.992 -13.704 -18.922 1.00 96.31 466 ALA A C 1
ATOM 3762 O O . ALA A 1 466 ? 18.044 -13.813 -19.551 1.00 96.31 466 ALA A O 1
ATOM 3763 N N . VAL A 1 467 ? 16.264 -14.778 -18.585 1.00 97.12 467 VAL A N 1
ATOM 3764 C CA . VAL A 1 467 ? 16.650 -16.160 -18.933 1.00 97.12 467 VAL A CA 1
ATOM 3765 C C . VAL A 1 467 ? 16.616 -16.400 -20.447 1.00 97.12 467 VAL A C 1
ATOM 3767 O O . VAL A 1 467 ? 17.544 -17.000 -20.987 1.00 97.12 467 VAL A O 1
ATOM 3770 N N . VAL A 1 468 ? 15.595 -15.908 -21.154 1.00 96.50 468 VAL A N 1
ATOM 3771 C CA . VAL A 1 468 ? 15.502 -16.028 -22.620 1.00 96.50 468 VAL A CA 1
ATOM 3772 C C . VAL A 1 468 ? 16.646 -15.270 -23.301 1.00 96.50 468 VAL A C 1
ATOM 3774 O O . VAL A 1 468 ? 17.329 -15.833 -24.154 1.00 96.50 468 VAL A O 1
ATOM 3777 N N . VAL A 1 469 ? 16.926 -14.031 -22.885 1.00 96.38 469 VAL A N 1
ATOM 3778 C CA . VAL A 1 469 ? 18.038 -13.233 -23.429 1.00 96.38 469 VAL A CA 1
ATOM 3779 C C . VAL A 1 469 ? 19.400 -13.865 -23.110 1.00 96.38 469 VAL A C 1
ATOM 3781 O O . VAL A 1 469 ? 20.294 -13.857 -23.960 1.00 96.38 469 VAL A O 1
ATOM 3784 N N . TYR A 1 470 ? 19.562 -14.489 -21.939 1.00 97.00 470 TYR A N 1
ATOM 3785 C CA . TYR A 1 470 ? 20.763 -15.260 -21.603 1.00 97.00 470 TYR A CA 1
ATOM 3786 C C . TYR A 1 470 ? 20.967 -16.462 -22.541 1.00 97.00 470 TYR A C 1
ATOM 3788 O O . TYR A 1 470 ? 22.080 -16.668 -23.021 1.00 97.00 470 TYR A O 1
ATOM 3796 N N . LEU A 1 471 ? 19.911 -17.213 -22.878 1.00 96.62 471 LEU A N 1
ATOM 3797 C CA . LEU A 1 471 ? 20.000 -18.323 -23.839 1.00 96.62 471 LEU A CA 1
ATOM 3798 C C . LEU A 1 471 ? 20.428 -17.842 -25.236 1.00 96.62 471 LEU A C 1
ATOM 3800 O O . LEU A 1 471 ? 21.345 -18.423 -25.820 1.00 96.62 471 LEU A O 1
ATOM 3804 N N . TYR A 1 472 ? 19.846 -16.745 -25.737 1.00 96.12 472 TYR A N 1
ATOM 3805 C CA . TYR A 1 472 ? 20.302 -16.115 -26.985 1.00 96.12 472 TYR A CA 1
ATOM 3806 C C . TYR A 1 472 ? 21.764 -15.646 -26.893 1.00 96.12 472 TYR A C 1
ATOM 3808 O O . TYR A 1 472 ? 22.530 -15.858 -27.831 1.00 96.12 472 TYR A O 1
ATOM 3816 N N . THR A 1 473 ? 22.190 -15.103 -25.747 1.00 95.06 473 THR A N 1
ATOM 3817 C CA . THR A 1 473 ? 23.592 -14.713 -25.518 1.00 95.06 473 THR A CA 1
ATOM 3818 C C . THR A 1 473 ? 24.537 -15.914 -25.602 1.00 95.06 473 THR A C 1
ATOM 3820 O O . THR A 1 473 ? 25.578 -15.817 -26.242 1.00 95.06 473 THR A O 1
ATOM 3823 N N . VAL A 1 474 ? 24.196 -17.058 -24.995 1.00 95.94 474 VAL A N 1
ATOM 3824 C CA . VAL A 1 474 ? 25.033 -18.273 -25.053 1.00 95.94 474 VAL A CA 1
ATOM 3825 C C . VAL A 1 474 ? 25.192 -18.760 -26.497 1.00 95.94 474 VAL A C 1
ATOM 3827 O O . VAL A 1 474 ? 26.295 -19.135 -26.895 1.00 95.94 474 VAL A O 1
ATOM 3830 N N . VAL A 1 475 ? 24.127 -18.714 -27.304 1.00 94.19 475 VAL A N 1
ATOM 3831 C CA . VAL A 1 475 ? 24.194 -19.057 -28.735 1.00 94.19 475 VAL A CA 1
ATOM 3832 C C . VAL A 1 475 ? 25.068 -18.052 -29.497 1.00 94.19 475 VAL A C 1
ATOM 3834 O O . VAL A 1 475 ? 25.978 -18.463 -30.217 1.00 94.19 475 VAL A O 1
ATOM 3837 N N . ALA A 1 476 ? 24.872 -16.748 -29.285 1.00 92.56 476 ALA A N 1
ATOM 3838 C CA . ALA A 1 476 ? 25.679 -15.702 -29.912 1.00 92.56 476 ALA A CA 1
ATOM 3839 C C . ALA A 1 476 ? 27.174 -15.817 -29.579 1.00 92.56 476 ALA A C 1
ATOM 3841 O O . ALA A 1 476 ? 28.010 -15.791 -30.479 1.00 92.56 476 ALA A O 1
ATOM 3842 N N . PHE A 1 477 ? 27.512 -16.008 -28.304 1.00 93.12 477 PHE A N 1
ATOM 3843 C CA . PHE A 1 477 ? 28.889 -16.094 -27.820 1.00 93.12 477 PHE A CA 1
ATOM 3844 C C . PHE A 1 477 ? 29.657 -17.294 -28.399 1.00 93.12 477 PHE A C 1
ATOM 3846 O O . PHE A 1 477 ? 30.849 -17.183 -28.677 1.00 93.12 477 PHE A O 1
ATOM 3853 N N . ASN A 1 478 ? 28.984 -18.432 -28.611 1.00 91.69 478 ASN A N 1
ATOM 3854 C CA . ASN A 1 478 ? 29.623 -19.642 -29.139 1.00 91.69 478 ASN A CA 1
ATOM 3855 C C . ASN A 1 478 ? 29.663 -19.698 -30.677 1.00 91.69 478 ASN A C 1
ATOM 3857 O O . ASN A 1 478 ? 30.643 -20.194 -31.226 1.00 91.69 478 ASN A O 1
ATOM 3861 N N . PHE A 1 479 ? 28.629 -19.206 -31.373 1.00 90.06 479 PHE A N 1
ATOM 3862 C CA . PHE A 1 479 ? 28.492 -19.380 -32.830 1.00 90.06 479 PHE A CA 1
ATOM 3863 C C . PHE A 1 479 ? 28.628 -18.086 -33.644 1.00 90.06 479 PHE A C 1
ATOM 3865 O O . PHE A 1 479 ? 29.099 -18.127 -34.778 1.00 90.06 479 PHE A O 1
ATOM 3872 N N . PHE A 1 480 ? 28.249 -16.933 -33.085 1.00 88.94 480 PHE A N 1
ATOM 3873 C CA . PHE A 1 480 ? 28.160 -15.663 -33.820 1.00 88.94 480 PHE A CA 1
ATOM 3874 C C . PHE A 1 480 ? 29.144 -14.584 -33.346 1.00 88.94 480 PHE A C 1
ATOM 3876 O O . PHE A 1 480 ? 29.104 -13.479 -33.879 1.00 88.94 480 PHE A O 1
ATOM 3883 N N . ARG A 1 481 ? 30.061 -14.886 -32.411 1.00 86.50 481 ARG A N 1
ATOM 3884 C CA . ARG A 1 481 ? 31.019 -13.925 -31.818 1.00 86.50 481 ARG A CA 1
ATOM 3885 C C . ARG A 1 481 ? 31.670 -12.988 -32.840 1.00 86.50 481 ARG A C 1
ATOM 3887 O O . ARG A 1 481 ? 31.710 -11.792 -32.590 1.00 86.50 481 ARG A O 1
ATOM 3894 N N . LYS A 1 482 ? 32.085 -13.505 -34.005 1.00 83.06 482 LYS A N 1
ATOM 3895 C CA . LYS A 1 482 ? 32.725 -12.729 -35.086 1.00 83.06 482 LYS A CA 1
ATOM 3896 C C . LYS A 1 482 ? 31.907 -11.539 -35.616 1.00 83.06 482 LYS A C 1
ATOM 3898 O O . LYS A 1 482 ? 32.511 -10.592 -36.093 1.00 83.06 482 LYS A O 1
ATOM 3903 N N . PHE A 1 483 ? 30.575 -11.574 -35.527 1.00 83.62 483 PHE A N 1
ATOM 3904 C CA . PHE A 1 483 ? 29.695 -10.495 -36.000 1.00 83.62 483 PHE A CA 1
ATOM 3905 C C . PHE A 1 483 ? 29.563 -9.340 -34.986 1.00 83.62 483 PHE A C 1
ATOM 3907 O O . PHE A 1 483 ? 29.082 -8.265 -35.328 1.00 83.62 483 PHE A O 1
ATOM 3914 N N . TYR A 1 484 ? 29.990 -9.532 -33.732 1.00 83.94 484 TYR A N 1
ATOM 3915 C CA . TYR A 1 484 ? 29.934 -8.512 -32.670 1.00 83.94 484 TYR A CA 1
ATOM 3916 C C . TYR A 1 484 ? 31.201 -7.631 -32.644 1.00 83.94 484 TYR A C 1
ATOM 3918 O O . TYR A 1 484 ? 31.462 -6.938 -31.657 1.00 83.94 484 TYR A O 1
ATOM 3926 N N . ASN A 1 485 ? 31.986 -7.672 -33.723 1.00 71.88 485 ASN A N 1
ATOM 3927 C CA . ASN A 1 485 ? 33.323 -7.104 -33.843 1.00 71.88 485 ASN A CA 1
ATOM 3928 C C . ASN A 1 485 ? 33.303 -5.758 -34.584 1.00 71.88 485 ASN A C 1
ATOM 3930 O O . ASN A 1 485 ? 34.000 -5.616 -35.584 1.00 71.88 485 ASN A O 1
ATOM 3934 N N . LYS A 1 486 ? 32.531 -4.770 -34.106 1.00 64.88 486 LYS A N 1
ATOM 3935 C CA . LYS A 1 486 ? 32.490 -3.454 -34.765 1.00 64.88 486 LYS A CA 1
ATOM 3936 C C . LYS A 1 486 ? 33.891 -2.843 -34.837 1.00 64.88 486 LYS A C 1
ATOM 3938 O O . LYS A 1 486 ? 34.451 -2.437 -33.815 1.00 64.88 486 LYS A O 1
ATOM 3943 N N . SER A 1 487 ? 34.440 -2.774 -36.047 1.00 57.91 487 SER A N 1
ATOM 3944 C CA . SER A 1 487 ? 35.654 -2.022 -36.345 1.00 57.91 487 SER A CA 1
ATOM 3945 C C . SER A 1 487 ? 35.284 -0.577 -36.661 1.00 57.91 487 SER A C 1
ATOM 3947 O O . SER A 1 487 ? 34.793 -0.285 -37.750 1.00 57.91 487 SER A O 1
ATOM 3949 N N . GLU A 1 488 ? 35.514 0.327 -35.712 1.00 57.47 488 GLU A N 1
ATOM 3950 C CA . GLU A 1 488 ? 35.534 1.764 -35.992 1.00 57.47 488 GLU A CA 1
ATOM 3951 C C . GLU A 1 488 ? 36.873 2.112 -36.677 1.00 57.47 488 GLU A C 1
ATOM 3953 O O . GLU A 1 488 ? 37.908 1.526 -36.345 1.00 57.47 488 GLU A O 1
ATOM 3958 N N . ASP A 1 489 ? 36.846 2.979 -37.696 1.00 54.00 489 ASP A N 1
ATOM 3959 C CA . ASP A 1 489 ? 37.903 3.086 -38.718 1.00 54.00 489 ASP A CA 1
ATOM 3960 C C . ASP A 1 489 ? 39.309 3.398 -38.158 1.00 54.00 489 ASP A C 1
ATOM 3962 O O . ASP A 1 489 ? 39.703 4.553 -37.993 1.00 54.00 489 ASP A O 1
ATOM 3966 N N . GLY A 1 490 ? 40.110 2.347 -37.956 1.00 57.47 490 GLY A N 1
ATOM 3967 C CA . GLY A 1 490 ? 41.544 2.427 -37.659 1.00 57.47 490 GLY A CA 1
ATOM 3968 C C . GLY A 1 490 ? 41.959 2.172 -36.206 1.00 57.47 490 GLY A C 1
ATOM 3969 O O . GLY A 1 490 ? 43.162 2.093 -35.954 1.00 57.47 490 GLY A O 1
ATOM 3970 N N . GLU A 1 491 ? 41.022 1.993 -35.270 1.00 61.91 491 GLU A N 1
ATOM 3971 C CA . GLU A 1 491 ? 41.334 1.635 -33.874 1.00 61.91 491 GLU A CA 1
ATOM 3972 C C . GLU A 1 491 ? 41.105 0.140 -33.561 1.00 61.91 491 GLU A C 1
ATOM 3974 O O . GLU A 1 491 ? 40.761 -0.670 -34.425 1.00 61.91 491 GLU A O 1
ATOM 3979 N N . LEU A 1 492 ? 41.379 -0.260 -32.313 1.00 57.81 492 LEU A N 1
ATOM 3980 C CA . LEU A 1 492 ? 41.158 -1.627 -31.837 1.00 57.81 492 LEU A CA 1
ATOM 3981 C C . LEU A 1 492 ? 39.648 -1.946 -31.840 1.00 57.81 492 LEU A C 1
ATOM 3983 O O . LEU A 1 492 ? 38.888 -1.201 -31.222 1.00 57.81 492 LEU A O 1
ATOM 3987 N N . PRO A 1 493 ? 39.200 -3.048 -32.472 1.00 64.00 493 PRO A N 1
ATOM 3988 C CA . PRO A 1 493 ? 37.777 -3.356 -32.601 1.00 64.00 493 PRO A CA 1
ATOM 3989 C C . PRO A 1 493 ? 37.121 -3.612 -31.237 1.00 64.00 493 PRO A C 1
ATOM 3991 O O . PRO A 1 493 ? 37.671 -4.300 -30.371 1.00 64.00 493 PRO A O 1
ATOM 3994 N N . ASP A 1 494 ? 35.920 -3.066 -31.052 1.00 68.62 494 ASP A N 1
ATOM 3995 C CA . ASP A 1 494 ? 35.220 -3.024 -29.766 1.00 68.62 494 ASP A CA 1
ATOM 3996 C C . ASP A 1 494 ? 34.416 -4.319 -29.530 1.00 68.62 494 ASP A C 1
ATOM 3998 O O . ASP A 1 494 ? 33.188 -4.368 -29.659 1.00 68.62 494 ASP A O 1
ATOM 4002 N N . MET A 1 495 ? 35.146 -5.401 -29.235 1.00 72.50 495 MET A N 1
ATOM 4003 C CA . MET A 1 495 ? 34.645 -6.781 -29.175 1.00 72.50 495 MET A CA 1
ATOM 4004 C C . MET A 1 495 ? 33.593 -7.007 -28.073 1.00 72.50 495 MET A C 1
ATOM 4006 O O . MET A 1 495 ? 33.903 -7.414 -26.948 1.00 72.50 495 MET A O 1
ATOM 4010 N N . LYS A 1 496 ? 32.305 -6.826 -28.395 1.00 80.56 496 LYS A N 1
ATOM 4011 C CA . LYS A 1 496 ? 31.213 -6.939 -27.403 1.00 80.56 496 LYS A CA 1
ATOM 4012 C C . LYS A 1 496 ? 31.008 -8.342 -26.837 1.00 80.56 496 LYS A C 1
ATOM 4014 O O . LYS A 1 496 ? 30.425 -8.468 -25.763 1.00 80.56 496 LYS A O 1
ATOM 4019 N N . CYS A 1 497 ? 31.490 -9.379 -27.522 1.00 84.06 497 CYS A N 1
ATOM 4020 C CA . CYS A 1 497 ? 31.336 -10.777 -27.113 1.00 84.06 497 CYS A CA 1
ATOM 4021 C C . CYS A 1 497 ? 32.666 -11.526 -26.920 1.00 84.06 497 CYS A C 1
ATOM 4023 O O . CYS A 1 497 ? 32.720 -12.737 -27.120 1.00 84.06 497 CYS A O 1
ATOM 4025 N N . ASP A 1 498 ? 33.719 -10.830 -26.483 1.00 85.25 498 ASP A N 1
ATOM 4026 C CA . ASP A 1 498 ? 34.935 -11.479 -25.971 1.00 85.25 498 ASP A CA 1
ATOM 4027 C C . ASP A 1 498 ? 34.747 -12.032 -24.549 1.00 85.25 498 ASP A C 1
ATOM 4029 O O . ASP A 1 498 ? 35.075 -13.191 -24.290 1.00 85.25 498 ASP A O 1
ATOM 4033 N N . ASP A 1 499 ? 34.128 -11.246 -23.663 1.00 88.81 499 ASP A N 1
ATOM 4034 C CA . ASP A 1 499 ? 33.698 -11.671 -22.327 1.00 88.81 499 ASP A CA 1
ATOM 4035 C C . ASP A 1 499 ? 32.207 -12.031 -22.313 1.00 88.81 499 ASP A C 1
ATOM 4037 O O . ASP A 1 499 ? 31.358 -11.262 -22.770 1.00 88.81 499 ASP A O 1
ATOM 4041 N N . MET A 1 500 ? 31.857 -13.168 -21.702 1.00 90.62 500 MET A N 1
ATOM 4042 C CA . MET A 1 500 ? 30.466 -13.641 -21.620 1.00 90.62 500 MET A CA 1
ATOM 4043 C C . MET A 1 500 ? 29.541 -12.651 -20.885 1.00 90.62 500 MET A C 1
ATOM 4045 O O . MET A 1 500 ? 28.382 -12.481 -21.266 1.00 90.62 500 MET A O 1
ATOM 4049 N N . LEU A 1 501 ? 30.046 -11.964 -19.850 1.00 92.62 501 LEU A N 1
ATOM 4050 C CA . LEU A 1 501 ? 29.278 -10.947 -19.123 1.00 92.62 501 LEU A CA 1
ATOM 4051 C C . LEU A 1 501 ? 29.037 -9.697 -19.981 1.00 92.62 501 LEU A C 1
ATOM 4053 O O . LEU A 1 501 ? 27.921 -9.184 -19.996 1.00 92.62 501 LEU A O 1
ATOM 4057 N N . THR A 1 502 ? 30.045 -9.244 -20.728 1.00 91.12 502 THR A N 1
ATOM 4058 C CA . THR A 1 502 ? 29.932 -8.115 -21.666 1.00 91.12 502 THR A CA 1
ATOM 4059 C C . THR A 1 502 ? 28.945 -8.442 -22.786 1.00 91.12 502 THR A C 1
ATOM 4061 O O . THR A 1 502 ? 28.057 -7.638 -23.069 1.00 91.12 502 THR A O 1
ATOM 4064 N N . CYS A 1 503 ? 29.000 -9.667 -23.319 1.00 92.50 503 CYS A N 1
ATOM 4065 C CA . CYS A 1 503 ? 28.061 -10.164 -24.323 1.00 92.50 503 CYS A CA 1
ATOM 4066 C C . CYS A 1 503 ? 26.616 -10.164 -23.792 1.00 92.50 503 CYS A C 1
ATOM 4068 O O . CYS A 1 503 ? 25.704 -9.684 -24.466 1.00 92.50 503 CYS A O 1
ATOM 4070 N N . TYR A 1 504 ? 26.398 -10.641 -22.561 1.00 94.75 504 TYR A N 1
ATOM 4071 C CA . TYR A 1 504 ? 25.075 -10.652 -21.924 1.00 94.75 504 TYR A CA 1
ATOM 4072 C C . TYR A 1 504 ? 24.549 -9.240 -21.642 1.00 94.75 504 TYR A C 1
ATOM 4074 O O . TYR A 1 504 ? 23.396 -8.933 -21.946 1.00 94.75 504 TYR A O 1
ATOM 4082 N N . MET A 1 505 ? 25.400 -8.355 -21.117 1.00 93.44 505 MET A N 1
ATOM 4083 C CA . MET A 1 505 ? 25.045 -6.956 -20.870 1.00 93.44 505 MET A CA 1
ATOM 4084 C C . MET A 1 505 ? 24.725 -6.215 -22.172 1.00 93.44 505 MET A C 1
ATOM 4086 O O . MET A 1 505 ? 23.778 -5.432 -22.194 1.00 93.44 505 MET A O 1
ATOM 4090 N N . PHE A 1 506 ? 25.430 -6.501 -23.272 1.00 92.56 506 PHE A N 1
ATOM 4091 C CA . PHE A 1 506 ? 25.100 -5.970 -24.596 1.00 92.56 506 PHE A CA 1
ATOM 4092 C C . PHE A 1 506 ? 23.710 -6.428 -25.063 1.00 92.56 506 PHE A C 1
ATOM 4094 O O . PHE A 1 506 ? 22.895 -5.592 -25.449 1.00 92.56 506 PHE A O 1
ATOM 4101 N N . HIS A 1 507 ? 23.378 -7.718 -24.949 1.00 92.88 507 HIS A N 1
ATOM 4102 C CA . HIS A 1 507 ? 22.043 -8.210 -25.314 1.00 92.88 507 HIS A CA 1
ATOM 4103 C C . HIS A 1 507 ? 20.930 -7.623 -24.428 1.00 92.88 507 HIS A C 1
ATOM 4105 O O . HIS A 1 507 ? 19.892 -7.218 -24.949 1.00 92.88 507 HIS A O 1
ATOM 4111 N N . MET A 1 508 ? 21.145 -7.520 -23.112 1.00 93.25 508 MET A N 1
ATOM 4112 C CA . MET A 1 508 ? 20.168 -6.948 -22.172 1.00 93.25 508 MET A CA 1
ATOM 4113 C C . MET A 1 508 ? 19.984 -5.431 -22.332 1.00 93.25 508 MET A C 1
ATOM 4115 O O . MET A 1 508 ? 18.863 -4.941 -22.215 1.00 93.25 508 MET A O 1
ATOM 4119 N N . TYR A 1 509 ? 21.059 -4.679 -22.587 1.00 91.62 509 TYR A N 1
ATOM 4120 C CA . TYR A 1 509 ? 21.008 -3.219 -22.711 1.00 91.62 509 TYR A CA 1
ATOM 4121 C C . TYR A 1 509 ? 20.619 -2.755 -24.117 1.00 91.62 509 TYR A C 1
ATOM 4123 O O . TYR A 1 509 ? 19.818 -1.834 -24.248 1.00 91.62 509 TYR A O 1
ATOM 4131 N N . VAL A 1 510 ? 21.178 -3.365 -25.164 1.00 91.12 510 VAL A N 1
ATOM 4132 C CA . VAL A 1 510 ? 20.931 -2.980 -26.561 1.00 91.12 510 VAL A CA 1
ATOM 4133 C C . VAL A 1 510 ? 19.787 -3.801 -27.144 1.00 91.12 510 VAL A C 1
ATOM 4135 O O . VAL A 1 510 ? 18.780 -3.231 -27.551 1.00 91.12 510 VAL A O 1
ATOM 4138 N N . GLY A 1 511 ? 19.897 -5.132 -27.124 1.00 90.25 511 GLY A N 1
ATOM 4139 C CA . GLY A 1 511 ? 18.955 -6.032 -27.799 1.00 90.25 511 GLY A CA 1
ATOM 4140 C C . GLY A 1 511 ? 17.501 -5.882 -27.355 1.00 90.25 511 GLY A C 1
ATOM 4141 O O . GLY A 1 511 ? 16.617 -5.844 -28.200 1.00 90.25 511 GLY A O 1
ATOM 4142 N N . VAL A 1 512 ? 17.245 -5.743 -26.049 1.00 92.12 512 VAL A N 1
ATOM 4143 C CA . VAL A 1 512 ? 15.878 -5.569 -25.502 1.00 92.12 512 VAL A CA 1
ATOM 4144 C C . VAL A 1 512 ? 15.352 -4.128 -25.657 1.00 92.12 512 VAL A C 1
ATOM 4146 O O . VAL A 1 512 ? 14.159 -3.885 -25.491 1.00 92.12 512 VAL A O 1
ATOM 4149 N N . ARG A 1 513 ? 16.221 -3.154 -25.969 1.00 92.31 513 ARG A N 1
ATOM 4150 C CA . ARG A 1 513 ? 15.850 -1.737 -26.171 1.00 92.31 513 ARG A CA 1
ATOM 4151 C C . ARG A 1 513 ? 15.747 -1.323 -27.641 1.00 92.31 513 ARG A C 1
ATOM 4153 O O . ARG A 1 513 ? 15.144 -0.287 -27.917 1.00 92.31 513 ARG A O 1
ATOM 4160 N N . ALA A 1 514 ? 16.347 -2.075 -28.559 1.00 88.50 514 ALA A N 1
ATOM 4161 C CA . ALA A 1 514 ? 16.260 -1.846 -29.995 1.00 88.50 514 ALA A CA 1
ATOM 4162 C C . ALA A 1 514 ? 14.886 -2.282 -30.532 1.00 88.50 514 ALA A C 1
ATOM 4164 O O . ALA A 1 514 ? 14.395 -3.363 -30.208 1.00 88.50 514 ALA A O 1
ATOM 4165 N N . GLY A 1 515 ? 14.257 -1.431 -31.348 1.00 83.69 515 GLY A N 1
ATOM 4166 C CA . GLY A 1 515 ? 12.876 -1.625 -31.804 1.00 83.69 515 GLY A CA 1
ATOM 4167 C C . GLY A 1 515 ? 12.682 -2.814 -32.751 1.00 83.69 515 GLY A C 1
ATOM 4168 O O . GLY A 1 515 ? 11.634 -3.451 -32.692 1.00 83.69 515 GLY A O 1
ATOM 4169 N N . GLY A 1 516 ? 13.680 -3.137 -33.580 1.00 88.44 516 GLY A N 1
ATOM 4170 C CA . GLY A 1 516 ? 13.745 -4.344 -34.411 1.00 88.44 516 GLY A CA 1
ATOM 4171 C C . GLY A 1 516 ? 14.486 -5.514 -33.750 1.00 88.44 516 GLY A C 1
ATOM 4172 O O . GLY A 1 516 ? 14.646 -6.571 -34.357 1.00 88.44 516 GLY A O 1
ATOM 4173 N N . GLY A 1 517 ? 14.909 -5.373 -32.489 1.00 91.44 517 GLY A N 1
ATOM 4174 C CA . GLY A 1 517 ? 15.713 -6.364 -31.775 1.00 91.44 517 GLY A CA 1
ATOM 4175 C C . GLY A 1 517 ? 17.214 -6.255 -32.067 1.00 91.44 517 GLY A C 1
ATOM 4176 O O . GLY A 1 517 ? 17.723 -5.209 -32.460 1.00 91.44 517 GLY A O 1
ATOM 4177 N N . ILE A 1 518 ? 17.957 -7.337 -31.821 1.00 90.81 518 ILE A N 1
ATOM 4178 C CA . ILE A 1 518 ? 19.431 -7.316 -31.810 1.00 90.81 518 ILE A CA 1
ATOM 4179 C C . ILE A 1 518 ? 20.069 -7.124 -33.206 1.00 90.81 518 ILE A C 1
ATOM 4181 O O . ILE A 1 518 ? 21.180 -6.600 -33.294 1.00 90.81 518 ILE A O 1
ATOM 4185 N N . GLY A 1 519 ? 19.355 -7.473 -34.285 1.00 88.06 519 GLY A N 1
ATOM 4186 C CA . GLY A 1 519 ? 19.821 -7.318 -35.670 1.00 88.06 519 GLY A CA 1
ATOM 4187 C C . GLY A 1 519 ? 20.123 -5.867 -36.063 1.00 88.06 519 GLY A C 1
ATOM 4188 O O . GLY A 1 519 ? 21.135 -5.627 -36.710 1.00 88.06 519 GLY A O 1
ATOM 4189 N N . ASP A 1 520 ? 19.341 -4.897 -35.568 1.00 87.56 520 ASP A N 1
ATOM 4190 C CA . ASP A 1 520 ? 19.500 -3.445 -35.810 1.00 87.56 520 ASP A CA 1
ATOM 4191 C C . ASP A 1 520 ? 20.887 -2.880 -35.421 1.00 87.56 520 ASP A C 1
ATOM 4193 O O . ASP A 1 520 ? 21.178 -1.705 -35.659 1.00 87.56 520 ASP A O 1
ATOM 4197 N N . GLN A 1 521 ? 21.697 -3.651 -34.689 1.00 86.31 521 GLN A N 1
ATOM 4198 C CA . GLN A 1 521 ? 22.889 -3.178 -33.983 1.00 86.31 521 GLN A CA 1
ATOM 4199 C C . GLN A 1 521 ? 24.132 -4.046 -34.196 1.00 86.31 521 GLN A C 1
ATOM 4201 O O . GLN A 1 521 ? 25.177 -3.744 -33.612 1.00 86.31 521 GLN A O 1
ATOM 4206 N N . ILE A 1 522 ? 24.042 -5.069 -35.041 1.00 86.31 522 ILE A N 1
ATOM 4207 C CA . ILE A 1 522 ? 25.128 -5.980 -35.428 1.00 86.31 522 ILE A CA 1
ATOM 4208 C C . ILE A 1 522 ? 25.430 -5.767 -36.923 1.00 86.31 522 ILE A C 1
ATOM 4210 O O . ILE A 1 522 ? 24.636 -5.154 -37.629 1.00 86.31 522 ILE A O 1
ATOM 4214 N N . GLU A 1 523 ? 26.595 -6.203 -37.397 1.00 83.81 523 GLU A N 1
ATOM 4215 C CA . GLU A 1 523 ? 26.951 -6.134 -38.821 1.00 83.81 523 GLU A CA 1
ATOM 4216 C C . GLU A 1 523 ? 26.066 -7.051 -39.687 1.00 83.81 523 GLU A C 1
ATOM 4218 O O . GLU A 1 523 ? 25.562 -8.079 -39.216 1.00 83.81 523 GLU A O 1
ATOM 4223 N N . ASP A 1 524 ? 25.875 -6.670 -40.955 1.00 84.31 524 ASP A N 1
ATOM 4224 C CA . ASP A 1 524 ? 25.016 -7.394 -41.896 1.00 84.31 524 ASP A CA 1
ATOM 4225 C C . ASP A 1 524 ? 25.472 -8.858 -42.079 1.00 84.31 524 ASP A C 1
ATOM 4227 O O . ASP A 1 524 ? 26.665 -9.127 -42.239 1.00 84.31 524 ASP A O 1
ATOM 4231 N N . PRO A 1 525 ? 24.544 -9.833 -42.125 1.00 82.38 525 PRO A N 1
ATOM 4232 C CA . PRO A 1 525 ? 24.879 -11.256 -42.240 1.00 82.38 525 PRO A CA 1
ATOM 4233 C C . PRO A 1 525 ? 25.335 -11.685 -43.647 1.00 82.38 525 PRO A C 1
ATOM 4235 O O . PRO A 1 525 ? 25.678 -12.851 -43.841 1.00 82.38 525 PRO A O 1
ATOM 4238 N N . ALA A 1 526 ? 25.264 -10.784 -44.631 1.00 81.56 526 ALA A N 1
ATOM 4239 C CA . ALA A 1 526 ? 25.311 -11.109 -46.051 1.00 81.56 526 ALA A CA 1
ATOM 4240 C C . ALA A 1 526 ? 26.705 -11.559 -46.524 1.00 81.56 526 ALA A C 1
ATOM 4242 O O . ALA A 1 526 ? 27.679 -10.814 -46.429 1.00 81.56 526 ALA A O 1
ATOM 4243 N N . GLY A 1 527 ? 26.780 -12.752 -47.118 1.00 77.25 527 GLY A N 1
ATOM 4244 C CA . GLY A 1 527 ? 28.006 -13.302 -47.704 1.00 77.25 527 GLY A CA 1
ATOM 4245 C C . GLY A 1 527 ? 28.856 -14.169 -46.769 1.00 77.25 527 GLY A C 1
ATOM 4246 O O . GLY A 1 527 ? 29.967 -14.538 -47.150 1.00 77.25 527 GLY A O 1
ATOM 4247 N N . ASP A 1 528 ? 28.352 -14.527 -45.585 1.00 81.88 528 ASP A N 1
ATOM 4248 C CA . ASP A 1 528 ? 29.013 -15.459 -44.663 1.00 81.88 528 ASP A CA 1
ATOM 4249 C C . ASP A 1 528 ? 28.380 -16.865 -44.669 1.00 81.88 528 ASP A C 1
ATOM 4251 O O . ASP A 1 528 ? 27.178 -17.029 -44.874 1.00 81.88 528 ASP A O 1
ATOM 4255 N N . GLU A 1 529 ? 29.171 -17.898 -44.352 1.00 82.69 529 GLU A N 1
ATOM 4256 C CA . GLU A 1 529 ? 28.706 -19.295 -44.248 1.00 82.69 529 GLU A CA 1
ATOM 4257 C C . GLU A 1 529 ? 27.515 -19.490 -43.285 1.00 82.69 529 GLU A C 1
ATOM 4259 O O . GLU A 1 529 ? 26.747 -20.443 -43.432 1.00 82.69 529 GLU A O 1
ATOM 4264 N N . TYR A 1 530 ? 27.341 -18.594 -42.306 1.00 85.06 530 TYR A N 1
ATOM 4265 C CA . TYR A 1 530 ? 26.285 -18.663 -41.295 1.00 85.06 530 TYR A CA 1
ATOM 4266 C C . TYR A 1 530 ? 25.104 -17.707 -41.550 1.00 85.06 530 TYR A C 1
ATOM 4268 O O . TYR A 1 530 ? 24.226 -17.622 -40.689 1.00 85.06 530 TYR A O 1
ATOM 4276 N N . GLU A 1 531 ? 25.030 -17.038 -42.710 1.00 87.50 531 GLU A N 1
ATOM 4277 C CA . GLU A 1 531 ? 23.998 -16.039 -43.065 1.00 87.50 531 GLU A CA 1
ATOM 4278 C C . GLU A 1 531 ? 22.571 -16.489 -42.690 1.00 87.50 531 GLU A C 1
ATOM 4280 O O . GLU A 1 531 ? 21.872 -15.817 -41.930 1.00 87.50 531 GLU A O 1
ATOM 4285 N N . ILE A 1 532 ? 22.161 -17.684 -43.134 1.00 89.06 532 ILE A N 1
ATOM 4286 C CA . ILE A 1 532 ? 20.819 -18.240 -42.879 1.00 89.06 532 ILE A CA 1
ATOM 4287 C C . ILE A 1 532 ? 20.564 -18.440 -41.374 1.00 89.06 532 ILE A C 1
ATOM 4289 O O . ILE A 1 532 ? 19.481 -18.130 -40.876 1.00 89.06 532 ILE A O 1
ATOM 4293 N N . TYR A 1 533 ? 21.557 -18.934 -40.628 1.00 90.56 533 TYR A N 1
ATOM 4294 C CA . TYR A 1 533 ? 21.434 -19.153 -39.183 1.00 90.56 533 TYR A CA 1
ATOM 4295 C C . TYR A 1 533 ? 21.382 -17.833 -38.405 1.00 90.56 533 TYR A C 1
ATOM 4297 O O . TYR A 1 533 ? 20.648 -17.736 -37.420 1.00 90.56 533 TYR A O 1
ATOM 4305 N N . ARG A 1 534 ? 22.120 -16.813 -38.860 1.00 90.62 534 ARG A N 1
ATOM 4306 C CA . ARG A 1 534 ? 22.132 -15.463 -38.286 1.00 90.62 534 ARG A CA 1
ATOM 4307 C C . ARG A 1 534 ? 20.779 -14.764 -38.499 1.00 90.62 534 ARG A C 1
ATOM 4309 O O . ARG A 1 534 ? 20.206 -14.270 -37.533 1.00 90.62 534 ARG A O 1
ATOM 4316 N N . ILE A 1 535 ? 20.204 -14.851 -39.704 1.00 91.12 535 ILE A N 1
ATOM 4317 C CA . ILE A 1 535 ? 18.853 -14.343 -40.017 1.00 91.12 535 ILE A CA 1
ATOM 4318 C C . ILE A 1 535 ? 17.779 -15.030 -39.155 1.00 91.12 535 ILE A C 1
ATOM 4320 O O . ILE A 1 535 ? 16.914 -14.360 -38.589 1.00 91.12 535 ILE A O 1
ATOM 4324 N N . ILE A 1 536 ? 17.835 -16.360 -39.001 1.00 93.38 536 ILE A N 1
ATOM 4325 C CA . ILE A 1 536 ? 16.895 -17.097 -38.136 1.00 93.38 536 ILE A CA 1
ATOM 4326 C C . ILE A 1 536 ? 17.041 -16.663 -36.668 1.00 93.38 536 ILE A C 1
ATOM 4328 O O . ILE A 1 536 ? 16.031 -16.480 -35.984 1.00 93.38 536 ILE A O 1
ATOM 4332 N N . PHE A 1 537 ? 18.269 -16.464 -36.182 1.00 94.69 537 PHE A N 1
ATOM 4333 C CA . PHE A 1 537 ? 18.534 -15.969 -34.829 1.00 94.69 537 PHE A CA 1
ATOM 4334 C C . PHE A 1 537 ? 17.927 -14.576 -34.600 1.00 94.69 537 PHE A C 1
ATOM 4336 O O . PHE A 1 537 ? 17.229 -14.389 -33.607 1.00 94.69 537 PHE A O 1
ATOM 4343 N N . ASP A 1 538 ? 18.114 -13.623 -35.519 1.00 93.81 538 ASP A N 1
ATOM 4344 C CA . ASP A 1 538 ? 17.581 -12.262 -35.357 1.00 93.81 538 ASP A CA 1
ATOM 4345 C C . ASP A 1 538 ? 16.048 -12.221 -35.415 1.00 93.81 538 ASP A C 1
ATOM 4347 O O . ASP A 1 538 ? 15.414 -11.606 -34.556 1.00 93.81 538 ASP A O 1
ATOM 4351 N N . ILE A 1 539 ? 15.434 -12.933 -36.368 1.00 94.25 539 ILE A N 1
ATOM 4352 C CA . ILE A 1 539 ? 13.968 -12.997 -36.498 1.00 94.25 539 ILE A CA 1
ATOM 4353 C C . ILE A 1 539 ? 13.336 -13.660 -35.265 1.00 94.25 539 ILE A C 1
ATOM 4355 O O . ILE A 1 539 ? 12.317 -13.184 -34.758 1.00 94.25 539 ILE A O 1
ATOM 4359 N N . THR A 1 540 ? 13.931 -14.742 -34.751 1.00 95.19 540 THR A N 1
ATOM 4360 C CA . THR A 1 540 ? 13.421 -15.410 -33.541 1.00 95.19 540 THR A CA 1
ATOM 4361 C C . THR A 1 540 ? 13.650 -14.571 -32.285 1.00 95.19 540 THR A C 1
ATOM 4363 O O . THR A 1 540 ? 12.732 -14.467 -31.468 1.00 95.19 540 THR A O 1
ATOM 4366 N N . PHE A 1 541 ? 14.793 -13.888 -32.157 1.00 95.38 541 PHE A N 1
ATOM 4367 C CA . PHE A 1 541 ? 15.033 -12.925 -31.081 1.00 95.38 541 PHE A CA 1
ATOM 4368 C C . PHE A 1 541 ? 13.976 -11.812 -31.093 1.00 95.38 541 PHE A C 1
ATOM 4370 O O . PHE A 1 541 ? 13.315 -11.592 -30.079 1.00 95.38 541 PHE A O 1
ATOM 4377 N N . PHE A 1 542 ? 13.753 -11.158 -32.237 1.00 95.69 542 PHE A N 1
ATOM 4378 C CA . PHE A 1 542 ? 12.735 -10.115 -32.386 1.00 95.69 542 PHE A CA 1
ATOM 4379 C C . PHE A 1 542 ? 11.336 -10.624 -32.009 1.00 95.69 542 PHE A C 1
ATOM 4381 O O . PHE A 1 542 ? 10.651 -10.014 -31.186 1.00 95.69 542 PHE A O 1
ATOM 4388 N N . PHE A 1 543 ? 10.923 -11.777 -32.541 1.00 95.88 543 PHE A N 1
ATOM 4389 C CA . PHE A 1 543 ? 9.594 -12.329 -32.285 1.00 95.88 543 PHE A CA 1
ATOM 4390 C C . PHE A 1 543 ? 9.373 -12.709 -30.810 1.00 95.88 543 PHE A C 1
ATOM 4392 O O . PHE A 1 543 ? 8.374 -12.313 -30.209 1.00 95.88 543 PHE A O 1
ATOM 4399 N N . PHE A 1 544 ? 10.302 -13.441 -30.188 1.00 94.94 544 PHE A N 1
ATOM 4400 C CA . PHE A 1 544 ? 10.124 -13.888 -28.804 1.00 94.94 544 PHE A CA 1
ATOM 4401 C C . PHE A 1 544 ? 10.384 -12.778 -27.775 1.00 94.94 544 PHE A C 1
ATOM 4403 O O . PHE A 1 544 ? 9.630 -12.662 -26.809 1.00 94.94 544 PHE A O 1
ATOM 4410 N N . VAL A 1 545 ? 11.420 -11.954 -27.962 1.00 93.94 545 VAL A N 1
ATOM 4411 C CA . VAL A 1 545 ? 11.824 -10.933 -26.980 1.00 93.94 545 VAL A CA 1
ATOM 4412 C C . VAL A 1 545 ? 11.010 -9.650 -27.140 1.00 93.94 545 VAL A C 1
ATOM 4414 O O . VAL A 1 545 ? 10.431 -9.181 -26.162 1.00 93.94 545 VAL A O 1
ATOM 4417 N N . ILE A 1 546 ? 10.928 -9.099 -28.353 1.00 93.81 546 ILE A N 1
ATOM 4418 C CA . ILE A 1 546 ? 10.285 -7.799 -28.595 1.00 93.81 546 ILE A CA 1
ATOM 4419 C C . ILE A 1 546 ? 8.775 -7.962 -28.793 1.00 93.81 546 ILE A C 1
ATOM 4421 O O . ILE A 1 546 ? 7.998 -7.335 -28.079 1.00 93.81 546 ILE A O 1
ATOM 4425 N N . VAL A 1 547 ? 8.340 -8.828 -29.716 1.00 95.00 547 VAL A N 1
ATOM 4426 C CA . VAL A 1 547 ? 6.909 -8.945 -30.063 1.00 95.00 547 VAL A CA 1
ATOM 4427 C C . VAL A 1 547 ? 6.102 -9.670 -28.981 1.00 95.00 547 VAL A C 1
ATOM 4429 O O . VAL A 1 547 ? 4.992 -9.244 -28.680 1.00 95.00 547 VAL A O 1
ATOM 4432 N N . ILE A 1 548 ? 6.634 -10.737 -28.373 1.00 95.56 548 ILE A N 1
ATOM 4433 C CA . ILE A 1 548 ? 5.919 -11.502 -27.335 1.00 95.56 548 ILE A CA 1
ATOM 4434 C C . ILE A 1 548 ? 6.203 -10.969 -25.923 1.00 95.56 548 ILE A C 1
ATOM 4436 O O . ILE A 1 548 ? 5.274 -10.540 -25.239 1.00 95.56 548 ILE A O 1
ATOM 4440 N N . LEU A 1 549 ? 7.452 -11.002 -25.442 1.00 93.94 549 LEU A N 1
ATOM 4441 C CA . LEU A 1 549 ? 7.724 -10.765 -24.014 1.00 93.94 549 LEU A CA 1
ATOM 4442 C C . LEU A 1 549 ? 7.456 -9.318 -23.563 1.00 93.94 549 LEU A C 1
ATOM 4444 O O . LEU A 1 549 ? 6.882 -9.131 -22.488 1.00 93.94 549 LEU A O 1
ATOM 4448 N N . LEU A 1 550 ? 7.776 -8.298 -24.371 1.00 91.94 550 LEU A N 1
ATOM 4449 C CA . LEU A 1 550 ? 7.404 -6.912 -24.036 1.00 91.94 550 LEU A CA 1
ATOM 4450 C C . LEU A 1 550 ? 5.883 -6.683 -24.111 1.00 91.94 550 LEU A C 1
ATOM 4452 O O . LEU A 1 550 ? 5.334 -5.990 -23.253 1.00 91.94 550 LEU A O 1
ATOM 4456 N N . ALA A 1 551 ? 5.183 -7.312 -25.062 1.00 95.12 551 ALA A N 1
ATOM 4457 C CA . ALA A 1 551 ? 3.723 -7.229 -25.147 1.00 95.12 551 ALA A CA 1
ATOM 4458 C C . ALA A 1 551 ? 3.026 -7.898 -23.949 1.00 95.12 551 ALA A C 1
ATOM 4460 O O . ALA A 1 551 ? 2.023 -7.376 -23.469 1.00 95.12 551 ALA A O 1
ATOM 4461 N N . ILE A 1 552 ? 3.577 -8.991 -23.405 1.00 95.25 552 ILE A N 1
ATOM 4462 C CA . ILE A 1 552 ? 3.100 -9.587 -22.144 1.00 95.25 552 ILE A CA 1
ATOM 4463 C C . ILE A 1 552 ? 3.306 -8.614 -20.973 1.00 95.25 552 ILE A C 1
ATOM 4465 O O . ILE A 1 552 ? 2.392 -8.426 -20.173 1.00 95.25 552 ILE A O 1
ATOM 4469 N N . ILE A 1 553 ? 4.467 -7.955 -20.877 1.00 92.88 553 ILE A N 1
ATOM 4470 C CA . ILE A 1 553 ? 4.740 -6.960 -19.823 1.00 92.88 553 ILE A CA 1
ATOM 4471 C C . ILE A 1 553 ? 3.758 -5.779 -19.903 1.00 92.88 553 ILE A C 1
ATOM 4473 O O . ILE A 1 553 ? 3.211 -5.372 -18.879 1.00 92.88 553 ILE A O 1
ATOM 4477 N N . GLN A 1 554 ? 3.480 -5.262 -21.104 1.00 92.69 554 GLN A N 1
ATOM 4478 C CA . GLN A 1 554 ? 2.469 -4.219 -21.306 1.00 92.69 554 GLN A CA 1
ATOM 4479 C C . GLN A 1 554 ? 1.049 -4.729 -21.001 1.00 92.69 554 GLN A C 1
ATOM 4481 O O . GLN A 1 554 ? 0.269 -4.027 -20.357 1.00 92.69 554 GLN A O 1
ATOM 4486 N N . GLY A 1 555 ? 0.721 -5.954 -21.421 1.00 94.56 555 GLY A N 1
ATOM 4487 C CA . GLY A 1 555 ? -0.571 -6.596 -21.186 1.00 94.56 555 GLY A CA 1
ATOM 4488 C C . GLY A 1 555 ? -0.899 -6.737 -19.701 1.00 94.56 555 GLY A C 1
ATOM 4489 O O . GLY A 1 555 ? -1.976 -6.326 -19.287 1.00 94.56 555 GLY A O 1
ATOM 4490 N N . LEU A 1 556 ? 0.054 -7.203 -18.884 1.00 93.50 556 LEU A N 1
ATOM 4491 C CA . LEU A 1 556 ? -0.097 -7.326 -17.424 1.00 93.50 556 LEU A CA 1
ATOM 4492 C C . LEU A 1 556 ? -0.392 -5.988 -16.720 1.00 93.50 556 LEU A C 1
ATOM 4494 O O . LEU A 1 556 ? -1.032 -5.975 -15.670 1.00 93.50 556 LEU A O 1
ATOM 4498 N N . ILE A 1 557 ? 0.073 -4.866 -17.282 1.00 92.38 557 ILE A N 1
ATOM 4499 C CA . ILE A 1 557 ? -0.209 -3.521 -16.761 1.00 92.38 557 ILE A CA 1
ATOM 4500 C C . ILE A 1 557 ? -1.621 -3.073 -17.165 1.00 92.38 557 ILE A C 1
ATOM 4502 O O . ILE A 1 557 ? -2.338 -2.511 -16.339 1.00 92.38 557 ILE A O 1
ATOM 4506 N N . ILE A 1 558 ? -2.036 -3.331 -18.411 1.00 93.56 558 ILE A N 1
ATOM 4507 C CA . ILE A 1 558 ? -3.391 -3.020 -18.902 1.00 93.56 558 ILE A CA 1
ATOM 4508 C C . ILE A 1 558 ? -4.444 -3.837 -18.138 1.00 93.56 558 ILE A C 1
ATOM 4510 O O . ILE A 1 558 ? -5.450 -3.280 -17.707 1.00 93.56 558 ILE A O 1
ATOM 4514 N N . ASP A 1 559 ? -4.176 -5.123 -17.915 1.00 94.50 559 ASP A N 1
ATOM 4515 C CA . ASP A 1 559 ? -5.001 -6.050 -17.135 1.00 94.50 559 ASP A CA 1
ATOM 4516 C C . ASP A 1 559 ? -5.235 -5.536 -15.702 1.00 94.50 559 ASP A C 1
ATOM 4518 O O . ASP A 1 559 ? -6.377 -5.358 -15.283 1.00 94.50 559 ASP A O 1
ATOM 4522 N N . ALA A 1 560 ? -4.170 -5.123 -15.003 1.00 92.56 560 ALA A N 1
ATOM 4523 C CA . ALA A 1 560 ? -4.269 -4.522 -13.669 1.00 92.56 560 ALA A CA 1
ATOM 4524 C C . ALA A 1 560 ? -5.028 -3.174 -13.635 1.00 92.56 560 ALA A C 1
ATOM 4526 O O . ALA A 1 560 ? -5.558 -2.788 -12.591 1.00 92.56 560 ALA A O 1
ATOM 4527 N N . PHE A 1 561 ? -5.084 -2.430 -14.748 1.00 89.69 561 PHE A N 1
ATOM 4528 C CA . PHE A 1 561 ? -5.945 -1.245 -14.872 1.00 89.69 561 PHE A CA 1
ATOM 4529 C C . PHE A 1 561 ? -7.415 -1.599 -15.136 1.00 89.69 561 PHE A C 1
ATOM 4531 O O . PHE A 1 561 ? -8.288 -0.841 -14.709 1.00 89.69 561 PHE A O 1
ATOM 4538 N N . GLY A 1 562 ? -7.686 -2.722 -15.808 1.00 90.94 562 GLY A N 1
ATOM 4539 C CA . GLY A 1 562 ? -9.024 -3.301 -15.935 1.00 90.94 562 GLY A CA 1
ATOM 4540 C C . GLY A 1 562 ? -9.545 -3.765 -14.578 1.00 90.94 562 GLY A C 1
ATOM 4541 O O . GLY A 1 562 ? -10.525 -3.221 -14.082 1.00 90.94 562 GLY A O 1
ATOM 4542 N N . GLU A 1 563 ? -8.816 -4.660 -13.910 1.00 92.12 563 GLU A N 1
ATOM 4543 C CA . GLU A 1 563 ? -9.230 -5.235 -12.625 1.00 92.12 563 GLU A CA 1
ATOM 4544 C C . GLU A 1 563 ? -9.509 -4.157 -11.561 1.00 92.12 563 GLU A C 1
ATOM 4546 O O . GLU A 1 563 ? -10.560 -4.163 -10.924 1.00 92.12 563 GLU A O 1
ATOM 4551 N N . LEU A 1 564 ? -8.623 -3.162 -11.402 1.00 88.94 564 LEU A N 1
ATOM 4552 C CA . LEU A 1 564 ? -8.840 -2.071 -10.441 1.00 88.94 564 LEU A CA 1
ATOM 4553 C C . LEU A 1 564 ? -9.996 -1.131 -10.816 1.00 88.94 564 LEU A C 1
ATOM 4555 O O . LEU A 1 564 ? -10.459 -0.381 -9.952 1.00 88.94 564 LEU A O 1
ATOM 4559 N N . ARG A 1 565 ? -10.458 -1.124 -12.071 1.00 89.06 565 ARG A N 1
ATOM 4560 C CA . ARG A 1 565 ? -11.687 -0.432 -12.477 1.00 89.06 565 ARG A CA 1
ATOM 4561 C C . ARG A 1 565 ? -12.907 -1.285 -12.151 1.00 89.06 565 ARG A C 1
ATOM 4563 O O . ARG A 1 565 ? -13.844 -0.768 -11.550 1.00 89.06 565 ARG A O 1
ATOM 4570 N N . ASP A 1 566 ? -12.870 -2.566 -12.488 1.00 93.50 566 ASP A N 1
ATOM 4571 C CA . ASP A 1 566 ? -13.991 -3.484 -12.301 1.00 93.50 566 ASP A CA 1
ATOM 4572 C C . ASP A 1 566 ? -14.276 -3.703 -10.804 1.00 93.50 566 ASP A C 1
ATOM 4574 O O . ASP A 1 566 ? -15.429 -3.647 -10.389 1.00 93.50 566 ASP A O 1
ATOM 4578 N N . GLN A 1 567 ? -13.240 -3.775 -9.957 1.00 91.62 567 GLN A N 1
ATOM 4579 C CA . GLN A 1 567 ? -13.376 -3.735 -8.492 1.00 91.62 567 GLN A CA 1
ATOM 4580 C C . GLN A 1 567 ? -14.063 -2.446 -7.983 1.00 91.62 567 GLN A C 1
ATOM 4582 O O . GLN A 1 567 ? -14.763 -2.477 -6.972 1.00 91.62 567 GLN A O 1
ATOM 4587 N N . GLN A 1 568 ? -13.861 -1.297 -8.642 1.00 88.94 568 GLN A N 1
ATOM 4588 C CA . GLN A 1 568 ? -14.495 -0.029 -8.249 1.00 88.94 568 GLN A CA 1
ATOM 4589 C C . GLN A 1 568 ? -15.956 0.058 -8.703 1.00 88.94 568 GLN A C 1
ATOM 4591 O O . GLN A 1 568 ? -16.782 0.552 -7.936 1.00 88.94 568 GLN A O 1
ATOM 4596 N N . GLU A 1 569 ? -16.286 -0.434 -9.901 1.00 92.38 569 GLU A N 1
ATOM 4597 C CA . GLU A 1 569 ? -17.681 -0.499 -10.353 1.00 92.38 569 GLU A CA 1
ATOM 4598 C C . GLU A 1 569 ? -18.461 -1.551 -9.554 1.00 92.38 569 GLU A C 1
ATOM 4600 O O . GLU A 1 569 ? -19.548 -1.243 -9.084 1.00 92.38 569 GLU A O 1
ATOM 4605 N N . GLN A 1 570 ? -17.874 -2.720 -9.264 1.00 94.12 570 GLN A N 1
ATOM 4606 C CA . GLN A 1 570 ? -18.501 -3.747 -8.425 1.00 94.12 570 GLN A CA 1
ATOM 4607 C C . GLN A 1 570 ? -18.857 -3.213 -7.030 1.00 94.12 570 GLN A C 1
ATOM 4609 O O . GLN A 1 570 ? -19.955 -3.457 -6.549 1.00 94.12 570 GLN A O 1
ATOM 4614 N N . VAL A 1 571 ? -17.971 -2.455 -6.370 1.00 92.00 571 VAL A N 1
ATOM 4615 C CA . VAL A 1 571 ? -18.271 -1.862 -5.048 1.00 92.00 571 VAL A CA 1
ATOM 4616 C C . VAL A 1 571 ? -19.401 -0.827 -5.118 1.00 92.00 571 VAL A C 1
ATOM 4618 O O . VAL A 1 571 ? -20.140 -0.670 -4.148 1.00 92.00 571 VAL A O 1
ATOM 4621 N N . LYS A 1 572 ? -19.555 -0.129 -6.248 1.00 92.25 572 LYS A N 1
ATOM 4622 C CA . LYS A 1 572 ? -20.665 0.803 -6.483 1.00 92.25 572 LYS A CA 1
ATOM 4623 C C . LYS A 1 572 ? -21.969 0.043 -6.759 1.00 92.25 572 LYS A C 1
ATOM 4625 O O . LYS A 1 572 ? -22.968 0.309 -6.099 1.00 92.25 572 LYS A O 1
ATOM 4630 N N . GLU A 1 573 ? -21.940 -0.936 -7.659 1.00 93.50 573 GLU A N 1
ATOM 4631 C CA . GLU A 1 573 ? -23.067 -1.818 -7.981 1.00 93.50 573 GLU A CA 1
ATOM 4632 C C . GLU A 1 573 ? -23.585 -2.544 -6.728 1.00 93.50 573 GLU A C 1
ATOM 4634 O O . GLU A 1 573 ? -24.788 -2.565 -6.488 1.00 93.50 573 GLU A O 1
ATOM 4639 N N . ASP A 1 574 ? -22.703 -3.051 -5.861 1.00 92.62 574 ASP A N 1
ATOM 4640 C CA . ASP A 1 574 ? -23.080 -3.736 -4.614 1.00 92.62 574 ASP A CA 1
ATOM 4641 C C . ASP A 1 574 ? -23.801 -2.814 -3.611 1.00 92.62 574 ASP A C 1
ATOM 4643 O O . ASP A 1 574 ? -24.589 -3.288 -2.795 1.00 92.62 574 ASP A O 1
ATOM 4647 N N . MET A 1 575 ? -23.559 -1.498 -3.677 1.00 89.00 575 MET A N 1
ATOM 4648 C CA . MET A 1 575 ? -24.266 -0.486 -2.877 1.00 89.00 575 MET A CA 1
ATOM 4649 C C . MET A 1 575 ? -25.575 -0.006 -3.525 1.00 89.00 575 MET A C 1
ATOM 4651 O O . MET A 1 575 ? -26.467 0.453 -2.813 1.00 89.00 575 MET A O 1
ATOM 4655 N N . GLU A 1 576 ? -25.692 -0.094 -4.851 1.00 89.56 576 GLU A N 1
ATOM 4656 C CA . GLU A 1 576 ? -26.872 0.325 -5.625 1.00 89.56 576 GLU A CA 1
ATOM 4657 C C . GLU A 1 576 ? -27.910 -0.807 -5.781 1.00 89.56 576 GLU A C 1
ATOM 4659 O O . GLU A 1 576 ? -29.101 -0.530 -5.921 1.00 89.56 576 GLU A O 1
ATOM 4664 N N . THR A 1 577 ? -27.481 -2.075 -5.732 1.00 92.12 577 THR A N 1
ATOM 4665 C CA . THR A 1 577 ? -28.322 -3.255 -6.026 1.00 92.12 577 THR A CA 1
ATOM 4666 C C . THR A 1 577 ? -28.848 -4.005 -4.805 1.00 92.12 577 THR A C 1
ATOM 4668 O O . THR A 1 577 ? -29.869 -4.680 -4.920 1.00 92.12 577 THR A O 1
ATOM 4671 N N . LYS A 1 578 ? -28.206 -3.924 -3.631 1.00 94.06 578 LYS A N 1
ATOM 4672 C CA . LYS A 1 578 ? -28.657 -4.645 -2.425 1.00 94.06 578 LYS A CA 1
ATOM 4673 C C . LYS A 1 578 ? -28.357 -3.887 -1.135 1.00 94.06 578 LYS A C 1
ATOM 4675 O O . LYS A 1 578 ? -27.427 -3.092 -1.050 1.00 94.06 578 LYS A O 1
ATOM 4680 N N . CYS A 1 579 ? -29.110 -4.179 -0.078 1.00 93.62 579 CYS A N 1
ATOM 4681 C CA . CYS A 1 579 ? -28.811 -3.622 1.236 1.00 93.62 579 CYS A CA 1
ATOM 4682 C C . CYS A 1 579 ? -27.622 -4.357 1.873 1.00 93.62 579 CYS A C 1
ATOM 4684 O O . CYS A 1 579 ? -27.680 -5.567 2.095 1.00 93.62 579 CYS A O 1
ATOM 4686 N N . PHE A 1 580 ? -26.571 -3.620 2.244 1.00 92.62 580 PHE A N 1
ATOM 4687 C CA . PHE A 1 580 ? -25.356 -4.167 2.866 1.00 92.62 580 PHE A CA 1
ATOM 4688 C C . PHE A 1 580 ? -25.606 -4.969 4.161 1.00 92.62 580 PHE A C 1
ATOM 4690 O O . PHE A 1 580 ? -24.832 -5.870 4.474 1.00 92.62 580 PHE A O 1
ATOM 4697 N N . ILE A 1 581 ? -26.667 -4.660 4.920 1.00 93.56 581 ILE A N 1
ATOM 4698 C CA . ILE A 1 581 ? -26.944 -5.307 6.215 1.00 93.56 581 ILE A CA 1
ATOM 4699 C C . ILE A 1 581 ? -27.715 -6.625 6.055 1.00 93.56 581 ILE A C 1
ATOM 4701 O O . ILE A 1 581 ? -27.312 -7.635 6.628 1.00 93.56 581 ILE A O 1
ATOM 4705 N N . CYS A 1 582 ? -28.815 -6.630 5.294 1.00 94.12 582 CYS A N 1
ATOM 4706 C CA . CYS A 1 582 ? -29.664 -7.818 5.144 1.00 94.12 582 CYS A CA 1
ATOM 4707 C C . CYS A 1 582 ? -29.408 -8.634 3.872 1.00 94.12 582 CYS A C 1
ATOM 4709 O O . CYS A 1 582 ? -29.887 -9.760 3.773 1.00 94.12 582 CYS A O 1
ATOM 4711 N N . GLY A 1 583 ? -28.670 -8.101 2.895 1.00 93.81 583 GLY A N 1
ATOM 4712 C CA . GLY A 1 583 ? -28.382 -8.772 1.624 1.00 93.81 583 GLY A CA 1
ATOM 4713 C C . GLY A 1 583 ? -29.574 -8.886 0.665 1.00 93.81 583 GLY A C 1
ATOM 4714 O O . GLY A 1 583 ? -29.444 -9.523 -0.376 1.00 93.81 583 GLY A O 1
ATOM 4715 N N . ILE A 1 584 ? -30.724 -8.285 0.991 1.00 94.62 584 ILE A N 1
ATOM 4716 C CA . ILE A 1 584 ? -31.908 -8.256 0.121 1.00 94.62 584 ILE A CA 1
ATOM 4717 C C . ILE A 1 584 ? -31.690 -7.223 -0.998 1.00 94.62 584 ILE A C 1
ATOM 4719 O O . ILE A 1 584 ? -31.222 -6.111 -0.734 1.00 94.62 584 ILE A O 1
ATOM 4723 N N . GLY A 1 585 ? -32.020 -7.607 -2.235 1.00 94.69 585 GLY A N 1
ATOM 4724 C CA . GLY A 1 585 ? -31.895 -6.768 -3.431 1.00 94.69 585 GLY A CA 1
ATOM 4725 C C . GLY A 1 585 ? -32.939 -5.648 -3.518 1.00 94.69 585 GLY A C 1
ATOM 4726 O O . GLY A 1 585 ? -34.030 -5.759 -2.954 1.00 94.69 585 GLY A O 1
ATOM 4727 N N . ASN A 1 586 ? -32.609 -4.585 -4.249 1.00 94.06 586 ASN A N 1
ATOM 4728 C CA . ASN A 1 586 ? -33.483 -3.441 -4.519 1.00 94.06 586 ASN A CA 1
ATOM 4729 C C . ASN A 1 586 ? -34.808 -3.852 -5.195 1.00 94.06 586 ASN A C 1
ATOM 4731 O O . ASN A 1 586 ? -35.856 -3.380 -4.759 1.00 94.06 586 ASN A O 1
ATOM 4735 N N . ASP A 1 587 ? -34.781 -4.826 -6.116 1.00 94.12 587 ASP A N 1
ATOM 4736 C CA . ASP A 1 587 ? -35.947 -5.443 -6.781 1.00 94.12 587 ASP A CA 1
ATOM 4737 C C . ASP A 1 587 ? -37.118 -5.765 -5.831 1.00 94.12 587 ASP A C 1
ATOM 4739 O O . ASP A 1 587 ? -38.287 -5.609 -6.187 1.00 94.12 587 ASP A O 1
ATOM 4743 N N . TYR A 1 588 ? -36.823 -6.226 -4.609 1.00 92.62 588 TYR A N 1
ATOM 4744 C CA . TYR A 1 588 ? -37.847 -6.545 -3.611 1.00 92.62 588 TYR A CA 1
ATOM 4745 C C . TYR A 1 588 ? -38.448 -5.284 -2.974 1.00 92.62 588 TYR A C 1
ATOM 4747 O O . TYR A 1 588 ? -39.662 -5.195 -2.775 1.00 92.62 588 TYR A O 1
ATOM 4755 N N . PHE A 1 589 ? -37.617 -4.293 -2.655 1.00 93.50 589 PHE A N 1
ATOM 4756 C CA . PHE A 1 589 ? -38.058 -3.072 -1.983 1.00 93.50 589 PHE A CA 1
ATOM 4757 C C . PHE A 1 589 ? -38.805 -2.129 -2.928 1.00 93.50 589 PHE A C 1
ATOM 4759 O O . PHE A 1 589 ? -39.844 -1.591 -2.541 1.00 93.50 589 PHE A O 1
ATOM 4766 N N . ASP A 1 590 ? -38.334 -2.000 -4.170 1.00 94.12 590 ASP A N 1
ATOM 4767 C CA . ASP A 1 590 ? -38.876 -1.088 -5.187 1.00 94.12 590 ASP A CA 1
ATOM 4768 C C . ASP A 1 590 ? -40.195 -1.578 -5.824 1.00 94.12 590 ASP A C 1
ATOM 4770 O O . ASP A 1 590 ? -40.780 -0.916 -6.682 1.00 94.12 590 ASP A O 1
ATOM 4774 N N . THR A 1 591 ? -40.758 -2.668 -5.286 1.00 90.75 591 THR A N 1
ATOM 4775 C CA . THR A 1 591 ? -42.208 -2.948 -5.309 1.00 90.75 591 THR A CA 1
ATOM 4776 C C . THR A 1 591 ? -43.050 -1.784 -4.761 1.00 90.75 591 THR A C 1
ATOM 4778 O O . THR A 1 591 ? -44.222 -1.649 -5.112 1.00 90.75 591 THR A O 1
ATOM 4781 N N . VAL A 1 592 ? -42.457 -0.931 -3.918 1.00 89.50 592 VAL A N 1
ATOM 4782 C CA . VAL A 1 592 ? -42.997 0.351 -3.447 1.00 89.50 592 VAL A CA 1
ATOM 4783 C C . VAL A 1 592 ? -42.099 1.476 -3.984 1.00 89.50 592 VAL A C 1
ATOM 4785 O O . VAL A 1 592 ? -40.878 1.350 -3.902 1.00 89.50 592 VAL A O 1
ATOM 4788 N N . PRO A 1 593 ? -42.643 2.590 -4.515 1.00 91.44 593 PRO A N 1
ATOM 4789 C CA . PRO A 1 593 ? -41.825 3.677 -5.059 1.00 91.44 593 PRO A CA 1
ATOM 4790 C C . PRO A 1 593 ? -40.857 4.249 -4.010 1.00 91.44 593 PRO A C 1
ATOM 4792 O O . PRO A 1 593 ? -41.278 4.610 -2.912 1.00 91.44 593 PRO A O 1
ATOM 4795 N N . HIS A 1 594 ? -39.571 4.353 -4.371 1.00 91.50 594 HIS A N 1
ATOM 4796 C CA . HIS A 1 594 ? -38.461 4.731 -3.477 1.00 91.50 594 HIS A CA 1
ATOM 4797 C C . HIS A 1 594 ? -38.288 3.803 -2.256 1.00 91.50 594 HIS A C 1
ATOM 4799 O O . HIS A 1 594 ? -37.782 4.219 -1.208 1.00 91.50 594 HIS A O 1
ATOM 4805 N N . GLY A 1 595 ? -38.697 2.537 -2.373 1.00 92.88 595 GLY A N 1
ATOM 4806 C CA . GLY A 1 595 ? -38.608 1.551 -1.301 1.00 92.88 595 GLY A CA 1
ATOM 4807 C C . GLY A 1 595 ? -37.171 1.278 -0.859 1.00 92.88 595 GLY A C 1
ATOM 4808 O O . GLY A 1 595 ? -36.897 1.285 0.341 1.00 92.88 595 GLY A O 1
ATOM 4809 N N . PHE A 1 596 ? -36.235 1.096 -1.796 1.00 94.31 596 PHE A N 1
ATOM 4810 C CA . PHE A 1 596 ? -34.831 0.809 -1.479 1.00 94.31 596 PHE A CA 1
ATOM 4811 C C . PHE A 1 596 ? -34.107 2.000 -0.823 1.00 94.31 596 PHE A C 1
ATOM 4813 O O . PHE A 1 596 ? -33.387 1.838 0.168 1.00 94.31 596 PHE A O 1
ATOM 4820 N N . GLU A 1 597 ? -34.354 3.217 -1.313 1.00 92.88 597 GLU A N 1
ATOM 4821 C CA . GLU A 1 597 ? -33.854 4.466 -0.721 1.00 92.88 597 GLU A CA 1
ATOM 4822 C C . GLU A 1 597 ? -34.418 4.676 0.698 1.00 92.88 597 GLU A C 1
ATOM 4824 O O . GLU A 1 597 ? -33.678 4.965 1.640 1.00 92.88 597 GLU A O 1
ATOM 4829 N N . THR A 1 598 ? -35.716 4.426 0.895 1.00 92.81 598 THR A N 1
ATOM 4830 C CA . THR A 1 598 ? -36.346 4.485 2.225 1.00 92.81 598 THR A CA 1
ATOM 4831 C C . THR A 1 598 ? -35.745 3.447 3.178 1.00 92.81 598 THR A C 1
ATOM 4833 O O . THR A 1 598 ? -35.388 3.785 4.309 1.00 92.81 598 THR A O 1
ATOM 4836 N N . HIS A 1 599 ? -35.570 2.201 2.726 1.00 93.44 599 HIS A N 1
ATOM 4837 C CA . HIS A 1 599 ? -34.996 1.113 3.519 1.00 93.44 599 HIS A CA 1
ATOM 4838 C C . HIS A 1 599 ? -33.553 1.410 3.959 1.00 93.44 599 HIS A C 1
ATOM 4840 O O . HIS A 1 599 ? -33.205 1.233 5.128 1.00 93.44 599 HIS A O 1
ATOM 4846 N N . THR A 1 600 ? -32.711 1.912 3.053 1.00 93.19 600 THR A N 1
ATOM 4847 C CA . THR A 1 600 ? -31.301 2.221 3.350 1.00 93.19 600 THR A CA 1
ATOM 4848 C C . THR A 1 600 ? -31.117 3.471 4.219 1.00 93.19 600 THR A C 1
ATOM 4850 O O . THR A 1 600 ? -30.175 3.517 5.013 1.00 93.19 600 THR A O 1
ATOM 4853 N N . LEU A 1 601 ? -32.015 4.462 4.138 1.00 92.25 601 LEU A N 1
ATOM 4854 C CA . LEU A 1 601 ? -31.932 5.689 4.941 1.00 92.25 601 LEU A CA 1
ATOM 4855 C C . LEU A 1 601 ? -32.616 5.599 6.314 1.00 92.25 601 LEU A C 1
ATOM 4857 O O . LEU A 1 601 ? -32.111 6.209 7.261 1.00 92.25 601 LEU A O 1
ATOM 4861 N N . GLN A 1 602 ? -33.733 4.872 6.435 1.00 91.38 602 GLN A N 1
ATOM 4862 C CA . GLN A 1 602 ? -34.547 4.809 7.661 1.00 91.38 602 GLN A CA 1
ATOM 4863 C C . GLN A 1 602 ? -34.358 3.503 8.448 1.00 91.38 602 GLN A C 1
ATOM 4865 O O . GLN A 1 602 ? -34.172 3.556 9.662 1.00 91.38 602 GLN A O 1
ATOM 4870 N N . GLU A 1 603 ? -34.381 2.341 7.784 1.00 91.38 603 GLU A N 1
ATOM 4871 C CA . GLU A 1 603 ? -34.338 1.032 8.459 1.00 91.38 603 GLU A CA 1
ATOM 4872 C C . GLU A 1 603 ? -32.894 0.569 8.713 1.00 91.38 603 GLU A C 1
ATOM 4874 O O . GLU A 1 603 ? -32.455 0.466 9.857 1.00 91.38 603 GLU A O 1
ATOM 4879 N N . HIS A 1 604 ? -32.123 0.326 7.650 1.00 93.38 604 HIS A N 1
ATOM 4880 C CA . HIS A 1 604 ? -30.775 -0.257 7.710 1.00 93.38 604 HIS A CA 1
ATOM 4881 C C . HIS A 1 604 ? -29.660 0.777 7.485 1.00 93.38 604 HIS A C 1
ATOM 4883 O O . HIS A 1 604 ? -28.644 0.511 6.839 1.00 93.38 604 HIS A O 1
ATOM 4889 N N . ASN A 1 605 ? -29.825 1.965 8.065 1.00 93.69 605 ASN A N 1
ATOM 4890 C CA . ASN A 1 605 ? -28.844 3.041 7.977 1.00 93.69 605 ASN A CA 1
ATOM 4891 C C . ASN A 1 605 ? -27.539 2.675 8.711 1.00 93.69 605 ASN A C 1
ATOM 4893 O O . ASN A 1 605 ? -27.509 2.542 9.937 1.00 93.69 605 ASN A O 1
ATOM 4897 N N . LEU A 1 606 ? -26.435 2.563 7.964 1.00 90.25 606 LEU A N 1
ATOM 4898 C CA . LEU A 1 606 ? -25.136 2.116 8.482 1.00 90.25 606 LEU A CA 1
ATOM 4899 C C . LEU A 1 606 ? -24.601 3.000 9.628 1.00 90.25 606 LEU A C 1
ATOM 4901 O O . LEU A 1 606 ? -23.883 2.505 10.499 1.00 90.25 606 LEU A O 1
ATOM 4905 N N . ALA A 1 607 ? -24.954 4.291 9.664 1.00 94.38 607 ALA A N 1
ATOM 4906 C CA . ALA A 1 607 ? -24.539 5.192 10.738 1.00 94.38 607 ALA A CA 1
ATOM 4907 C C . ALA A 1 607 ? -25.284 4.914 12.057 1.00 94.38 607 ALA A C 1
ATOM 4909 O O . ALA A 1 607 ? -24.691 5.028 13.132 1.00 94.38 607 ALA A O 1
ATOM 4910 N N . ASN A 1 608 ? -26.548 4.480 11.993 1.00 95.38 608 ASN A N 1
ATOM 4911 C CA . ASN A 1 608 ? -27.362 4.214 13.183 1.00 95.38 608 ASN A CA 1
ATOM 4912 C C . ASN A 1 608 ? -26.806 3.044 14.009 1.00 95.38 608 ASN A C 1
ATOM 4914 O O . ASN A 1 608 ? -26.818 3.121 15.234 1.00 95.38 608 ASN A O 1
ATOM 4918 N N . TYR A 1 609 ? -26.213 2.022 13.380 1.00 94.56 609 TYR A N 1
ATOM 4919 C CA . TYR A 1 609 ? -25.514 0.945 14.099 1.00 94.56 609 TYR A CA 1
ATOM 4920 C C . TYR A 1 609 ? -24.304 1.451 14.902 1.00 94.56 609 TYR A C 1
ATOM 4922 O O . TYR A 1 609 ? -24.059 0.986 16.017 1.00 94.56 609 TYR A O 1
ATOM 4930 N N . LEU A 1 610 ? -23.560 2.433 14.375 1.00 94.56 610 LEU A N 1
ATOM 4931 C CA . LEU A 1 610 ? -22.451 3.061 15.098 1.00 94.56 610 LEU A CA 1
ATOM 4932 C C . LEU A 1 610 ? -22.962 3.930 16.256 1.00 94.56 610 LEU A C 1
ATOM 4934 O O . LEU A 1 610 ? -22.435 3.835 17.365 1.00 94.56 610 LEU A O 1
ATOM 4938 N N . PHE A 1 611 ? -24.002 4.736 16.024 1.00 96.56 611 PHE A N 1
ATOM 4939 C CA . PHE A 1 611 ? -24.607 5.561 17.070 1.00 96.56 611 PHE A CA 1
ATOM 4940 C C . PHE A 1 611 ? -25.257 4.720 18.177 1.00 96.56 611 PHE A C 1
ATOM 4942 O O . PHE A 1 611 ? -25.106 5.058 19.348 1.00 96.56 611 PHE A O 1
ATOM 4949 N N . PHE A 1 612 ? -25.893 3.593 17.848 1.00 96.12 612 PHE A N 1
ATOM 4950 C CA . PHE A 1 612 ? -26.455 2.666 18.832 1.00 96.12 612 PHE A CA 1
ATOM 4951 C C . PHE A 1 612 ? -25.367 1.998 19.686 1.00 96.12 612 PHE A C 1
ATOM 4953 O O . PHE A 1 612 ? -25.495 1.940 20.908 1.00 96.12 612 PHE A O 1
ATOM 4960 N N . LEU A 1 613 ? -24.240 1.590 19.089 1.00 95.69 613 LEU A N 1
ATOM 4961 C CA . LEU A 1 613 ? -23.097 1.094 19.863 1.00 95.69 613 LEU A CA 1
ATOM 4962 C C . LEU A 1 613 ? -22.515 2.181 20.788 1.00 95.69 613 LEU A C 1
ATOM 4964 O O . LEU A 1 613 ? -22.160 1.893 21.929 1.00 95.69 613 LEU A O 1
ATOM 4968 N N . MET A 1 614 ? -22.448 3.435 20.330 1.00 95.62 614 MET A N 1
ATOM 4969 C CA . MET A 1 614 ? -22.043 4.568 21.173 1.00 95.62 614 MET A CA 1
ATOM 4970 C C . MET A 1 614 ? -23.067 4.888 22.274 1.00 95.62 614 MET A C 1
ATOM 4972 O O . MET A 1 614 ? -22.665 5.317 23.352 1.00 95.62 614 MET A O 1
ATOM 4976 N N . TYR A 1 615 ? -24.363 4.676 22.037 1.00 96.50 615 TYR A N 1
ATOM 4977 C CA . TYR A 1 615 ? -25.416 4.823 23.044 1.00 96.50 615 TYR A CA 1
ATOM 4978 C C . TYR A 1 615 ? -25.258 3.784 24.161 1.00 96.50 615 TYR A C 1
ATOM 4980 O O . TYR A 1 615 ? -25.177 4.169 25.324 1.00 96.50 615 TYR A O 1
ATOM 4988 N N . LEU A 1 616 ? -25.106 2.498 23.814 1.00 96.12 616 LEU A N 1
ATOM 4989 C CA . LEU A 1 616 ? -24.889 1.422 24.793 1.00 96.12 616 LEU A CA 1
ATOM 4990 C C . LEU A 1 616 ? -23.636 1.658 25.653 1.00 96.12 616 LEU A C 1
ATOM 4992 O O . LEU A 1 616 ? -23.696 1.513 26.866 1.00 96.12 616 LEU A O 1
ATOM 4996 N N . ILE A 1 617 ? -22.519 2.080 25.046 1.00 95.12 617 ILE A N 1
ATOM 4997 C CA . ILE A 1 617 ? -21.247 2.321 25.759 1.00 95.12 617 ILE A CA 1
ATOM 4998 C C . ILE A 1 617 ? -21.329 3.489 26.762 1.00 95.12 617 ILE A C 1
ATOM 5000 O O . ILE A 1 617 ? -20.579 3.500 27.736 1.00 95.12 617 ILE A O 1
ATOM 5004 N N . ASN A 1 618 ? -22.200 4.475 26.525 1.00 95.75 618 ASN A N 1
ATOM 5005 C CA . ASN A 1 618 ? -22.342 5.665 27.375 1.00 95.75 618 ASN A CA 1
ATOM 5006 C C . ASN A 1 618 ? -23.516 5.577 28.369 1.00 95.75 618 ASN A C 1
ATOM 5008 O O . ASN A 1 618 ? -23.784 6.557 29.063 1.00 95.75 618 ASN A O 1
ATOM 5012 N N . LYS A 1 619 ? -24.232 4.448 28.416 1.00 95.56 619 LYS A N 1
ATOM 5013 C CA . LYS A 1 619 ? -25.397 4.229 29.280 1.00 95.56 619 LYS A CA 1
ATOM 5014 C C . LYS A 1 619 ? -25.045 3.257 30.402 1.00 95.56 619 LYS A C 1
ATOM 5016 O O . LYS A 1 619 ? -24.388 2.249 30.153 1.00 95.56 619 LYS A O 1
ATOM 5021 N N . ASP A 1 620 ? -25.500 3.539 31.620 1.00 95.81 620 ASP A N 1
ATOM 5022 C CA . ASP A 1 620 ? -25.247 2.661 32.762 1.00 95.81 620 ASP A CA 1
ATOM 5023 C C . ASP A 1 620 ? -25.949 1.303 32.595 1.00 95.81 620 ASP A C 1
ATOM 5025 O O . ASP A 1 620 ? -27.112 1.223 32.190 1.00 95.81 620 ASP A O 1
ATOM 5029 N N . GLU A 1 621 ? -25.250 0.223 32.954 1.00 93.06 621 GLU A N 1
ATOM 5030 C CA . GLU A 1 621 ? -25.696 -1.166 32.748 1.00 93.06 621 GLU A CA 1
ATOM 5031 C C . GLU A 1 621 ? -27.008 -1.492 33.494 1.00 93.06 621 GLU A C 1
ATOM 5033 O O . GLU A 1 621 ? -27.775 -2.360 33.081 1.00 93.06 621 GLU A O 1
ATOM 5038 N N . THR A 1 622 ? -27.316 -0.744 34.559 1.00 94.75 622 THR A N 1
ATOM 5039 C CA . THR A 1 622 ? -28.580 -0.827 35.309 1.00 94.75 622 THR A CA 1
ATOM 5040 C C . THR A 1 622 ? -29.774 -0.163 34.619 1.00 94.75 622 THR A C 1
ATOM 5042 O O . THR A 1 622 ? -30.908 -0.425 35.011 1.00 94.75 622 THR A O 1
ATOM 5045 N N . GLU A 1 623 ? -29.549 0.700 33.624 1.00 95.62 623 GLU A N 1
ATOM 5046 C CA . GLU A 1 623 ? -30.608 1.389 32.869 1.00 95.62 623 GLU A CA 1
ATOM 5047 C C . GLU A 1 623 ? -30.913 0.731 31.513 1.00 95.62 623 GLU A C 1
ATOM 5049 O O . GLU A 1 623 ? -31.795 1.196 30.779 1.00 95.62 623 GLU A O 1
ATOM 5054 N N . HIS A 1 624 ? -30.183 -0.324 31.140 1.00 95.94 624 HIS A N 1
ATOM 5055 C CA . HIS A 1 624 ? -30.415 -1.036 29.888 1.00 95.94 624 HIS A CA 1
ATOM 5056 C C . HIS A 1 624 ? -31.827 -1.642 29.836 1.00 95.94 624 HIS A C 1
ATOM 5058 O O . HIS A 1 624 ? -32.267 -2.351 30.745 1.00 95.94 624 HIS A O 1
ATOM 5064 N N . THR A 1 625 ? -32.546 -1.396 28.738 1.00 97.06 625 THR A N 1
ATOM 5065 C CA . THR A 1 625 ? -33.812 -2.097 28.466 1.00 97.06 625 THR A CA 1
ATOM 5066 C C . THR A 1 625 ? -33.552 -3.568 28.120 1.00 97.06 625 THR A C 1
ATOM 5068 O O . THR A 1 625 ? -32.443 -3.945 27.750 1.00 97.06 625 THR A O 1
ATOM 5071 N N . GLY A 1 626 ? -34.571 -4.434 28.193 1.00 96.12 626 GLY A N 1
ATOM 5072 C CA . GLY A 1 626 ? -34.391 -5.874 27.938 1.00 96.12 626 GLY A CA 1
ATOM 5073 C C . GLY A 1 626 ? -33.785 -6.213 26.565 1.00 96.12 626 GLY A C 1
ATOM 5074 O O . GLY A 1 626 ? -33.045 -7.188 26.450 1.00 96.12 626 GLY A O 1
ATOM 5075 N N . GLN A 1 627 ? -34.043 -5.387 25.544 1.00 95.88 627 GLN A N 1
ATOM 5076 C CA . GLN A 1 627 ? -33.435 -5.515 24.213 1.00 95.88 627 GLN A CA 1
ATOM 5077 C C . GLN A 1 627 ? -31.983 -5.010 24.190 1.00 95.88 627 GLN A C 1
ATOM 5079 O O . GLN A 1 627 ? -31.114 -5.670 23.622 1.00 95.88 627 GLN A O 1
ATOM 5084 N N . GLU A 1 628 ? -31.695 -3.885 24.850 1.00 96.69 628 GLU A N 1
ATOM 5085 C CA . GLU A 1 628 ? -30.331 -3.357 24.991 1.00 96.69 628 GLU A CA 1
ATOM 5086 C C . GLU A 1 628 ? -29.423 -4.343 25.734 1.00 96.69 628 GLU A C 1
ATOM 5088 O O . GLU A 1 628 ? -28.355 -4.672 25.230 1.00 96.69 628 GLU A O 1
ATOM 5093 N N . SER A 1 629 ? -29.871 -4.890 26.870 1.00 95.94 629 SER A N 1
ATOM 5094 C CA . SER A 1 629 ? -29.132 -5.892 27.653 1.00 95.94 629 SER A CA 1
ATOM 5095 C C . SER A 1 629 ? -28.823 -7.158 26.848 1.00 95.94 629 SER A C 1
ATOM 5097 O O . SER A 1 629 ? -27.749 -7.740 26.993 1.00 95.94 629 SER A O 1
ATOM 5099 N N . TYR A 1 630 ? -29.743 -7.579 25.976 1.00 96.00 630 TYR A N 1
ATOM 5100 C CA . TYR A 1 630 ? -29.564 -8.734 25.094 1.00 96.00 630 TYR A CA 1
ATOM 5101 C C . TYR A 1 630 ? -28.482 -8.485 24.029 1.00 96.00 630 TYR A C 1
ATOM 5103 O O . TYR A 1 630 ? -27.570 -9.302 23.876 1.00 96.00 630 TYR A O 1
ATOM 5111 N N . VAL A 1 631 ? -28.515 -7.331 23.349 1.00 96.50 631 VAL A N 1
ATOM 5112 C CA . VAL A 1 631 ? -27.486 -6.965 22.357 1.00 96.50 631 VAL A CA 1
ATOM 5113 C C . VAL A 1 631 ? -26.140 -6.665 23.027 1.00 96.50 631 VAL A C 1
ATOM 5115 O O . VAL A 1 631 ? -25.097 -7.067 22.514 1.00 96.50 631 VAL A O 1
ATOM 5118 N N . TRP A 1 632 ? -26.139 -6.025 24.200 1.00 95.88 632 TRP A N 1
ATOM 5119 C CA . TRP A 1 632 ? -24.933 -5.765 24.989 1.00 95.88 632 TRP A CA 1
ATOM 5120 C C . TRP A 1 632 ? -24.245 -7.068 25.405 1.00 95.88 632 TRP A C 1
ATOM 5122 O O . TRP A 1 632 ? -23.038 -7.214 25.200 1.00 95.88 632 TRP A O 1
ATOM 5132 N N . LYS A 1 633 ? -25.018 -8.058 25.874 1.00 95.19 633 LYS A N 1
ATOM 5133 C CA . LYS A 1 633 ? -24.518 -9.408 26.158 1.00 95.19 633 LYS A CA 1
ATOM 5134 C C . LYS A 1 633 ? -23.876 -10.044 24.916 1.00 95.19 633 LYS A C 1
ATOM 5136 O O . LYS A 1 633 ? -22.709 -10.426 24.985 1.00 95.19 633 LYS A O 1
ATOM 5141 N N . MET A 1 634 ? -24.575 -10.092 23.774 1.00 95.19 634 MET A N 1
ATOM 5142 C CA . MET A 1 634 ? -24.001 -10.633 22.529 1.00 95.19 634 MET A CA 1
ATOM 5143 C C . MET A 1 634 ? -22.710 -9.911 22.114 1.00 95.19 634 MET A C 1
ATOM 5145 O O . MET A 1 634 ? -21.742 -10.549 21.698 1.00 95.19 634 MET A O 1
ATOM 5149 N N . TYR A 1 635 ? -22.664 -8.583 22.254 1.00 93.94 635 TYR A N 1
ATOM 5150 C CA . TYR A 1 635 ? -21.496 -7.776 21.906 1.00 93.94 635 TYR A CA 1
ATOM 5151 C C . TYR A 1 635 ? -20.269 -8.096 22.780 1.00 93.94 635 TYR A C 1
ATOM 5153 O O . TYR A 1 635 ? -19.142 -8.105 22.260 1.00 93.94 635 TYR A O 1
ATOM 5161 N N . GLN A 1 636 ? -20.477 -8.394 24.071 1.00 90.75 636 GLN A N 1
ATOM 5162 C CA . GLN A 1 636 ? -19.441 -8.900 24.980 1.00 90.75 636 GLN A CA 1
ATOM 5163 C C . GLN A 1 636 ? -19.000 -10.324 24.600 1.00 90.75 636 GLN A C 1
ATOM 5165 O O . GLN A 1 636 ? -17.804 -10.565 24.446 1.00 90.75 636 GLN A O 1
ATOM 5170 N N . GLU A 1 637 ? -19.953 -11.234 24.368 1.00 90.56 637 GLU A N 1
ATOM 5171 C CA . GLU A 1 637 ? -19.717 -12.630 23.946 1.00 90.56 637 GLU A CA 1
ATOM 5172 C C . GLU A 1 637 ? -19.121 -12.748 22.528 1.00 90.56 637 GLU A C 1
ATOM 5174 O O . GLU A 1 637 ? -18.660 -13.814 22.129 1.00 90.56 637 GLU A O 1
ATOM 5179 N N . ARG A 1 638 ? -19.080 -11.636 21.782 1.00 91.25 638 ARG A N 1
ATOM 5180 C CA . ARG A 1 638 ? -18.641 -11.524 20.382 1.00 91.25 638 ARG A CA 1
ATOM 5181 C C . ARG A 1 638 ? -19.510 -12.314 19.393 1.00 91.25 638 ARG A C 1
ATOM 5183 O O . ARG A 1 638 ? -19.007 -12.684 18.331 1.00 91.25 638 ARG A O 1
ATOM 5190 N N . CYS A 1 639 ? -20.791 -12.506 19.703 1.00 93.44 639 CYS A N 1
ATOM 5191 C CA . CYS A 1 639 ? -21.790 -13.033 18.772 1.00 93.44 639 CYS A CA 1
ATOM 5192 C C . CYS A 1 639 ? -22.386 -11.909 17.897 1.00 93.44 639 CYS A C 1
ATOM 5194 O O . CYS A 1 639 ? -22.475 -10.762 18.338 1.00 93.44 639 CYS A O 1
ATOM 5196 N N . TRP A 1 640 ? -22.788 -12.233 16.661 1.00 94.75 640 TRP A N 1
ATOM 5197 C CA . TRP A 1 640 ? -23.321 -11.283 15.661 1.00 94.75 640 TRP A CA 1
ATOM 5198 C C . TRP A 1 640 ? -24.706 -11.672 15.125 1.00 94.75 640 TRP A C 1
ATOM 5200 O O . TRP A 1 640 ? -25.197 -11.040 14.196 1.00 94.75 640 TRP A O 1
ATOM 5210 N N . GLU A 1 641 ? -25.352 -12.677 15.723 1.00 93.44 641 GLU A N 1
ATOM 5211 C CA . GLU A 1 641 ? -26.671 -13.198 15.316 1.00 93.44 641 GLU A CA 1
ATOM 5212 C C . GLU A 1 641 ? -27.812 -12.171 15.438 1.00 93.44 641 GLU A C 1
ATOM 5214 O O . GLU A 1 641 ? -28.879 -12.367 14.869 1.00 93.44 641 GLU A O 1
ATOM 5219 N N . PHE A 1 642 ? -27.594 -11.055 16.143 1.00 93.00 642 PHE A N 1
ATOM 5220 C CA . PHE A 1 642 ? -28.561 -9.958 16.249 1.00 93.00 642 PHE A CA 1
ATOM 5221 C C . PHE A 1 642 ? -28.659 -9.072 14.988 1.00 93.00 642 PHE A C 1
ATOM 5223 O O . PHE A 1 642 ? -29.512 -8.185 14.942 1.00 93.00 642 PHE A O 1
ATOM 5230 N N . PHE A 1 643 ? -27.795 -9.256 13.980 1.00 95.00 643 PHE A N 1
ATOM 5231 C CA . PHE A 1 643 ? -27.942 -8.575 12.689 1.00 95.00 643 PHE A CA 1
ATOM 5232 C C . PHE A 1 643 ? -29.013 -9.266 11.822 1.00 95.00 643 PHE A C 1
ATOM 5234 O O . PHE A 1 643 ? -28.998 -10.493 11.720 1.00 95.00 643 PHE A O 1
ATOM 5241 N N . PRO A 1 644 ? -29.899 -8.514 11.136 1.00 93.44 644 PRO A N 1
ATOM 5242 C CA . PRO A 1 644 ? -30.975 -9.070 10.312 1.00 93.44 644 PRO A CA 1
ATOM 5243 C C . PRO A 1 644 ? -30.451 -9.567 8.950 1.00 93.44 644 PRO A C 1
ATOM 5245 O O . PRO A 1 644 ? -30.798 -9.046 7.895 1.00 93.44 644 PRO A O 1
ATOM 5248 N N . ALA A 1 645 ? -29.564 -10.560 8.957 1.00 91.69 645 ALA A N 1
ATOM 5249 C CA . ALA A 1 645 ? -28.997 -11.140 7.743 1.00 91.69 645 ALA A CA 1
ATOM 5250 C C . ALA A 1 645 ? -30.024 -12.042 7.031 1.00 91.69 645 ALA A C 1
ATOM 5252 O O . ALA A 1 645 ? -30.506 -13.018 7.601 1.00 91.69 645 ALA A O 1
ATOM 5253 N N . GLY A 1 646 ? -30.343 -11.734 5.772 1.00 90.38 646 GLY A N 1
ATOM 5254 C CA . GLY A 1 646 ? -31.306 -12.471 4.947 1.00 90.38 646 GLY A CA 1
ATOM 5255 C C . GLY A 1 646 ? -32.775 -12.065 5.125 1.00 90.38 646 GLY A C 1
ATOM 5256 O O . GLY A 1 646 ? -33.621 -12.548 4.366 1.00 90.38 646 GLY A O 1
ATOM 5257 N N . ASP A 1 647 ? -33.101 -11.176 6.067 1.00 91.00 647 ASP A N 1
ATOM 5258 C CA . ASP A 1 647 ? -34.478 -10.756 6.360 1.00 91.00 647 ASP A CA 1
ATOM 5259 C C . ASP A 1 647 ? -34.580 -9.257 6.706 1.00 91.00 647 ASP A C 1
ATOM 5261 O O . ASP A 1 647 ? -33.573 -8.584 6.921 1.00 91.00 647 ASP A O 1
ATOM 5265 N N . CYS A 1 648 ? -35.788 -8.697 6.727 1.00 91.31 648 CYS A N 1
ATOM 5266 C CA . CYS A 1 648 ? -36.030 -7.321 7.170 1.00 91.31 648 CYS A CA 1
ATOM 5267 C C . CYS A 1 648 ? -37.436 -7.168 7.760 1.00 91.31 648 CYS A C 1
ATOM 5269 O O . CYS A 1 648 ? -38.298 -8.018 7.550 1.00 91.31 648 CYS A O 1
ATOM 5271 N N . PHE A 1 649 ? -37.686 -6.067 8.478 1.00 91.00 649 PHE A N 1
ATOM 5272 C CA . PHE A 1 649 ? -38.963 -5.848 9.165 1.00 91.00 649 PHE A CA 1
ATOM 5273 C C . PHE A 1 649 ? -40.167 -5.974 8.217 1.00 91.00 649 PHE A C 1
ATOM 5275 O O . PHE A 1 649 ? -41.082 -6.744 8.494 1.00 91.00 649 PHE A O 1
ATOM 5282 N N . ARG A 1 650 ? -40.143 -5.295 7.061 1.00 87.25 650 ARG A N 1
ATOM 5283 C CA . ARG A 1 650 ? -41.230 -5.392 6.073 1.00 87.25 650 ARG A CA 1
ATOM 5284 C C . ARG A 1 650 ? -41.481 -6.837 5.622 1.00 87.25 650 ARG A C 1
ATOM 5286 O O . ARG A 1 650 ? -42.632 -7.251 5.583 1.00 87.25 650 ARG A O 1
ATOM 5293 N N . LYS A 1 651 ? -40.422 -7.593 5.323 1.00 88.94 651 LYS A N 1
ATOM 5294 C CA . LYS A 1 651 ? -40.496 -8.973 4.822 1.00 88.94 651 LYS A CA 1
ATOM 5295 C C . LYS A 1 651 ? -41.017 -9.956 5.873 1.00 88.94 651 LYS A C 1
ATOM 5297 O O . LYS A 1 651 ? -41.841 -10.805 5.552 1.00 88.94 651 LYS A O 1
ATOM 5302 N N . GLN A 1 652 ? -40.610 -9.799 7.134 1.00 90.38 652 GLN A N 1
ATOM 5303 C CA . GLN A 1 652 ? -41.091 -10.627 8.244 1.00 90.38 652 GLN A CA 1
ATOM 5304 C C . GLN A 1 652 ? -42.603 -10.462 8.504 1.00 90.38 652 GLN A C 1
ATOM 5306 O O . GLN A 1 652 ? -43.258 -11.407 8.947 1.00 90.38 652 GLN A O 1
ATOM 5311 N N . TYR A 1 653 ? -43.156 -9.274 8.240 1.00 89.88 653 TYR A N 1
ATOM 5312 C CA . TYR A 1 653 ? -44.559 -8.932 8.508 1.00 89.88 653 TYR A CA 1
ATOM 5313 C C . TYR A 1 653 ? -45.403 -8.728 7.234 1.00 89.88 653 TYR A C 1
ATOM 5315 O O . TYR A 1 653 ? -46.513 -8.208 7.325 1.00 89.88 653 TYR A O 1
ATOM 5323 N N . GLU A 1 654 ? -44.927 -9.146 6.054 1.00 85.19 654 GLU A N 1
ATOM 5324 C CA . GLU A 1 654 ? -45.601 -8.864 4.774 1.00 85.19 654 GLU A CA 1
ATOM 5325 C C . GLU A 1 654 ? -47.001 -9.508 4.692 1.00 85.19 654 GLU A C 1
ATOM 5327 O O . GLU A 1 654 ? -47.960 -8.835 4.319 1.00 85.19 654 GLU A O 1
ATOM 5332 N N . ASP A 1 655 ? -47.149 -10.748 5.177 1.00 84.62 655 ASP A N 1
ATOM 5333 C CA . ASP A 1 655 ? -48.433 -11.471 5.309 1.00 84.62 655 ASP A CA 1
ATOM 5334 C C . ASP A 1 655 ? -49.369 -10.913 6.413 1.00 84.62 655 ASP A C 1
ATOM 5336 O O . ASP A 1 655 ? -50.452 -11.453 6.645 1.00 84.62 655 ASP A O 1
ATOM 5340 N N . GLN A 1 656 ? -48.941 -9.886 7.159 1.00 86.25 656 GLN A N 1
ATOM 5341 C CA . GLN A 1 656 ? -49.686 -9.289 8.283 1.00 86.25 656 GLN A CA 1
ATOM 5342 C C . GLN A 1 656 ? -49.992 -7.794 8.090 1.00 86.25 656 GLN A C 1
ATOM 5344 O O . GLN A 1 656 ? -50.738 -7.218 8.885 1.00 86.25 656 GLN A O 1
ATOM 5349 N N . LEU A 1 657 ? -49.392 -7.161 7.076 1.00 64.25 657 LEU A N 1
ATOM 5350 C CA . LEU A 1 657 ? -49.499 -5.725 6.790 1.00 64.25 657 LEU A CA 1
ATOM 5351 C C . LEU A 1 657 ? -50.133 -5.418 5.421 1.00 64.25 657 LEU A C 1
ATOM 5353 O O . LEU A 1 657 ? -50.535 -4.273 5.206 1.00 64.25 657 LEU A O 1
ATOM 5357 N N . ASN A 1 658 ? -50.237 -6.419 4.537 1.00 56.50 658 ASN A N 1
ATOM 5358 C CA . ASN A 1 658 ? -51.001 -6.385 3.281 1.00 56.50 658 ASN A CA 1
ATOM 5359 C C . ASN A 1 658 ? -52.400 -7.011 3.443 1.00 56.50 658 ASN A C 1
ATOM 5361 O O . ASN A 1 658 ? -53.300 -6.592 2.680 1.00 56.50 658 ASN A O 1
#

Organism: NCBI:txid451742

Foldseek 3Di:
DDDDDDDDDDDDDDDDDDDDDDDDDDDDDDPDDPDDPVCVVVVCVPQQWDWDDDPRDTDIDHHDPPDDPVVVVPDDDDDDDDDDDDDDDDDDDDDDDDDDDDDDDDDDDDDDDDDDDDDDDDDDDDDDDDDDDDDDDDDDDDDDDDDDVVVVVVVVVVVVVVVVVVLVVLLVCLLVLLVVLLVLLVVLVVQVVQWDKDFDDPDDDDDDDDDDDDDPPVFQKDQPDDDDDDDDPDDDDPDPDPDDGGTTTTDRDDPPPCSVVVSVVSLVVSLVSLVSSLSNCCRNPLLVLLQVLLVVVLCCCQPVVEPHPHDDDPVPVVSVLCLLVQLFPCPPPSYDDPCSLVNSCVVCCVPRNSVVSCRSNNPDPVNVPCVPVDDDDDDPPDPDVVVVVVPDRVSNVVSSVVSCCPDPVSVVSVVLSVLSVVCVSPVCSSVVNNCVVLVSDPVSVLLVCLCVVCVVVLVVLVVVLLVVLLVLLVCCLPPVQVQQFDDDPPDHTPRQNPDSVSSSCCQVVPQLPDQQGPCVPTDQLPPDPCSVVVVVSSNVSSCCRPVPSVVVSVVSSVVSVVVSVVVVVVVVCQVQFAQPQARHGPVVQPVPPCRVVCCCVPPVPVVVVVVLVVVLVPDDQVPQDPVSVVVVVCVVVVHDVPGNHNDGPCRVCVVPPD

Sequence (658 aa):
MPDPTQDEVRGEGEDREKRLSDRSSQKENLADLAVNTSETELLSDIFGLDLRREGGQYKITPHNPNASITELLNSPVPSPALPTDSQPKLRQRHQSKMCSQKEAVPKVGSEPEKLSEQRPVEEQDKQPKSEKMKPKVRRHHNSKSDEPDLQESVFLKKIIIYQRKLLNYFARNFYNMRMLALFVAFAINFILLFYKVSTCSSLVEESEAVHTSRQTARSVQWDPLVGVTDVKKGMSDETGEPLKPVTVRFVLEESSGYMEPMLRILAILHTVISFFCIIGYYCLKVPLVIFKREKEVARKLEFDGLYITEQPSEDDIKGQWDRLVINTQSFPNNYWDKFVKRKVMDKYGEFYGHDRISELLGLDKAALDFSSANKKRKPRKDSSLAAVLNSIDVKYQIWKLGVVFTDNSFLYLAWYMSMSVLGHYNNFFFAAHLLDIAMGFKTLRTILSSVTHNGKQLVLTVGLLAVVVYLYTVVAFNFFRKFYNKSEDGELPDMKCDDMLTCYMFHMYVGVRAGGGIGDQIEDPAGDEYEIYRIIFDITFFFFVIVILLAIIQGLIIDAFGELRDQQEQVKEDMETKCFICGIGNDYFDTVPHGFETHTLQEHNLANYLFFLMYLINKDETEHTGQESYVWKMYQERCWEFFPAGDCFRKQYEDQLN

InterPro domains:
  IPR005821 Ion transport domain [PF00520] (419-568)
  IPR009460 Ryanodine Receptor TM 4-6 [PF06459] (1-290)
  IPR015925 Ryanodine/Inositol 1,4,5-trisphosphate receptor [PTHR46399] (1-658)

Radius of gyration: 42.5 Å; chains: 1; bounding box: 106×99×129 Å

pLDDT: mean 70.12, std 27.84, range [18.19, 97.12]